Protein AF-0000000078706156 (afdb_homodimer)

pLDDT: mean 74.08, std 28.72, range [16.75, 98.62]

InterPro domains:
  IPR012349 FMN-binding split barrel [G3DSA:2.30.110.10] (2-203)
  IPR012349 FMN-binding split barrel [G3DSA:2.30.110.10] (221-314)

Organism: Batrachochytrium dendrobatidis (strain JAM81 / FGSC 10211) (NCBI:txid684364)

Solvent-accessible surface area (backbone atoms only — not comparable to full-atom values): 36980 Å² total; per-residue (Å²): 131,82,77,58,69,63,50,61,52,47,54,52,50,49,58,72,57,39,62,87,79,54,70,69,79,48,70,36,45,34,25,22,22,34,82,88,63,43,38,38,73,42,79,33,38,55,74,45,57,36,88,84,38,60,70,30,39,35,30,38,49,50,64,58,22,55,68,60,51,48,25,58,71,51,36,67,49,33,29,37,50,45,79,34,76,81,72,38,31,37,39,38,34,33,25,33,69,40,50,37,59,29,78,90,41,29,88,78,70,43,71,49,62,68,84,60,73,68,71,81,87,61,55,45,64,58,50,49,50,51,50,51,50,54,49,58,64,66,51,40,34,63,59,47,24,60,41,39,32,60,48,38,69,39,70,51,67,78,70,79,72,75,72,62,79,66,76,67,63,77,76,79,64,76,67,63,80,69,75,68,60,42,75,74,56,57,56,34,75,75,76,76,63,80,78,63,63,85,61,82,78,72,71,74,77,74,76,76,71,77,67,74,74,70,71,63,82,72,88,84,83,79,84,72,82,72,79,76,78,81,83,75,80,80,71,84,70,79,70,74,79,73,78,68,78,70,74,67,72,90,74,64,76,62,54,70,68,56,45,51,49,49,43,48,51,52,12,54,49,22,47,18,39,32,42,30,43,60,43,31,39,35,41,38,38,50,40,74,90,51,74,44,80,48,49,26,40,39,34,39,45,48,96,86,67,51,71,47,79,46,52,24,32,87,130,83,76,57,71,63,51,61,51,49,54,53,51,48,59,72,59,39,61,86,82,54,70,67,79,48,69,37,46,34,26,21,23,34,81,86,62,43,36,39,74,41,80,33,38,55,76,46,57,36,87,83,38,61,71,30,39,36,30,39,48,51,64,60,21,55,68,59,51,48,25,58,70,51,36,67,48,32,29,37,51,45,80,36,76,81,73,37,31,37,39,39,36,32,25,35,67,40,51,37,57,29,77,92,42,28,87,78,70,43,73,49,61,66,83,60,72,67,71,82,87,61,56,45,66,58,51,50,51,49,51,52,52,54,47,58,62,65,51,40,35,63,60,47,23,59,41,41,33,58,51,39,70,40,69,48,67,80,76,88,76,74,70,61,78,66,75,66,66,74,76,81,62,76,66,64,81,66,75,65,61,44,76,74,57,58,56,34,75,76,76,76,64,80,78,64,63,86,61,82,76,72,72,73,75,72,74,73,67,74,65,71,70,69,66,57,79,71,75,86,77,80,82,74,81,74,80,75,75,76,81,74,78,79,72,85,69,79,69,73,78,72,76,66,76,68,74,65,71,89,73,60,76,62,54,70,69,56,44,50,50,50,43,48,52,51,13,52,49,23,47,18,40,33,42,30,44,60,42,31,39,36,43,37,38,52,39,74,90,51,74,43,80,46,48,25,41,39,34,40,46,48,97,86,66,50,70,46,80,46,53,24,32,89

Structure (mmCIF, N/CA/C/O backbone):
data_AF-0000000078706156-model_v1
#
loop_
_entity.id
_entity.type
_entity.pdbx_description
1 polymer "Pyridoxamine 5'-phosphate oxidase Alr4036 family FMN-binding domain-containing protein"
#
loop_
_atom_site.group_PDB
_atom_site.id
_atom_site.type_symbol
_atom_site.label_atom_id
_atom_site.label_alt_id
_atom_site.label_comp_id
_atom_site.label_asym_id
_atom_site.label_entity_id
_atom_site.label_seq_id
_atom_site.pdbx_PDB_ins_code
_atom_site.Cartn_x
_atom_site.Cartn_y
_atom_site.Cartn_z
_atom_site.occupancy
_atom_site.B_iso_or_equiv
_atom_site.auth_seq_id
_atom_site.auth_comp_id
_atom_site.auth_asym_id
_atom_site.auth_atom_id
_atom_site.pdbx_PDB_model_num
ATOM 1 N N . MET A 1 1 ? -27.719 -14.188 4.398 1 62.34 1 MET A N 1
ATOM 2 C CA . MET A 1 1 ? -27.656 -12.789 4.828 1 62.34 1 MET A CA 1
ATOM 3 C C . MET A 1 1 ? -27.141 -11.898 3.705 1 62.34 1 MET A C 1
ATOM 5 O O . MET A 1 1 ? -26.375 -12.352 2.848 1 62.34 1 MET A O 1
ATOM 9 N N . ALA A 1 2 ? -27.703 -10.75 3.52 1 81.44 2 ALA A N 1
ATOM 10 C CA . ALA A 1 2 ? -27.391 -9.812 2.441 1 81.44 2 ALA A CA 1
ATOM 11 C C . ALA A 1 2 ? -25.938 -9.383 2.496 1 81.44 2 ALA A C 1
ATOM 13 O O . ALA A 1 2 ? -25.359 -9.266 3.578 1 81.44 2 ALA A O 1
ATOM 14 N N . ASP A 1 3 ? -25.234 -9.414 1.359 1 91 3 ASP A N 1
ATOM 15 C CA . ASP A 1 3 ? -23.859 -8.945 1.252 1 91 3 ASP A CA 1
ATOM 16 C C . ASP A 1 3 ? -23.734 -7.5 1.73 1 91 3 ASP A C 1
ATOM 18 O O . ASP A 1 3 ? -24.641 -6.691 1.534 1 91 3 ASP A O 1
ATOM 22 N N . PRO A 1 4 ? -22.75 -7.266 2.523 1 95.38 4 PRO A N 1
ATOM 23 C CA . PRO A 1 4 ? -22.516 -5.867 2.896 1 95.38 4 PRO A CA 1
ATOM 24 C C . PRO A 1 4 ? -22.391 -4.949 1.684 1 95.38 4 PRO A C 1
ATOM 26 O O . PRO A 1 4 ? -22.016 -5.398 0.6 1 95.38 4 PRO A O 1
ATOM 29 N N . ALA A 1 5 ? -22.641 -3.68 1.854 1 95.5 5 ALA A N 1
ATOM 30 C CA . ALA A 1 5 ? -22.75 -2.711 0.767 1 95.5 5 ALA A CA 1
ATOM 31 C C . ALA A 1 5 ? -21.422 -2.57 0.018 1 95.5 5 ALA A C 1
ATOM 33 O O . ALA A 1 5 ? -21.406 -2.266 -1.177 1 95.5 5 ALA A O 1
ATOM 34 N N . TRP A 1 6 ? -20.297 -2.82 0.708 1 97.56 6 TRP A N 1
ATOM 35 C CA . TRP A 1 6 ? -19.016 -2.623 0.067 1 97.56 6 TRP A CA 1
ATOM 36 C C . TRP A 1 6 ? -18.797 -3.621 -1.067 1 97.56 6 TRP A C 1
ATOM 38 O O . TRP A 1 6 ? -18.031 -3.369 -1.994 1 97.56 6 TRP A O 1
ATOM 48 N N . VAL A 1 7 ? -19.453 -4.789 -1.043 1 97.62 7 VAL A N 1
ATOM 49 C CA . VAL A 1 7 ? -19.297 -5.824 -2.059 1 97.62 7 VAL A CA 1
ATOM 50 C C . VAL A 1 7 ? -19.797 -5.301 -3.406 1 97.62 7 VAL A C 1
ATOM 52 O O . VAL A 1 7 ? -19.094 -5.418 -4.418 1 97.62 7 VAL A O 1
ATOM 55 N N . LYS A 1 8 ? -20.953 -4.727 -3.426 1 96.31 8 LYS A N 1
ATOM 56 C CA . LYS A 1 8 ? -21.5 -4.152 -4.648 1 96.31 8 LYS A CA 1
ATOM 57 C C . LYS A 1 8 ? -20.703 -2.934 -5.098 1 96.31 8 LYS A C 1
ATOM 59 O O . LYS A 1 8 ? -20.438 -2.766 -6.289 1 96.31 8 LYS A O 1
ATOM 64 N N . SER A 1 9 ? -20.359 -2.076 -4.145 1 97.38 9 SER A N 1
ATOM 65 C CA . SER A 1 9 ? -19.562 -0.892 -4.461 1 97.38 9 SER A CA 1
ATOM 66 C C . SER A 1 9 ? -18.234 -1.271 -5.125 1 97.38 9 SER A C 1
ATOM 68 O O . SER A 1 9 ? -17.812 -0.631 -6.09 1 97.38 9 SER A O 1
ATOM 70 N N . LEU A 1 10 ? -17.609 -2.311 -4.594 1 97.56 10 LEU A N 1
ATOM 71 C CA . LEU A 1 10 ? -16.328 -2.748 -5.137 1 97.56 10 LEU A CA 1
ATOM 72 C C . LEU A 1 10 ? -16.484 -3.24 -6.57 1 97.56 10 LEU A C 1
ATOM 74 O O . LEU A 1 10 ? -15.664 -2.916 -7.438 1 97.56 10 LEU A O 1
ATOM 78 N N . LYS A 1 11 ? -17.5 -4.012 -6.809 1 95.75 11 LYS A N 1
ATOM 79 C CA . LYS A 1 11 ? -17.766 -4.527 -8.148 1 95.75 11 LYS A CA 1
ATOM 80 C C . LYS A 1 11 ? -17.906 -3.391 -9.156 1 95.75 11 LYS A C 1
ATOM 82 O O . LYS A 1 11 ? -17.328 -3.441 -10.25 1 95.75 11 LYS A O 1
ATOM 87 N N . ILE A 1 12 ? -18.641 -2.381 -8.773 1 96 12 ILE A N 1
ATOM 88 C CA . ILE A 1 12 ? -18.859 -1.219 -9.633 1 96 12 ILE A CA 1
ATOM 89 C C . ILE A 1 12 ? -17.547 -0.473 -9.844 1 96 12 ILE A C 1
ATOM 91 O O . ILE A 1 12 ? -17.203 -0.096 -10.969 1 96 12 ILE A O 1
ATOM 95 N N . SER A 1 13 ? -16.797 -0.296 -8.734 1 96.69 13 SER A N 1
ATOM 96 C CA . SER A 1 13 ? -15.516 0.41 -8.797 1 96.69 13 SER A CA 1
ATOM 97 C C . SER A 1 13 ? -14.539 -0.302 -9.727 1 96.69 13 SER A C 1
ATOM 99 O O . SER A 1 13 ? -13.836 0.342 -10.508 1 96.69 13 SER A O 1
ATOM 101 N N . ILE A 1 14 ? -14.484 -1.62 -9.641 1 95.5 14 ILE A N 1
ATOM 102 C CA . ILE A 1 14 ? -13.578 -2.402 -10.477 1 95.5 14 ILE A CA 1
ATOM 103 C C . ILE A 1 14 ? -13.969 -2.236 -11.945 1 95.5 14 ILE A C 1
ATOM 105 O O . ILE A 1 14 ? -13.109 -1.998 -12.797 1 95.5 14 ILE A O 1
ATOM 109 N N . SER A 1 15 ? -15.219 -2.293 -12.273 1 94.19 15 SER A N 1
ATOM 110 C CA . SER A 1 15 ? -15.695 -2.188 -13.648 1 94.19 15 SER A CA 1
ATOM 111 C C . SER A 1 15 ? -15.398 -0.813 -14.234 1 94.19 15 SER A C 1
ATOM 113 O O . SER A 1 15 ? -15.109 -0.691 -15.43 1 94.19 15 SER A O 1
ATOM 115 N N . LYS A 1 16 ? -15.422 0.189 -13.438 1 94.81 16 LYS A N 1
ATOM 116 C CA . LYS A 1 16 ? -15.211 1.554 -13.914 1 94.81 16 LYS A CA 1
ATOM 117 C C . LYS A 1 16 ? -13.727 1.861 -14.062 1 94.81 16 LYS A C 1
ATOM 119 O O . LYS A 1 16 ? -13.336 2.693 -14.883 1 94.81 16 LYS A O 1
ATOM 124 N N . ASN A 1 17 ? -12.922 1.201 -13.242 1 94.12 17 ASN A N 1
ATOM 125 C CA . ASN A 1 17 ? -11.508 1.541 -13.219 1 94.12 17 ASN A CA 1
ATOM 126 C C . ASN A 1 17 ? -10.695 0.635 -14.148 1 94.12 17 ASN A C 1
ATOM 128 O O . ASN A 1 17 ? -9.594 0.991 -14.562 1 94.12 17 ASN A O 1
ATOM 132 N N . TYR A 1 18 ? -11.234 -0.486 -14.422 1 90.25 18 TYR A N 1
ATOM 133 C CA . TYR A 1 18 ? -10.5 -1.436 -15.25 1 90.25 18 TYR A CA 1
ATOM 134 C C . TYR A 1 18 ? -11.359 -1.91 -16.422 1 90.25 18 TYR A C 1
ATOM 136 O O . TYR A 1 18 ? -12.555 -2.156 -16.266 1 90.25 18 TYR A O 1
ATOM 144 N N . GLU A 1 19 ? -10.789 -1.764 -17.562 1 80.88 19 GLU A N 1
ATOM 145 C CA . GLU A 1 19 ? -11.516 -2.205 -18.75 1 80.88 19 GLU A CA 1
ATOM 146 C C . GLU A 1 19 ? -11.633 -3.725 -18.797 1 80.88 19 GLU A C 1
ATOM 148 O O . GLU A 1 19 ? -10.656 -4.438 -18.531 1 80.88 19 GLU A O 1
ATOM 153 N N . SER A 1 20 ? -12.758 -4.098 -19.062 1 68.88 20 SER A N 1
ATOM 154 C CA . SER A 1 20 ? -13.039 -5.531 -19.125 1 68.88 20 SER A CA 1
ATOM 155 C C . SER A 1 20 ? -12.195 -6.215 -20.188 1 68.88 20 SER A C 1
ATOM 157 O O . SER A 1 20 ? -11.859 -7.395 -20.062 1 68.88 20 SER A O 1
ATOM 159 N N . THR A 1 21 ? -11.781 -5.434 -21.062 1 64.81 21 THR A N 1
ATOM 160 C CA . THR A 1 21 ? -11.039 -5.988 -22.188 1 64.81 21 THR A CA 1
ATOM 161 C C . THR A 1 21 ? -9.539 -5.996 -21.906 1 64.81 21 THR A C 1
ATOM 163 O O . THR A 1 21 ? -8.766 -6.621 -22.625 1 64.81 21 THR A O 1
ATOM 166 N N . SER A 1 22 ? -9.242 -5.34 -20.859 1 67.81 22 SER A N 1
ATOM 167 C CA . SER A 1 22 ? -7.816 -5.273 -20.562 1 67.81 22 SER A CA 1
ATOM 168 C C . SER A 1 22 ? -7.309 -6.602 -20 1 67.81 22 SER A C 1
ATOM 170 O O . SER A 1 22 ? -7.961 -7.215 -19.156 1 67.81 22 SER A O 1
ATOM 172 N N . LYS A 1 23 ? -6.32 -7.117 -20.75 1 69.69 23 LYS A N 1
ATOM 173 C CA . LYS A 1 23 ? -5.703 -8.367 -20.297 1 69.69 23 LYS A CA 1
ATOM 174 C C . LYS A 1 23 ? -4.602 -8.102 -19.281 1 69.69 23 LYS A C 1
ATOM 176 O O . LYS A 1 23 ? -3.875 -9.016 -18.891 1 69.69 23 LYS A O 1
ATOM 181 N N . GLU A 1 24 ? -4.574 -6.859 -18.859 1 82.94 24 GLU A N 1
ATOM 182 C CA . GLU A 1 24 ? -3.508 -6.539 -17.922 1 82.94 24 GLU A CA 1
ATOM 183 C C . GLU A 1 24 ? -3.871 -6.984 -16.5 1 82.94 24 GLU A C 1
ATOM 185 O O . GLU A 1 24 ? -5.023 -6.848 -16.078 1 82.94 24 GLU A O 1
ATOM 190 N N . THR A 1 25 ? -2.93 -7.543 -15.906 1 88.69 25 THR A N 1
ATOM 191 C CA . THR A 1 25 ? -3.115 -8.023 -14.547 1 88.69 25 THR A CA 1
ATOM 192 C C . THR A 1 25 ? -3.168 -6.855 -13.562 1 88.69 25 THR A C 1
ATOM 194 O O . THR A 1 25 ? -2.318 -5.965 -13.602 1 88.69 25 THR A O 1
ATOM 197 N N . VAL A 1 26 ? -4.227 -6.84 -12.727 1 92.56 26 VAL A N 1
ATOM 198 C CA . VAL A 1 26 ? -4.355 -5.82 -11.695 1 92.56 26 VAL A CA 1
ATOM 199 C C . VAL A 1 26 ? -3.49 -6.195 -10.492 1 92.56 26 VAL A C 1
ATOM 201 O O . VAL A 1 26 ? -3.678 -7.254 -9.891 1 92.56 26 VAL A O 1
ATOM 204 N N . ARG A 1 27 ? -2.559 -5.359 -10.211 1 93.38 27 ARG A N 1
ATOM 205 C CA . ARG A 1 27 ? -1.648 -5.602 -9.094 1 93.38 27 ARG A CA 1
ATOM 206 C C . ARG A 1 27 ? -1.929 -4.637 -7.945 1 93.38 27 ARG A C 1
ATOM 208 O O . ARG A 1 27 ? -2.064 -3.432 -8.156 1 93.38 27 ARG A O 1
ATOM 215 N N . ILE A 1 28 ? -1.979 -5.168 -6.73 1 95.69 28 ILE A N 1
ATOM 216 C CA . ILE A 1 28 ? -2.328 -4.375 -5.555 1 95.69 28 ILE A CA 1
ATOM 217 C C . ILE A 1 28 ? -1.342 -4.664 -4.426 1 95.69 28 ILE A C 1
ATOM 219 O O . ILE A 1 28 ? -0.901 -5.801 -4.254 1 95.69 28 ILE A O 1
ATOM 223 N N . PRO A 1 29 ? -0.959 -3.633 -3.699 1 96.75 29 PRO A N 1
ATOM 224 C CA . PRO A 1 29 ? -0.057 -3.861 -2.568 1 96.75 29 PRO A CA 1
ATOM 225 C C . PRO A 1 29 ? -0.75 -4.535 -1.387 1 96.75 29 PRO A C 1
ATOM 227 O O . PRO A 1 29 ? -1.878 -4.176 -1.041 1 96.75 29 PRO A O 1
ATOM 230 N N . LEU A 1 30 ? -0.075 -5.461 -0.819 1 97.94 30 LEU A N 1
ATOM 231 C CA . LEU A 1 30 ? -0.488 -6.176 0.386 1 97.94 30 LEU A CA 1
ATOM 232 C C . LEU A 1 30 ? 0.5 -5.941 1.522 1 97.94 30 LEU A C 1
ATOM 234 O O . LEU A 1 30 ? 1.673 -6.309 1.417 1 97.94 30 LEU A O 1
ATOM 238 N N . ALA A 1 31 ? -0.018 -5.297 2.523 1 97.94 31 ALA A N 1
ATOM 239 C CA . ALA A 1 31 ? 0.814 -5.082 3.703 1 97.94 31 ALA A CA 1
ATOM 240 C C . ALA A 1 31 ? 0.721 -6.262 4.664 1 97.94 31 ALA A C 1
ATOM 242 O O . ALA A 1 31 ? -0.36 -6.82 4.871 1 97.94 31 ALA A O 1
ATOM 243 N N . SER A 1 32 ? 1.813 -6.633 5.215 1 97.25 32 SER A N 1
ATOM 244 C CA . SER A 1 32 ? 1.951 -7.73 6.164 1 97.25 32 SER A CA 1
ATOM 245 C C . SER A 1 32 ? 3.041 -7.438 7.191 1 97.25 32 SER A C 1
ATOM 247 O O . SER A 1 32 ? 3.453 -6.285 7.359 1 97.25 32 SER A O 1
ATOM 249 N N . VAL A 1 33 ? 3.283 -8.406 8.055 1 95.56 33 VAL A N 1
ATOM 250 C CA . VAL A 1 33 ? 4.34 -8.297 9.055 1 95.56 33 VAL A CA 1
ATOM 251 C C . VAL A 1 33 ? 5.316 -9.461 8.906 1 95.56 33 VAL A C 1
ATOM 253 O O . VAL A 1 33 ? 4.902 -10.625 8.82 1 95.56 33 VAL A O 1
ATOM 256 N N . LYS A 1 34 ? 6.539 -9.109 8.789 1 92.75 34 LYS A N 1
ATOM 257 C CA . LYS A 1 34 ? 7.562 -10.148 8.695 1 92.75 34 LYS A CA 1
ATOM 258 C C . LYS A 1 34 ? 7.727 -10.875 10.031 1 92.75 34 LYS A C 1
ATOM 260 O O . LYS A 1 34 ? 7.176 -10.445 11.047 1 92.75 34 LYS A O 1
ATOM 265 N N . GLN A 1 35 ? 8.531 -11.922 10.016 1 90.06 35 GLN A N 1
ATOM 266 C CA . GLN A 1 35 ? 8.758 -12.727 11.211 1 90.06 35 GLN A CA 1
ATOM 267 C C . GLN A 1 35 ? 9.492 -11.922 12.281 1 90.06 35 GLN A C 1
ATOM 269 O O . GLN A 1 35 ? 9.297 -12.141 13.477 1 90.06 35 GLN A O 1
ATOM 274 N N . ASP A 1 36 ? 10.258 -10.984 11.883 1 88.94 36 ASP A N 1
ATOM 275 C CA . ASP A 1 36 ? 11.016 -10.18 12.836 1 88.94 36 ASP A CA 1
ATOM 276 C C . ASP A 1 36 ? 10.18 -9.023 13.375 1 88.94 36 ASP A C 1
ATOM 278 O O . ASP A 1 36 ? 10.672 -8.195 14.148 1 88.94 36 ASP A O 1
ATOM 282 N N . GLY A 1 37 ? 8.938 -8.938 12.883 1 90.56 37 GLY A N 1
ATOM 283 C CA . GLY A 1 37 ? 8.023 -7.934 13.398 1 90.56 37 GLY A CA 1
ATOM 284 C C . GLY A 1 37 ? 7.992 -6.672 12.562 1 90.56 37 GLY A C 1
ATOM 285 O O . GLY A 1 37 ? 7.207 -5.762 12.828 1 90.56 37 GLY A O 1
ATOM 286 N N . SER A 1 38 ? 8.836 -6.605 11.578 1 93.25 38 SER A N 1
ATOM 287 C CA . SER A 1 38 ? 8.875 -5.414 10.734 1 93.25 38 SER A CA 1
ATOM 288 C C . SER A 1 38 ? 7.781 -5.457 9.672 1 93.25 38 SER A C 1
ATOM 290 O O . SER A 1 38 ? 7.34 -6.535 9.273 1 93.25 38 SER A O 1
ATOM 292 N N . PRO A 1 39 ? 7.344 -4.305 9.273 1 96.19 39 PRO A N 1
ATOM 293 C CA . PRO A 1 39 ? 6.32 -4.262 8.227 1 96.19 39 PRO A CA 1
ATOM 294 C C . PRO A 1 39 ? 6.848 -4.707 6.867 1 96.19 39 PRO A C 1
ATOM 296 O O . PRO A 1 39 ? 8.047 -4.59 6.598 1 96.19 39 PRO A O 1
ATOM 299 N N . ALA A 1 40 ? 6 -5.277 6.078 1 95.56 40 ALA A N 1
ATOM 300 C CA . ALA A 1 40 ? 6.309 -5.699 4.715 1 95.56 40 ALA A CA 1
ATOM 301 C C . ALA A 1 40 ? 5.18 -5.324 3.758 1 95.56 40 ALA A C 1
ATOM 303 O O . ALA A 1 40 ? 4.023 -5.211 4.168 1 95.56 40 ALA A O 1
ATOM 304 N N . ILE A 1 41 ? 5.547 -5.086 2.551 1 96.94 41 ILE A N 1
ATOM 305 C CA . ILE A 1 41 ? 4.562 -4.906 1.49 1 96.94 41 ILE A CA 1
ATOM 306 C C . ILE A 1 41 ? 4.918 -5.797 0.301 1 96.94 41 ILE A C 1
ATOM 308 O O . ILE A 1 41 ? 6.09 -5.934 -0.052 1 96.94 41 ILE A O 1
ATOM 312 N N . HIS A 1 42 ? 3.955 -6.422 -0.212 1 96.06 42 HIS A N 1
ATOM 313 C CA . HIS A 1 42 ? 4.102 -7.25 -1.404 1 96.06 42 HIS A CA 1
ATOM 314 C C . HIS A 1 42 ? 3.1 -6.844 -2.48 1 96.06 42 HIS A C 1
ATOM 316 O O . HIS A 1 42 ? 1.943 -6.543 -2.178 1 96.06 42 HIS A O 1
ATOM 322 N N . GLU A 1 43 ? 3.535 -6.754 -3.652 1 95 43 GLU A N 1
ATOM 323 C CA . GLU A 1 43 ? 2.609 -6.586 -4.77 1 95 43 GLU A CA 1
ATOM 324 C C . GLU A 1 43 ? 1.958 -7.91 -5.148 1 95 43 GLU A C 1
ATOM 326 O O . GLU A 1 43 ? 2.65 -8.891 -5.422 1 95 43 GLU A O 1
ATOM 331 N N . ILE A 1 44 ? 0.677 -7.906 -5.172 1 96.38 44 ILE A N 1
ATOM 332 C CA . ILE A 1 44 ? -0.056 -9.141 -5.422 1 96.38 44 ILE A CA 1
ATOM 333 C C . ILE A 1 44 ? -1.043 -8.938 -6.57 1 96.38 44 ILE A C 1
ATOM 335 O O . ILE A 1 44 ? -1.552 -7.828 -6.766 1 96.38 44 ILE A O 1
ATOM 339 N N . ALA A 1 45 ? -1.301 -10.039 -7.316 1 96.81 45 ALA A N 1
ATOM 340 C CA . ALA A 1 45 ? -2.219 -9.961 -8.453 1 96.81 45 ALA A CA 1
ATOM 341 C C . ALA A 1 45 ? -3.656 -10.234 -8.008 1 96.81 45 ALA A C 1
ATOM 343 O O . ALA A 1 45 ? -3.926 -11.219 -7.324 1 96.81 45 ALA A O 1
ATOM 344 N N . PHE A 1 46 ? -4.555 -9.359 -8.391 1 97.25 46 PHE A N 1
ATOM 345 C CA . PHE A 1 46 ? -5.98 -9.555 -8.18 1 97.25 46 PHE A CA 1
ATOM 346 C C . PHE A 1 46 ? -6.613 -10.281 -9.359 1 97.25 46 PHE A C 1
ATOM 348 O O . PHE A 1 46 ? -6.297 -10 -10.516 1 97.25 46 PHE A O 1
A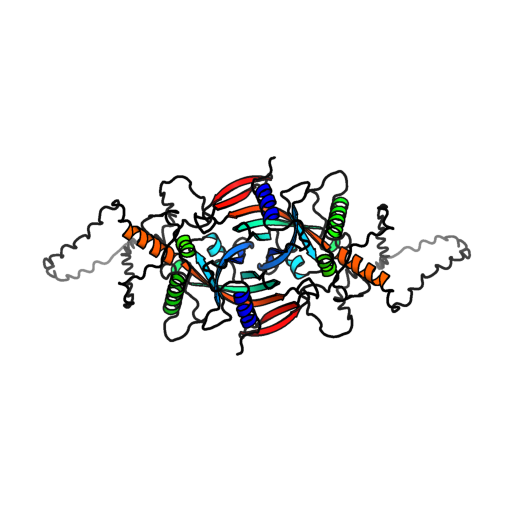TOM 355 N N . HIS A 1 47 ? -7.566 -11.18 -9.047 1 96.38 47 HIS A N 1
ATOM 356 C CA . HIS A 1 47 ? -8.211 -11.914 -10.133 1 96.38 47 HIS A CA 1
ATOM 357 C C . HIS A 1 47 ? -9.719 -11.688 -10.133 1 96.38 47 HIS A C 1
ATOM 359 O O . HIS A 1 47 ? -10.289 -11.305 -11.156 1 96.38 47 HIS A O 1
ATOM 365 N N . GLU A 1 48 ? -10.289 -11.906 -8.984 1 95.31 48 GLU A N 1
ATOM 366 C CA . GLU A 1 48 ? -11.742 -11.781 -8.977 1 95.31 48 GLU A CA 1
ATOM 367 C C . GLU A 1 48 ? -12.289 -11.82 -7.551 1 95.31 48 GLU A C 1
ATOM 369 O O . GLU A 1 48 ? -11.594 -12.234 -6.621 1 95.31 48 GLU A O 1
ATOM 374 N N . GLN A 1 49 ? -13.5 -11.289 -7.391 1 95.69 49 GLN A N 1
ATOM 375 C CA . GLN A 1 49 ? -14.344 -11.664 -6.262 1 95.69 49 GLN A CA 1
ATOM 376 C C . GLN A 1 49 ? -14.953 -13.047 -6.465 1 95.69 49 GLN A C 1
ATOM 378 O O . GLN A 1 49 ? -15.547 -13.32 -7.508 1 95.69 49 GLN A O 1
ATOM 383 N N . PHE A 1 50 ? -14.758 -13.836 -5.52 1 94.38 50 PHE A N 1
ATOM 384 C CA . PHE A 1 50 ? -15.148 -15.227 -5.688 1 94.38 50 PHE A CA 1
ATOM 385 C C . PHE A 1 50 ? -16.625 -15.336 -6.059 1 94.38 50 PHE A C 1
ATOM 387 O O . PHE A 1 50 ? -17.469 -14.719 -5.418 1 94.38 50 PHE A O 1
ATOM 394 N N . PRO A 1 51 ? -16.969 -16.156 -7.043 1 88.62 51 PRO A N 1
ATOM 395 C CA . PRO A 1 51 ? -18.328 -16.188 -7.574 1 88.62 51 PRO A CA 1
ATOM 396 C C . PRO A 1 51 ? -19.344 -16.703 -6.562 1 88.62 51 PRO A C 1
ATOM 398 O O . PRO A 1 51 ? -20.484 -16.234 -6.531 1 88.62 51 PRO A O 1
ATOM 401 N N . THR A 1 52 ? -19.031 -17.672 -5.742 1 86.81 52 THR A N 1
ATOM 402 C CA . THR A 1 52 ? -19.984 -18.281 -4.816 1 86.81 52 THR A CA 1
ATOM 403 C C . THR A 1 52 ? -20.078 -17.469 -3.535 1 86.81 52 THR A C 1
ATOM 405 O O . THR A 1 52 ? -21.047 -17.609 -2.779 1 86.81 52 THR A O 1
ATOM 408 N N . ASP A 1 53 ? -19.109 -16.672 -3.215 1 91.69 53 ASP A N 1
ATOM 409 C CA . ASP A 1 53 ? -19.078 -15.75 -2.08 1 91.69 53 ASP A CA 1
ATOM 410 C C . ASP A 1 53 ? -18.344 -14.461 -2.438 1 91.69 53 ASP A C 1
ATOM 412 O O . ASP A 1 53 ? -17.125 -14.375 -2.297 1 91.69 53 ASP A O 1
ATOM 416 N N . ASN A 1 54 ? -19.047 -13.445 -2.742 1 94.06 54 ASN A N 1
ATOM 417 C CA . ASN A 1 54 ? -18.5 -12.211 -3.309 1 94.06 54 ASN A CA 1
ATOM 418 C C . ASN A 1 54 ? -17.688 -11.43 -2.275 1 94.06 54 ASN A C 1
ATOM 420 O O . ASN A 1 54 ? -17 -10.477 -2.619 1 94.06 54 ASN A O 1
ATOM 424 N N . LYS A 1 55 ? -17.734 -11.844 -1.032 1 95.38 55 LYS A N 1
ATOM 425 C CA . LYS A 1 55 ? -16.938 -11.188 0.006 1 95.38 55 LYS A CA 1
ATOM 426 C C . LYS A 1 55 ? -15.484 -11.633 -0.054 1 95.38 55 LYS A C 1
ATOM 428 O O . LYS A 1 55 ? -14.609 -10.984 0.519 1 95.38 55 LYS A O 1
ATOM 433 N N . ILE A 1 56 ? -15.258 -12.742 -0.692 1 96.31 56 ILE A N 1
ATOM 434 C CA . ILE A 1 56 ? -13.914 -13.312 -0.776 1 96.31 56 ILE A CA 1
ATOM 435 C C . ILE A 1 56 ? -13.18 -12.734 -1.983 1 96.31 56 ILE A C 1
ATOM 437 O O . ILE A 1 56 ? -13.742 -12.656 -3.078 1 96.31 56 ILE A O 1
ATOM 441 N N . ILE A 1 57 ? -11.992 -12.242 -1.787 1 97.69 57 ILE A N 1
ATOM 442 C CA . ILE A 1 57 ? -11.148 -11.719 -2.85 1 97.69 57 ILE A CA 1
ATOM 443 C C . ILE A 1 57 ? -10.07 -12.742 -3.211 1 97.69 57 ILE A C 1
ATOM 445 O O . ILE A 1 57 ? -9.344 -13.219 -2.338 1 97.69 57 ILE A O 1
ATOM 449 N N . VAL A 1 58 ? -9.953 -13.078 -4.48 1 97.62 58 VAL A N 1
ATOM 450 C CA . VAL A 1 58 ? -9.008 -14.094 -4.93 1 97.62 58 VAL A CA 1
ATOM 451 C C . VAL A 1 58 ? -7.777 -13.414 -5.535 1 97.62 58 VAL A C 1
ATOM 453 O O . VAL A 1 58 ? -7.891 -12.664 -6.504 1 97.62 58 VAL A O 1
ATOM 456 N N . LEU A 1 59 ? -6.676 -13.68 -4.957 1 98.19 59 LEU A N 1
ATOM 457 C CA . LEU A 1 59 ? -5.367 -13.18 -5.363 1 98.19 59 LEU A CA 1
ATOM 458 C C . LEU A 1 59 ? -4.43 -14.328 -5.723 1 98.19 59 LEU A C 1
ATOM 460 O O . LEU A 1 59 ? -4.797 -15.5 -5.586 1 98.19 59 LEU A O 1
ATOM 464 N N . SER A 1 60 ? -3.252 -13.977 -6.23 1 97.94 60 SER A N 1
ATOM 465 C CA . SER A 1 60 ? -2.277 -15.023 -6.516 1 97.94 60 SER A CA 1
ATOM 466 C C . SER A 1 60 ? -0.852 -14.531 -6.293 1 97.94 60 SER A C 1
ATOM 468 O O . SER A 1 60 ? -0.603 -13.328 -6.277 1 97.94 60 SER A O 1
ATOM 470 N N . GLY A 1 61 ? 0.007 -15.414 -6.055 1 96.06 61 GLY A N 1
ATOM 471 C CA . GLY A 1 61 ? 1.441 -15.227 -5.91 1 96.06 61 GLY A CA 1
ATOM 472 C C . GLY A 1 61 ? 2.242 -16.484 -6.164 1 96.06 61 GLY A C 1
ATOM 473 O O . GLY A 1 61 ? 1.68 -17.578 -6.227 1 96.06 61 GLY A O 1
ATOM 474 N N . ALA A 1 62 ? 3.473 -16.312 -6.336 1 94.5 62 ALA A N 1
ATOM 475 C CA . ALA A 1 62 ? 4.352 -17.453 -6.59 1 94.5 62 ALA A CA 1
ATOM 476 C C . ALA A 1 62 ? 4.711 -18.156 -5.289 1 94.5 62 ALA A C 1
ATOM 478 O O . ALA A 1 62 ? 5.18 -17.531 -4.336 1 94.5 62 ALA A O 1
ATOM 479 N N . ALA A 1 63 ? 4.508 -19.438 -5.309 1 93.25 63 ALA A N 1
ATOM 480 C CA . ALA A 1 63 ? 4.883 -20.25 -4.152 1 93.25 63 ALA A CA 1
ATOM 481 C C . ALA A 1 63 ? 6.391 -20.203 -3.918 1 93.25 63 ALA A C 1
ATOM 483 O O . ALA A 1 63 ? 6.855 -20.391 -2.791 1 93.25 63 ALA A O 1
ATOM 484 N N . ARG A 1 64 ? 7.113 -19.906 -4.953 1 90.06 64 ARG A N 1
ATOM 485 C CA . ARG A 1 64 ? 8.57 -19.891 -4.875 1 90.06 64 ARG A CA 1
ATOM 486 C C . ARG A 1 64 ? 9.078 -18.547 -4.363 1 90.06 64 ARG A C 1
ATOM 488 O O . ARG A 1 64 ? 10.281 -18.359 -4.16 1 90.06 64 ARG A O 1
ATOM 495 N N . ASN A 1 65 ? 8.227 -17.625 -4.215 1 93.56 65 ASN A N 1
ATOM 496 C CA . ASN A 1 65 ? 8.586 -16.344 -3.596 1 93.56 65 ASN A CA 1
ATOM 497 C C . ASN A 1 65 ? 8.727 -16.484 -2.082 1 93.56 65 ASN A C 1
ATOM 499 O O . ASN A 1 65 ? 7.742 -16.359 -1.352 1 93.56 65 ASN A O 1
ATOM 503 N N . ALA A 1 66 ? 9.914 -16.656 -1.644 1 91.38 66 ALA A N 1
ATOM 504 C CA . ALA A 1 66 ? 10.18 -16.953 -0.237 1 91.38 66 ALA A CA 1
ATOM 505 C C . ALA A 1 66 ? 9.758 -15.789 0.655 1 91.38 66 ALA A C 1
ATOM 507 O O . ALA A 1 66 ? 9.219 -16 1.745 1 91.38 66 ALA A O 1
ATOM 508 N N . ASP A 1 67 ? 10.023 -14.633 0.196 1 93 67 ASP A N 1
ATOM 509 C CA . ASP A 1 67 ? 9.68 -13.453 0.985 1 93 67 ASP A CA 1
ATOM 510 C C . ASP A 1 67 ? 8.172 -13.344 1.187 1 93 67 ASP A C 1
ATOM 512 O O . ASP A 1 67 ? 7.707 -13.102 2.303 1 93 67 ASP A O 1
ATOM 516 N N . LEU A 1 68 ? 7.434 -13.508 0.164 1 94.62 68 LEU A N 1
ATOM 517 C CA . LEU A 1 68 ? 5.977 -13.438 0.225 1 94.62 68 LEU A CA 1
ATOM 518 C C . LEU A 1 68 ? 5.422 -14.539 1.129 1 94.62 68 LEU A C 1
ATOM 520 O O . LEU A 1 68 ? 4.609 -14.266 2.016 1 94.62 68 LEU A O 1
ATOM 524 N N . MET A 1 69 ? 5.922 -15.719 0.93 1 93.56 69 MET A N 1
ATOM 525 C CA . MET A 1 69 ? 5.395 -16.859 1.677 1 93.56 69 MET A CA 1
ATOM 526 C C . MET A 1 69 ? 5.723 -16.734 3.16 1 93.56 69 MET A C 1
ATOM 528 O O . MET A 1 69 ? 4.902 -17.078 4.012 1 93.56 69 MET A O 1
ATOM 532 N N . SER A 1 70 ? 6.883 -16.266 3.418 1 92.88 70 SER A N 1
ATOM 533 C CA . SER A 1 70 ? 7.266 -16.062 4.812 1 92.88 70 SER A CA 1
ATOM 534 C C . SER A 1 70 ? 6.355 -15.031 5.484 1 92.88 70 SER A C 1
ATOM 536 O O . SER A 1 70 ? 5.945 -15.219 6.633 1 92.88 70 SER A O 1
ATOM 538 N N . SER A 1 71 ? 6.035 -13.961 4.785 1 93.75 71 SER A N 1
ATOM 539 C CA . SER A 1 71 ? 5.16 -12.922 5.32 1 93.75 71 SER A CA 1
ATOM 540 C C . SER A 1 71 ? 3.75 -13.461 5.555 1 93.75 71 SER A C 1
ATOM 542 O O . SER A 1 71 ? 3.131 -13.164 6.578 1 93.75 71 SER A O 1
ATOM 544 N N . LEU A 1 72 ? 3.291 -14.227 4.613 1 93.75 72 LEU A N 1
ATOM 545 C CA . LEU A 1 72 ? 1.924 -14.727 4.684 1 93.75 72 LEU A CA 1
ATOM 546 C C . LEU A 1 72 ? 1.774 -15.734 5.82 1 93.75 72 LEU A C 1
ATOM 548 O O . LEU A 1 72 ? 0.721 -15.805 6.457 1 93.75 72 LEU A O 1
ATOM 552 N N . LYS A 1 73 ? 2.787 -16.422 6.117 1 87.94 73 LYS A N 1
ATOM 553 C CA . LYS A 1 73 ? 2.752 -17.422 7.18 1 87.94 73 LYS A CA 1
ATOM 554 C C . LYS A 1 73 ? 3.006 -16.781 8.539 1 87.94 73 LYS A C 1
ATOM 556 O O . LYS A 1 73 ? 2.643 -17.344 9.578 1 87.94 73 LYS A O 1
ATOM 561 N N . GLY A 1 74 ? 3.609 -15.664 8.562 1 82.88 74 GLY A N 1
ATOM 562 C CA . GLY A 1 74 ? 4.078 -15.055 9.797 1 82.88 74 GLY A CA 1
ATOM 563 C C . GLY A 1 74 ? 2.982 -14.344 10.562 1 82.88 74 GLY A C 1
ATOM 564 O O . GLY A 1 74 ? 3.123 -14.094 11.766 1 82.88 74 GLY A O 1
ATOM 565 N N . THR A 1 75 ? 1.944 -13.906 9.898 1 85.25 75 THR A N 1
ATOM 566 C CA . THR A 1 75 ? 0.883 -13.164 10.57 1 85.25 75 THR A CA 1
ATOM 567 C C . THR A 1 75 ? -0.488 -13.609 10.07 1 85.25 75 THR A C 1
ATOM 569 O O . THR A 1 75 ? -0.609 -14.133 8.961 1 85.25 75 THR A O 1
ATOM 572 N N . LYS A 1 76 ? -1.426 -13.398 10.922 1 87.81 76 LYS A N 1
ATOM 573 C CA . LYS A 1 76 ? -2.777 -13.844 10.602 1 87.81 76 LYS A CA 1
ATOM 574 C C . LYS A 1 76 ? -3.49 -12.836 9.703 1 87.81 76 LYS A C 1
ATOM 576 O O . LYS A 1 76 ? -4.16 -13.219 8.742 1 87.81 76 LYS A O 1
ATOM 581 N N . ASN A 1 77 ? -3.307 -11.586 10.062 1 95.12 77 ASN A N 1
ATOM 582 C CA . ASN A 1 77 ? -4.023 -10.555 9.32 1 95.12 77 ASN A CA 1
ATOM 583 C C . ASN A 1 77 ? -3.105 -9.828 8.344 1 95.12 77 ASN A C 1
ATOM 585 O O . ASN A 1 77 ? -1.909 -9.68 8.602 1 95.12 77 ASN A O 1
ATOM 589 N N . HIS A 1 78 ? -3.637 -9.461 7.297 1 98 78 HIS A N 1
ATOM 590 C CA . HIS A 1 78 ? -2.99 -8.664 6.258 1 98 78 HIS A CA 1
ATOM 591 C C . HIS A 1 78 ? -3.885 -7.516 5.809 1 98 78 HIS A C 1
ATOM 593 O O . HIS A 1 78 ? -5.078 -7.496 6.113 1 98 78 HIS A O 1
ATOM 599 N N . VAL A 1 79 ? -3.314 -6.512 5.18 1 98.56 79 VAL A N 1
ATOM 600 C CA . VAL A 1 79 ? -4.078 -5.344 4.75 1 98.56 79 VAL A CA 1
ATOM 601 C C . VAL A 1 79 ? -3.83 -5.082 3.268 1 98.56 79 VAL A C 1
ATOM 603 O O . VAL A 1 79 ? -2.682 -4.961 2.834 1 98.56 79 VAL A O 1
ATOM 606 N N . LEU A 1 80 ? -4.883 -5.055 2.48 1 98.31 80 LEU A N 1
ATOM 607 C CA . LEU A 1 80 ? -4.84 -4.664 1.074 1 98.31 80 LEU A CA 1
ATOM 608 C C . LEU A 1 80 ? -5.191 -3.191 0.907 1 98.31 80 LEU A C 1
ATOM 610 O O . LEU A 1 80 ? -6.137 -2.699 1.532 1 98.31 80 LEU A O 1
ATOM 614 N N . TYR A 1 81 ? -4.434 -2.506 0.17 1 98 81 TYR A N 1
ATOM 615 C CA . TYR A 1 81 ? -4.742 -1.128 -0.193 1 98 81 TYR A CA 1
ATOM 616 C C . TYR A 1 81 ? -4.969 -0.997 -1.694 1 98 81 TYR A C 1
ATOM 618 O O . TYR A 1 81 ? -4.055 -1.234 -2.488 1 98 81 TYR A O 1
ATOM 626 N N . TRP A 1 82 ? -6.156 -0.625 -2.068 1 97.75 82 TRP A N 1
ATOM 627 C CA . TRP A 1 82 ? -6.539 -0.57 -3.475 1 97.75 82 TRP A CA 1
ATOM 628 C C . TRP A 1 82 ? -6.945 0.846 -3.873 1 97.75 82 TRP A C 1
ATOM 630 O O . TRP A 1 82 ? -8.055 1.289 -3.572 1 97.75 82 TRP A O 1
ATOM 640 N N . SER A 1 83 ? -6.016 1.505 -4.574 1 94.56 83 SER A N 1
ATOM 641 C CA . SER A 1 83 ? -6.301 2.84 -5.09 1 94.56 83 SER A CA 1
ATOM 642 C C . SER A 1 83 ? -6.988 2.773 -6.449 1 94.56 83 SER A C 1
ATOM 644 O O . SER A 1 83 ? -6.539 2.051 -7.344 1 94.56 83 SER A O 1
ATOM 646 N N . MET A 1 84 ? -8.062 3.523 -6.598 1 94 84 MET A N 1
ATOM 647 C CA . MET A 1 84 ? -8.828 3.584 -7.84 1 94 84 MET A CA 1
ATOM 648 C C . MET A 1 84 ? -8.938 5.02 -8.344 1 94 84 MET A C 1
ATOM 650 O O . MET A 1 84 ? -9.906 5.719 -8.023 1 94 84 MET A O 1
ATOM 654 N N . PRO A 1 85 ? -8.023 5.434 -9.227 1 88.62 85 PRO A N 1
ATOM 655 C CA . PRO A 1 85 ? -7.898 6.844 -9.586 1 88.62 85 PRO A CA 1
ATOM 656 C C . PRO A 1 85 ? -9.023 7.324 -10.5 1 88.62 85 PRO A C 1
ATOM 658 O O . PRO A 1 85 ? -9.391 8.5 -10.469 1 88.62 85 PRO A O 1
ATOM 661 N N . LYS A 1 86 ? -9.578 6.488 -11.391 1 91.12 86 LYS A N 1
ATOM 662 C CA . LYS A 1 86 ? -10.609 6.918 -12.328 1 91.12 86 LYS A CA 1
ATOM 663 C C . LYS A 1 86 ? -11.875 7.355 -11.594 1 91.12 86 LYS A C 1
ATOM 665 O O . LYS A 1 86 ? -12.602 8.227 -12.062 1 91.12 86 LYS A O 1
ATOM 670 N N . THR A 1 87 ? -12.18 6.707 -10.508 1 93.94 87 THR A N 1
ATOM 671 C CA . THR A 1 87 ? -13.359 7.051 -9.727 1 93.94 87 THR A CA 1
ATOM 672 C C . THR A 1 87 ? -12.969 7.816 -8.469 1 93.94 87 THR A C 1
ATOM 674 O O . THR A 1 87 ? -13.828 8.172 -7.656 1 93.94 87 THR A O 1
ATOM 677 N N . ASN A 1 88 ? -11.734 8.07 -8.242 1 93 88 ASN A N 1
ATOM 678 C CA . ASN A 1 88 ? -11.195 8.82 -7.113 1 93 88 ASN A CA 1
ATOM 679 C C . ASN A 1 88 ? -11.625 8.203 -5.781 1 93 88 ASN A C 1
ATOM 681 O O . ASN A 1 88 ? -12.141 8.906 -4.91 1 93 88 ASN A O 1
ATOM 685 N N . GLU A 1 89 ? -11.414 6.965 -5.633 1 96.19 89 GLU A N 1
ATOM 686 C CA . GLU A 1 89 ? -11.766 6.23 -4.422 1 96.19 89 GLU A CA 1
ATOM 687 C C . GLU A 1 89 ? -10.664 5.242 -4.039 1 96.19 89 GLU A C 1
ATOM 689 O O . GLU A 1 89 ? -9.828 4.883 -4.867 1 96.19 89 GLU A O 1
ATOM 694 N N . ASN A 1 90 ? -10.625 4.902 -2.783 1 96.44 90 ASN A N 1
ATOM 695 C CA . ASN A 1 90 ? -9.688 3.908 -2.271 1 96.44 90 ASN A CA 1
ATOM 696 C C . ASN A 1 90 ? -10.375 2.904 -1.355 1 96.44 90 ASN A C 1
ATOM 698 O O . ASN A 1 90 ? -11.336 3.25 -0.662 1 96.44 90 ASN A O 1
ATOM 702 N N . TYR A 1 91 ? -9.898 1.705 -1.417 1 98.38 91 TYR A N 1
ATOM 703 C CA . TYR A 1 91 ? -10.352 0.649 -0.519 1 98.38 91 TYR A CA 1
ATOM 704 C C . TYR A 1 91 ? -9.203 0.124 0.33 1 98.38 91 TYR A C 1
ATOM 706 O O . TYR A 1 91 ? -8.086 -0.04 -0.163 1 98.38 91 TYR A O 1
ATOM 714 N N . THR A 1 92 ? -9.453 -0.086 1.585 1 98.25 92 THR A N 1
ATOM 715 C CA . THR A 1 92 ? -8.547 -0.811 2.473 1 98.25 92 THR A CA 1
ATOM 716 C C . THR A 1 92 ? -9.234 -2.043 3.055 1 98.25 92 THR A C 1
ATOM 718 O O . THR A 1 92 ? -10.305 -1.936 3.668 1 98.25 92 THR A O 1
ATOM 721 N N . PHE A 1 93 ? -8.656 -3.182 2.816 1 98.62 93 PHE A N 1
ATOM 722 C CA . PHE A 1 93 ? -9.211 -4.438 3.309 1 98.62 93 PHE A CA 1
ATOM 723 C C . PHE A 1 93 ? -8.305 -5.051 4.367 1 98.62 93 PHE A C 1
ATOM 725 O O . PHE A 1 93 ? -7.117 -5.289 4.113 1 98.62 93 PHE A O 1
ATOM 732 N N . THR A 1 94 ? -8.852 -5.273 5.496 1 98.19 94 THR A N 1
ATOM 733 C CA . THR A 1 94 ? -8.148 -6.039 6.523 1 98.19 94 THR A CA 1
ATOM 734 C C . THR A 1 94 ? -8.766 -7.43 6.672 1 98.19 94 THR A C 1
ATOM 736 O O . THR A 1 94 ? -9.984 -7.57 6.758 1 98.19 94 THR A O 1
ATOM 739 N N . GLY A 1 95 ? -7.902 -8.367 6.602 1 97.62 95 GLY A N 1
ATOM 740 C CA . GLY A 1 95 ? -8.438 -9.719 6.727 1 97.62 95 GLY A CA 1
ATOM 741 C C . GLY A 1 95 ? -7.371 -10.789 6.73 1 97.62 95 GLY A C 1
ATOM 742 O O . GLY A 1 95 ? -6.191 -10.5 6.949 1 97.62 95 GLY A O 1
ATOM 743 N N . ARG A 1 96 ? -7.836 -12.023 6.562 1 95.94 96 ARG A N 1
ATOM 744 C CA . ARG A 1 96 ? -6.957 -13.188 6.574 1 95.94 96 ARG A CA 1
ATOM 745 C C . ARG A 1 96 ? -6.727 -13.711 5.16 1 95.94 96 ARG A C 1
ATOM 747 O O . ARG A 1 96 ? -7.59 -13.578 4.293 1 95.94 96 ARG A O 1
ATOM 754 N N . VAL A 1 97 ? -5.559 -14.305 5 1 96.44 97 VAL A N 1
ATOM 755 C CA . VAL A 1 97 ? -5.211 -14.914 3.721 1 96.44 97 VAL A CA 1
ATOM 756 C C . VAL A 1 97 ? -5.047 -16.422 3.889 1 96.44 97 VAL A C 1
ATOM 758 O O . VAL A 1 97 ? -4.352 -16.875 4.797 1 96.44 97 VAL A O 1
ATOM 761 N N . PHE A 1 98 ? -5.727 -17.172 3.078 1 95.38 98 PHE A N 1
ATOM 762 C CA . PHE A 1 98 ? -5.59 -18.625 3.029 1 95.38 98 PHE A CA 1
ATOM 763 C C . PHE A 1 98 ? -4.859 -19.062 1.761 1 95.38 98 PHE A C 1
ATOM 765 O O . PHE A 1 98 ? -5.238 -18.656 0.657 1 95.38 98 PHE A O 1
ATOM 772 N N . LEU A 1 99 ? -3.893 -19.875 1.924 1 95.62 99 LEU A N 1
ATOM 773 C CA . LEU A 1 99 ? -3.07 -20.312 0.8 1 95.62 99 LEU A CA 1
ATOM 774 C C . LEU A 1 99 ? -3.676 -21.531 0.122 1 95.62 99 LEU A C 1
ATOM 776 O O . LEU A 1 99 ? -4.164 -22.453 0.796 1 95.62 99 LEU A O 1
ATOM 780 N N . VAL A 1 100 ? -3.713 -21.484 -1.166 1 95.81 100 VAL A N 1
ATOM 781 C CA . VAL A 1 100 ? -4.086 -22.625 -1.994 1 95.81 100 VAL A CA 1
ATOM 782 C C . VAL A 1 100 ? -2.932 -22.984 -2.926 1 95.81 100 VAL A C 1
ATOM 784 O O . VAL A 1 100 ? -2.924 -22.594 -4.098 1 95.81 100 VAL A O 1
ATOM 787 N N . PRO A 1 101 ? -1.996 -23.672 -2.426 1 94.81 101 PRO A N 1
ATOM 788 C CA . PRO A 1 101 ? -0.861 -24.109 -3.244 1 94.81 101 PRO A CA 1
ATOM 789 C C . PRO A 1 101 ? -1.178 -25.344 -4.09 1 94.81 101 PRO A C 1
ATOM 791 O O . PRO A 1 101 ? -2.254 -25.938 -3.951 1 94.81 101 PRO A O 1
ATOM 794 N N . ALA A 1 102 ? -0.261 -25.641 -5.02 1 93.88 102 ALA A N 1
ATOM 795 C CA . ALA A 1 102 ? -0.348 -26.922 -5.727 1 93.88 102 ALA A CA 1
ATOM 796 C C . ALA A 1 102 ? -0.311 -28.094 -4.75 1 93.88 102 ALA A C 1
ATOM 798 O O . ALA A 1 102 ? 0.305 -28 -3.684 1 93.88 102 ALA A O 1
ATOM 799 N N . PRO A 1 103 ? -0.97 -29.156 -5.07 1 89.81 103 PRO A N 1
ATOM 800 C CA . PRO A 1 103 ? -1.003 -30.312 -4.172 1 89.81 103 PRO A CA 1
ATOM 801 C C . PRO A 1 103 ? 0.392 -30.781 -3.76 1 89.81 103 PRO A C 1
ATOM 803 O O . PRO A 1 103 ? 0.591 -31.203 -2.621 1 89.81 103 PRO A O 1
ATOM 806 N N . ASN A 1 104 ? 1.341 -30.656 -4.645 1 85.62 104 ASN A N 1
ATOM 807 C CA . ASN A 1 104 ? 2.697 -31.094 -4.332 1 85.62 104 ASN A CA 1
ATOM 808 C C . ASN A 1 104 ? 3.357 -30.188 -3.295 1 85.62 104 ASN A C 1
ATOM 810 O O . ASN A 1 104 ? 4.391 -30.547 -2.723 1 85.62 104 ASN A O 1
ATOM 814 N N . PHE A 1 105 ? 2.762 -29.016 -3.047 1 86.06 105 PHE A N 1
ATOM 815 C CA . PHE A 1 105 ? 3.303 -28.094 -2.057 1 86.06 105 PHE A CA 1
ATOM 816 C C . PHE A 1 105 ? 2.475 -28.125 -0.777 1 86.06 105 PHE A C 1
ATOM 818 O O . PHE A 1 105 ? 2.695 -27.328 0.131 1 86.06 105 PHE A O 1
ATOM 825 N N . SER A 1 106 ? 1.564 -29 -0.64 1 84.5 106 SER A N 1
ATOM 826 C CA . SER A 1 106 ? 0.669 -29.062 0.512 1 84.5 106 SER A CA 1
ATOM 827 C C . SER A 1 106 ? 1.445 -29.297 1.804 1 84.5 106 SER A C 1
ATOM 829 O O . SER A 1 106 ? 1.036 -28.828 2.871 1 84.5 106 SER A O 1
ATOM 831 N N . TYR A 1 107 ? 2.514 -30.016 1.721 1 84.75 107 TYR A N 1
ATOM 832 C CA . TYR A 1 107 ? 3.312 -30.312 2.904 1 84.75 107 TYR A CA 1
ATOM 833 C C . TYR A 1 107 ? 3.984 -29.047 3.432 1 84.75 107 TYR A C 1
ATOM 835 O O . TYR A 1 107 ? 4.219 -28.922 4.637 1 84.75 107 TYR A O 1
ATOM 843 N N . ARG A 1 108 ? 4.238 -28.172 2.617 1 84.88 108 ARG A N 1
ATOM 844 C CA . ARG A 1 108 ? 4.961 -26.969 2.986 1 84.88 108 ARG A CA 1
ATOM 845 C C . ARG A 1 108 ? 4.004 -25.875 3.441 1 84.88 108 ARG A C 1
ATOM 847 O O . ARG A 1 108 ? 4.297 -25.141 4.387 1 84.88 108 ARG A O 1
ATOM 854 N N . PHE A 1 109 ? 2.887 -25.734 2.775 1 87.81 109 PHE A N 1
ATOM 855 C CA . PHE A 1 109 ? 2.051 -24.547 2.988 1 87.81 109 PHE A CA 1
ATOM 856 C C . PHE A 1 109 ? 0.718 -24.953 3.615 1 87.81 109 PHE A C 1
ATOM 858 O O . PHE A 1 109 ? -0.073 -24.078 3.998 1 87.81 109 PHE A O 1
ATOM 865 N N . GLY A 1 110 ? 0.472 -26.203 3.787 1 84.19 110 GLY A N 1
ATOM 866 C CA . GLY A 1 110 ? -0.771 -26.672 4.387 1 84.19 110 GLY A CA 1
ATOM 867 C C . GLY A 1 110 ? -1.868 -26.922 3.367 1 84.19 110 GLY A C 1
ATOM 868 O O . GLY A 1 110 ? -1.608 -26.953 2.162 1 84.19 110 GLY A O 1
ATOM 869 N N . THR A 1 111 ? -3.094 -27.156 3.91 1 84.56 111 THR A N 1
ATOM 870 C CA . THR A 1 111 ? -4.23 -27.484 3.059 1 84.56 111 THR A CA 1
ATOM 871 C C . THR A 1 111 ? -5.09 -26.266 2.795 1 84.56 111 THR A C 1
ATOM 873 O O . THR A 1 111 ? -5.113 -25.328 3.602 1 84.56 111 THR A O 1
ATOM 876 N N . PRO A 1 112 ? -5.734 -26.266 1.62 1 89.12 112 PRO A N 1
ATOM 877 C CA . PRO A 1 112 ? -6.637 -25.172 1.298 1 89.12 112 PRO A CA 1
ATOM 878 C C . PRO A 1 112 ? -7.785 -25.031 2.299 1 89.12 112 PRO A C 1
ATOM 880 O O . PRO A 1 112 ? -8.055 -25.953 3.062 1 89.12 112 PRO A O 1
ATOM 883 N N . PRO A 1 113 ? -8.383 -23.859 2.268 1 89.44 113 PRO A N 1
ATOM 884 C CA . PRO A 1 113 ? -9.477 -23.672 3.223 1 89.44 113 PRO A CA 1
ATOM 885 C C . PRO A 1 113 ? -10.656 -24.609 2.979 1 89.44 113 PRO A C 1
ATOM 887 O O . PRO A 1 113 ? -11.062 -24.812 1.83 1 89.44 113 PRO A O 1
ATOM 890 N N . LYS A 1 114 ? -11.227 -25.078 4.02 1 86.56 114 LYS A N 1
ATOM 891 C CA . LYS A 1 114 ? -12.281 -26.078 3.93 1 86.56 114 LYS A CA 1
ATOM 892 C C . LYS A 1 114 ? -13.656 -25.438 3.98 1 86.56 114 LYS A C 1
ATOM 894 O O . LYS A 1 114 ? -14.625 -25.969 3.43 1 86.56 114 LYS A O 1
ATOM 899 N N . LYS A 1 115 ? -13.773 -24.312 4.594 1 82.75 115 LYS A N 1
ATOM 900 C CA . LYS A 1 115 ? -15.086 -23.75 4.871 1 82.75 115 LYS A CA 1
ATOM 901 C C . LYS A 1 115 ? -15.336 -22.5 4.016 1 82.75 115 LYS A C 1
ATOM 903 O O . LYS A 1 115 ? -16.422 -21.922 4.059 1 82.75 115 LYS A O 1
ATOM 908 N N . ILE A 1 116 ? -14.398 -22.188 3.211 1 82.5 116 ILE A N 1
ATOM 909 C CA . ILE A 1 116 ? -14.547 -20.953 2.441 1 82.5 116 ILE A CA 1
ATOM 910 C C . ILE A 1 116 ? -14.875 -21.281 0.988 1 82.5 116 ILE A C 1
ATOM 912 O O . ILE A 1 116 ? -14.094 -21.969 0.31 1 82.5 116 ILE A O 1
ATOM 916 N N . GLY A 1 117 ? -16 -20.797 0.5 1 73.25 117 GLY A N 1
ATOM 917 C CA . GLY A 1 117 ? -16.328 -20.828 -0.919 1 73.25 117 GLY A CA 1
ATOM 918 C C . GLY A 1 117 ? -16.594 -22.219 -1.439 1 73.25 117 GLY A C 1
ATOM 919 O O . GLY A 1 117 ? -16.969 -22.391 -2.604 1 73.25 117 GLY A O 1
ATOM 920 N N . VAL A 1 118 ? -16.406 -23.234 -0.633 1 75.06 118 VAL A N 1
ATOM 921 C CA . VAL A 1 118 ? -16.516 -24.609 -1.103 1 75.06 118 VAL A CA 1
ATOM 922 C C . VAL A 1 118 ? -17.984 -24.969 -1.347 1 75.06 118 VAL A C 1
ATOM 924 O O . VAL A 1 118 ? -18.828 -24.766 -0.472 1 75.06 118 VAL A O 1
ATOM 927 N N . THR A 1 119 ? -18.188 -25.125 -2.627 1 75.12 119 THR A N 1
ATOM 928 C CA . THR A 1 119 ? -19.531 -25.531 -3.02 1 75.12 119 THR A CA 1
ATOM 929 C C . THR A 1 119 ? -19.562 -26.984 -3.441 1 75.12 119 THR A C 1
ATOM 931 O O . THR A 1 119 ? -18.609 -27.5 -4.031 1 75.12 119 THR A O 1
ATOM 934 N N . GLY A 1 120 ? -20.547 -27.656 -3.008 1 74.38 120 GLY A N 1
ATOM 935 C CA . GLY A 1 120 ? -20.766 -29 -3.494 1 74.38 120 GLY A CA 1
ATOM 936 C C . GLY A 1 120 ? -20.234 -30.062 -2.547 1 74.38 120 GLY A C 1
ATOM 937 O O . GLY A 1 120 ? -19.938 -29.781 -1.386 1 74.38 120 GLY A O 1
ATOM 938 N N . ASN A 1 121 ? -20.062 -31.312 -3.115 1 81.06 121 ASN A N 1
ATOM 939 C CA . ASN A 1 121 ? -19.734 -32.5 -2.309 1 81.06 121 ASN A CA 1
ATOM 940 C C . ASN A 1 121 ? -18.281 -32.906 -2.506 1 81.06 121 ASN A C 1
ATOM 942 O O . ASN A 1 121 ? -17.797 -33.812 -1.837 1 81.06 121 ASN A O 1
ATOM 946 N N . ALA A 1 122 ? -17.578 -32.219 -3.379 1 82.5 122 ALA A N 1
ATOM 947 C CA . ALA A 1 122 ? -16.188 -32.594 -3.613 1 82.5 122 ALA A CA 1
ATOM 948 C C . ALA A 1 122 ? -15.312 -32.188 -2.426 1 82.5 122 ALA A C 1
ATOM 950 O O . ALA A 1 122 ? -15.594 -31.203 -1.739 1 82.5 122 ALA A O 1
ATOM 951 N N . PRO A 1 123 ? -14.328 -33.031 -2.191 1 88.56 123 PRO A N 1
ATOM 952 C CA . PRO A 1 123 ? -13.367 -32.625 -1.159 1 88.56 123 PRO A CA 1
ATOM 953 C C . PRO A 1 123 ? -12.773 -31.234 -1.415 1 88.56 123 PRO A C 1
ATOM 955 O O . PRO A 1 123 ? -12.562 -30.859 -2.568 1 88.56 123 PRO A O 1
ATOM 958 N N . PRO A 1 124 ? -12.594 -30.469 -0.422 1 89 124 PRO A N 1
ATOM 959 C CA . PRO A 1 124 ? -12.078 -29.109 -0.561 1 89 124 PRO A CA 1
ATOM 960 C C . PRO A 1 124 ? -10.797 -29.047 -1.385 1 89 124 PRO A C 1
ATOM 962 O O . PRO A 1 124 ? -10.594 -28.094 -2.148 1 89 124 PRO A O 1
ATOM 965 N N . GLU A 1 125 ? -9.953 -30 -1.268 1 88.69 125 GLU A N 1
ATOM 966 C CA . GLU A 1 125 ? -8.695 -30.031 -2.016 1 88.69 125 GLU A CA 1
ATOM 967 C C . GLU A 1 125 ? -8.953 -30.109 -3.518 1 88.69 125 GLU A C 1
ATOM 969 O O . GLU A 1 125 ? -8.297 -29.406 -4.301 1 88.69 125 GLU A O 1
ATOM 974 N N . ASP A 1 126 ? -9.914 -30.938 -3.865 1 90.81 126 ASP A N 1
ATOM 975 C CA . ASP A 1 126 ? -10.258 -31.078 -5.277 1 90.81 126 ASP A CA 1
ATOM 976 C C . ASP A 1 126 ? -10.93 -29.812 -5.809 1 90.81 126 ASP A C 1
ATOM 978 O O . ASP A 1 126 ? -10.68 -29.391 -6.941 1 90.81 126 ASP A O 1
ATOM 982 N N . PHE A 1 127 ? -11.766 -29.297 -4.992 1 92.56 127 PHE A N 1
ATOM 983 C CA . PHE A 1 127 ? -12.461 -28.078 -5.375 1 92.56 127 PHE A CA 1
ATOM 984 C C . PHE A 1 127 ? -11.469 -26.953 -5.68 1 92.56 127 PHE A C 1
ATOM 986 O O . PHE A 1 127 ? -11.531 -26.344 -6.746 1 92.56 127 PHE A O 1
ATOM 993 N N . TRP A 1 128 ? -10.508 -26.766 -4.793 1 94.19 128 TRP A N 1
ATOM 994 C CA . TRP A 1 128 ? -9.578 -25.641 -4.91 1 94.19 128 TRP A CA 1
ATOM 995 C C . TRP A 1 128 ? -8.555 -25.891 -6.016 1 94.19 128 TRP A C 1
ATOM 997 O O . TRP A 1 128 ? -8.102 -24.969 -6.676 1 94.19 128 TRP A O 1
ATOM 1007 N N . GLU A 1 129 ? -8.156 -27.125 -6.215 1 93.81 129 GLU A N 1
ATOM 1008 C CA . GLU A 1 129 ? -7.305 -27.422 -7.363 1 93.81 129 GLU A CA 1
ATOM 1009 C C . GLU A 1 129 ? -8.016 -27.125 -8.672 1 93.81 129 GLU A C 1
ATOM 1011 O O . GLU A 1 129 ? -7.398 -26.625 -9.625 1 93.81 129 GLU A O 1
ATOM 1016 N N . GLY A 1 130 ? -9.289 -27.469 -8.688 1 93.31 130 GLY A N 1
ATOM 1017 C CA . GLY A 1 130 ? -10.094 -27.094 -9.844 1 93.31 130 GLY A CA 1
ATOM 1018 C C . GLY A 1 130 ? -10.133 -25.594 -10.07 1 93.31 130 GLY A C 1
ATOM 1019 O O . GLY A 1 130 ? -10.031 -25.125 -11.203 1 93.31 130 GLY A O 1
ATOM 1020 N N . GLU A 1 131 ? -10.297 -24.812 -8.977 1 94.69 131 GLU A N 1
ATOM 1021 C CA . GLU A 1 131 ? -10.305 -23.359 -9.07 1 94.69 131 GLU A CA 1
ATOM 1022 C C . GLU A 1 131 ? -8.945 -22.828 -9.516 1 94.69 131 GLU A C 1
ATOM 1024 O O . GLU A 1 131 ? -8.875 -21.875 -10.289 1 94.69 131 GLU A O 1
ATOM 1029 N N . ARG A 1 132 ? -7.84 -23.406 -9 1 95.75 132 ARG A N 1
ATOM 1030 C CA . ARG A 1 132 ? -6.496 -23.031 -9.43 1 95.75 132 ARG A CA 1
ATOM 1031 C C . ARG A 1 132 ? -6.328 -23.219 -10.93 1 95.75 132 ARG A C 1
ATOM 1033 O O . ARG A 1 132 ? -5.824 -22.328 -11.625 1 95.75 132 ARG A O 1
ATOM 1040 N N . LEU A 1 133 ? -6.82 -24.344 -11.422 1 95.75 133 LEU A N 1
ATOM 1041 C CA . LEU A 1 133 ? -6.723 -24.641 -12.844 1 95.75 133 LEU A CA 1
ATOM 1042 C C . LEU A 1 133 ? -7.578 -23.672 -13.656 1 95.75 133 LEU A C 1
ATOM 1044 O O . LEU A 1 133 ? -7.148 -23.188 -14.703 1 95.75 133 LEU A O 1
ATOM 1048 N N . ARG A 1 134 ? -8.766 -23.422 -13.203 1 95.5 134 ARG A N 1
ATOM 1049 C CA . ARG A 1 134 ? -9.664 -22.484 -13.875 1 95.5 134 ARG A CA 1
ATOM 1050 C C . ARG A 1 134 ? -9.016 -21.125 -14.031 1 95.5 134 ARG A C 1
ATOM 1052 O O . ARG A 1 134 ? -9.008 -20.547 -15.125 1 95.5 134 ARG A O 1
ATOM 1059 N N . LEU A 1 135 ? -8.469 -20.609 -12.977 1 96 135 LEU A N 1
ATOM 1060 C CA . LEU A 1 135 ? -7.859 -19.281 -13.008 1 96 135 LEU A CA 1
ATOM 1061 C C . LEU A 1 135 ? -6.578 -19.281 -13.836 1 96 135 LEU A C 1
ATOM 1063 O O . LEU A 1 135 ? -6.277 -18.312 -14.531 1 96 135 LEU A O 1
ATOM 1067 N N . TRP A 1 136 ? -5.801 -20.391 -13.742 1 96.56 136 TRP A N 1
ATOM 1068 C CA . TRP A 1 136 ? -4.582 -20.531 -14.531 1 96.56 136 TRP A CA 1
ATOM 1069 C C . TRP A 1 136 ? -4.879 -20.359 -16.016 1 96.56 136 TRP A C 1
ATOM 1071 O O . TRP A 1 136 ? -4.129 -19.688 -16.734 1 96.56 136 TRP A O 1
ATOM 1081 N N . LYS A 1 137 ? -5.965 -20.906 -16.453 1 95.19 137 LYS A N 1
ATOM 1082 C CA . LYS A 1 137 ? -6.352 -20.828 -17.859 1 95.19 137 LYS A CA 1
ATOM 1083 C C . LYS A 1 137 ? -6.852 -19.438 -18.219 1 95.19 137 LYS A C 1
ATOM 1085 O O . LYS A 1 137 ? -6.754 -19.016 -19.375 1 95.19 137 LYS A O 1
ATOM 1090 N N . LYS A 1 138 ? -7.336 -18.75 -17.234 1 93.19 138 LYS A N 1
ATOM 1091 C CA . LYS A 1 138 ? -7.977 -17.453 -17.484 1 93.19 138 LYS A CA 1
ATOM 1092 C C . LYS A 1 138 ? -6.945 -16.328 -17.516 1 93.19 138 LYS A C 1
ATOM 1094 O O . LYS A 1 138 ? -7.125 -15.344 -18.234 1 93.19 138 LYS A O 1
ATOM 1099 N N . ILE A 1 139 ? -5.875 -16.422 -16.734 1 94.06 139 ILE A N 1
ATOM 1100 C CA . ILE A 1 139 ? -4.93 -15.312 -16.594 1 94.06 139 ILE A CA 1
ATOM 1101 C C . ILE A 1 139 ? -4.141 -15.141 -17.891 1 94.06 139 ILE A C 1
ATOM 1103 O O . ILE A 1 139 ? -4.102 -16.047 -18.734 1 94.06 139 ILE A O 1
ATOM 1107 N N . SER A 1 140 ? -3.598 -13.961 -18.109 1 92.06 140 SER A N 1
ATOM 1108 C CA . SER A 1 140 ? -2.881 -13.609 -19.344 1 92.06 140 SER A CA 1
ATOM 1109 C C . SER A 1 140 ? -1.6 -14.422 -19.484 1 92.06 140 SER A C 1
ATOM 1111 O O . SER A 1 140 ? -0.977 -14.789 -18.484 1 92.06 140 SER A O 1
ATOM 1113 N N . PRO A 1 141 ? -1.185 -14.695 -20.734 1 91.94 141 PRO A N 1
ATOM 1114 C CA . PRO A 1 141 ? 0.069 -15.422 -20.953 1 91.94 141 PRO A CA 1
ATOM 1115 C C . PRO A 1 141 ? 1.286 -14.672 -20.422 1 91.94 141 PRO A C 1
ATOM 1117 O O . PRO A 1 141 ? 2.271 -15.297 -20.016 1 91.94 141 PRO A O 1
ATOM 1120 N N . THR A 1 142 ? 1.187 -13.383 -20.391 1 90 142 THR A N 1
ATOM 1121 C CA . THR A 1 142 ? 2.307 -12.578 -19.906 1 90 142 THR A CA 1
ATOM 1122 C C . THR A 1 142 ? 2.424 -12.664 -18.391 1 90 142 THR A C 1
ATOM 1124 O O . THR A 1 142 ? 3.5 -12.438 -17.828 1 90 142 THR A O 1
ATOM 1127 N N . TYR A 1 143 ? 1.338 -12.914 -17.75 1 93.75 143 TYR A N 1
ATOM 1128 C CA . TYR A 1 143 ? 1.387 -13.141 -16.312 1 93.75 143 TYR A CA 1
ATOM 1129 C C . TYR A 1 143 ? 1.776 -14.578 -16 1 93.75 143 TYR A C 1
ATOM 1131 O O . TYR A 1 143 ? 2.543 -14.828 -15.07 1 93.75 143 TYR A O 1
ATOM 1139 N N . ARG A 1 144 ? 1.335 -15.508 -16.75 1 94.19 144 ARG A N 1
ATOM 1140 C CA . ARG A 1 144 ? 1.641 -16.922 -16.547 1 94.19 144 ARG A CA 1
ATOM 1141 C C . ARG A 1 144 ? 3.145 -17.172 -16.609 1 94.19 144 ARG A C 1
ATOM 1143 O O . ARG A 1 144 ? 3.686 -17.938 -15.805 1 94.19 144 ARG A O 1
ATOM 1150 N N . VAL A 1 145 ? 3.785 -16.562 -17.5 1 91.19 145 VAL A N 1
ATOM 1151 C CA . VAL A 1 145 ? 5.203 -16.812 -17.75 1 91.19 145 VAL A CA 1
ATOM 1152 C C . VAL A 1 145 ? 6.016 -16.406 -16.516 1 91.19 145 VAL A C 1
ATOM 1154 O O . VAL A 1 145 ? 7.098 -16.938 -16.281 1 91.19 145 VAL A O 1
ATOM 1157 N N . CYS A 1 146 ? 5.48 -15.484 -15.711 1 92.19 146 CYS A N 1
ATOM 1158 C CA . CYS A 1 146 ? 6.203 -15 -14.539 1 92.19 146 CYS A CA 1
ATOM 1159 C C . CYS A 1 146 ? 6.48 -16.141 -13.562 1 92.19 146 CYS A C 1
ATOM 1161 O O . CYS A 1 146 ? 7.465 -16.109 -12.82 1 92.19 146 CYS A O 1
ATOM 1163 N N . PHE A 1 147 ? 5.68 -17.125 -13.57 1 93.94 147 PHE A N 1
ATOM 1164 C CA . PHE A 1 147 ? 5.809 -18.234 -12.633 1 93.94 147 PHE A CA 1
ATOM 1165 C C . PHE A 1 147 ? 6.879 -19.219 -13.102 1 93.94 147 PHE A C 1
ATOM 1167 O O . PHE A 1 147 ? 7.293 -20.094 -12.336 1 93.94 147 PHE A O 1
ATOM 1174 N N . SER A 1 148 ? 7.355 -19.094 -14.352 1 89.19 148 SER A N 1
ATOM 1175 C CA . SER A 1 148 ? 8.422 -19.938 -14.883 1 89.19 148 SER A CA 1
ATOM 1176 C C . SER A 1 148 ? 9.797 -19.328 -14.617 1 89.19 148 SER A C 1
ATOM 1178 O O . SER A 1 148 ? 10.812 -20 -14.766 1 89.19 148 SER A O 1
ATOM 1180 N N . TRP A 1 149 ? 9.812 -18.094 -14.25 1 88.56 149 TRP A N 1
ATOM 1181 C CA . TRP A 1 149 ? 11.062 -17.391 -14.023 1 88.56 149 TRP A CA 1
ATOM 1182 C C . TRP A 1 149 ? 11.695 -17.812 -12.703 1 88.56 149 TRP A C 1
ATOM 1184 O O . TRP A 1 149 ? 11.039 -18.438 -11.867 1 88.56 149 TRP A O 1
ATOM 1194 N N . PRO A 1 150 ? 12.984 -17.516 -12.547 1 89.62 150 PRO A N 1
ATOM 1195 C CA . PRO A 1 150 ? 13.625 -17.844 -11.266 1 89.62 150 PRO A CA 1
ATOM 1196 C C . PRO A 1 150 ? 12.93 -17.172 -10.078 1 89.62 150 PRO A C 1
ATOM 1198 O O . PRO A 1 150 ? 12.18 -16.219 -10.258 1 89.62 150 PRO A O 1
ATOM 1201 N N . PRO A 1 151 ? 13.133 -17.734 -8.859 1 89.25 151 PRO A N 1
ATOM 1202 C CA . PRO A 1 151 ? 12.43 -17.219 -7.68 1 89.25 151 PRO A CA 1
ATOM 1203 C C . PRO A 1 151 ? 12.656 -15.727 -7.461 1 89.25 151 PRO A C 1
ATOM 1205 O O . PRO A 1 151 ? 13.789 -15.258 -7.523 1 89.25 151 PRO A O 1
ATOM 1208 N N . PRO A 1 152 ? 11.586 -15.109 -7.176 1 90.88 152 PRO A N 1
ATOM 1209 C CA . PRO A 1 152 ? 11.688 -13.656 -6.965 1 90.88 152 PRO A CA 1
ATOM 1210 C C . PRO A 1 152 ? 12.562 -13.297 -5.773 1 90.88 152 PRO A C 1
ATOM 1212 O O . PRO A 1 152 ? 12.531 -13.977 -4.746 1 90.88 152 PRO A O 1
ATOM 1215 N N . GLY A 1 153 ? 13.305 -12.172 -5.969 1 90.56 153 GLY A N 1
ATOM 1216 C CA . GLY A 1 153 ? 14.07 -11.641 -4.855 1 90.56 153 GLY A CA 1
ATOM 1217 C C . GLY A 1 153 ? 15.492 -12.18 -4.801 1 90.56 153 GLY A C 1
ATOM 1218 O O . GLY A 1 153 ? 16.344 -11.617 -4.113 1 90.56 153 GLY A O 1
ATOM 1219 N N . GLU A 1 154 ? 15.727 -13.258 -5.477 1 88.5 154 GLU A N 1
ATOM 1220 C CA . GLU A 1 154 ? 17.094 -13.781 -5.539 1 88.5 154 GLU A CA 1
ATOM 1221 C C . GLU A 1 154 ? 17.953 -12.977 -6.508 1 88.5 154 GLU A C 1
ATOM 1223 O O . GLU A 1 154 ? 17.438 -12.391 -7.461 1 88.5 154 GLU A O 1
ATOM 1228 N N . GLN A 1 155 ? 19.266 -12.883 -6.238 1 89.5 155 GLN A N 1
ATOM 1229 C CA . GLN A 1 155 ? 20.156 -12.125 -7.098 1 89.5 155 GLN A CA 1
ATOM 1230 C C . GLN A 1 155 ? 20.156 -12.68 -8.523 1 89.5 155 GLN A C 1
ATOM 1232 O O . GLN A 1 155 ? 20.219 -13.891 -8.719 1 89.5 155 GLN A O 1
ATOM 1237 N N . ARG A 1 156 ? 19.953 -11.711 -9.398 1 82.81 156 ARG A N 1
ATOM 1238 C CA . ARG A 1 156 ? 19.922 -12.109 -10.797 1 82.81 156 ARG A CA 1
ATOM 1239 C C . ARG A 1 156 ? 21.297 -12.586 -11.258 1 82.81 156 ARG A C 1
ATOM 1241 O O . ARG A 1 156 ? 22.297 -11.875 -11.094 1 82.81 156 ARG A O 1
ATOM 1248 N N . LYS A 1 157 ? 21.641 -13.75 -11.062 1 65.19 157 LYS A N 1
ATOM 1249 C CA . LYS A 1 157 ? 22.938 -14.281 -11.469 1 65.19 157 LYS A CA 1
ATOM 1250 C C . LYS A 1 157 ? 23.156 -14.102 -12.969 1 65.19 157 LYS A C 1
ATOM 1252 O O . LYS A 1 157 ? 22.25 -14.344 -13.766 1 65.19 157 LYS A O 1
ATOM 1257 N N . LEU A 1 158 ? 23.797 -12.797 -13.344 1 49.44 158 LEU A N 1
ATOM 1258 C CA . LEU A 1 158 ? 24.172 -12.656 -14.75 1 49.44 158 LEU A CA 1
ATOM 1259 C C . LEU A 1 158 ? 24.469 -14.016 -15.367 1 49.44 158 LEU A C 1
ATOM 1261 O O . LEU A 1 158 ? 24.391 -14.18 -16.578 1 49.44 158 LEU A O 1
ATOM 1265 N N . SER A 1 159 ? 25.656 -14.594 -14.789 1 39.94 159 SER A N 1
ATOM 1266 C CA . SER A 1 159 ? 26.219 -15.672 -15.586 1 39.94 159 SER A CA 1
ATOM 1267 C C . SER A 1 159 ? 25.188 -16.75 -15.891 1 39.94 159 SER A C 1
ATOM 1269 O O . SER A 1 159 ? 24.297 -17 -15.078 1 39.94 159 SER A O 1
ATOM 1271 N N . GLU A 1 160 ? 24.953 -17.062 -17.141 1 37.59 160 GLU A N 1
ATOM 1272 C CA . GLU A 1 160 ? 24.328 -18.109 -17.953 1 37.59 160 GLU A CA 1
ATOM 1273 C C . GLU A 1 160 ? 24.266 -19.438 -17.188 1 37.59 160 GLU A C 1
ATOM 1275 O O . GLU A 1 160 ? 23.703 -20.406 -17.672 1 37.59 160 GLU A O 1
ATOM 1280 N N . THR A 1 161 ? 25.438 -19.875 -16.531 1 33.81 161 THR A N 1
ATOM 1281 C CA . THR A 1 161 ? 25.406 -21.297 -16.25 1 33.81 161 THR A CA 1
ATOM 1282 C C . THR A 1 161 ? 24.312 -21.625 -15.227 1 33.81 161 THR A C 1
ATOM 1284 O O . THR A 1 161 ? 24.188 -20.938 -14.211 1 33.81 161 THR A O 1
ATOM 1287 N N . SER A 1 162 ? 23.297 -22.266 -15.531 1 34.16 162 SER A N 1
ATOM 1288 C CA . SER A 1 162 ? 22.219 -23.031 -14.914 1 34.16 162 SER A CA 1
ATOM 1289 C C . SER A 1 162 ? 22.578 -23.453 -13.492 1 34.16 162 SER A C 1
ATOM 1291 O O . SER A 1 162 ? 22.859 -24.625 -13.242 1 34.16 162 SER A O 1
ATOM 1293 N N . SER A 1 163 ? 23.516 -22.781 -12.789 1 30.72 163 SER A N 1
ATOM 1294 C CA . SER A 1 163 ? 23.797 -23.531 -11.57 1 30.72 163 SER A CA 1
ATOM 1295 C C . SER A 1 163 ? 22.562 -23.594 -10.672 1 30.72 163 SER A C 1
ATOM 1297 O O . SER A 1 163 ? 21.812 -22.625 -10.562 1 30.72 163 SER A O 1
ATOM 1299 N N . TRP A 1 164 ? 22.047 -24.703 -10.414 1 28.48 164 TRP A N 1
ATOM 1300 C CA . TRP A 1 164 ? 21.062 -25.344 -9.539 1 28.48 164 TRP A CA 1
ATOM 1301 C C . TRP A 1 164 ? 21.234 -24.859 -8.102 1 28.48 164 TRP A C 1
ATOM 1303 O O . TRP A 1 164 ? 22.312 -25 -7.512 1 28.48 164 TRP A O 1
ATOM 1313 N N . SER A 1 165 ? 21.281 -23.719 -7.758 1 28.86 165 SER A N 1
ATOM 1314 C CA . SER A 1 165 ? 21.328 -23.688 -6.301 1 28.86 165 SER A CA 1
ATOM 1315 C C . SER A 1 165 ? 20.328 -24.672 -5.695 1 28.86 165 SER A C 1
ATOM 1317 O O . SER A 1 165 ? 19.125 -24.578 -5.945 1 28.86 165 SER A O 1
ATOM 1319 N N . VAL A 1 166 ? 20.688 -25.953 -5.625 1 27.45 166 VAL A N 1
ATOM 1320 C CA . VAL A 1 166 ? 20.172 -27.016 -4.781 1 27.45 166 VAL A CA 1
ATOM 1321 C C . VAL A 1 166 ? 19.953 -26.5 -3.361 1 27.45 166 VAL A C 1
ATOM 1323 O O . VAL A 1 166 ? 20.922 -26.125 -2.682 1 27.45 166 VAL A O 1
ATOM 1326 N N . TYR A 1 167 ? 19.219 -25.516 -3.084 1 28.88 167 TYR A N 1
ATOM 1327 C CA . TYR A 1 167 ? 18.891 -25.625 -1.667 1 28.88 167 TYR A CA 1
ATOM 1328 C C . TYR A 1 167 ? 18.875 -27.094 -1.226 1 28.88 167 TYR A C 1
ATOM 1330 O O . TYR A 1 167 ? 18.172 -27.906 -1.812 1 28.88 167 TYR A O 1
ATOM 1338 N N . GLU A 1 168 ? 20.031 -27.594 -0.83 1 29.27 168 GLU A N 1
ATOM 1339 C CA . GLU A 1 168 ? 20.359 -28.812 -0.094 1 29.27 168 GLU A CA 1
ATOM 1340 C C . GLU A 1 168 ? 19.391 -29.031 1.074 1 29.27 168 GLU A C 1
ATOM 1342 O O . GLU A 1 168 ? 19.719 -29.75 2.018 1 29.27 168 GLU A O 1
ATOM 1347 N N . ASP A 1 169 ? 18.438 -28.125 1.355 1 28.48 169 ASP A N 1
ATOM 1348 C CA . ASP A 1 169 ? 17.797 -28.828 2.463 1 28.48 169 ASP A CA 1
ATOM 1349 C C . ASP A 1 169 ? 17.344 -30.234 2.039 1 28.48 169 ASP A C 1
ATOM 1351 O O . ASP A 1 169 ? 16.797 -30.406 0.949 1 28.48 169 ASP A O 1
ATOM 1355 N N . PRO A 1 170 ? 18 -31.344 2.586 1 28.72 170 PRO A N 1
ATOM 1356 C CA . PRO A 1 170 ? 17.75 -32.781 2.352 1 28.72 170 PRO A CA 1
ATOM 1357 C C . PRO A 1 170 ? 16.266 -33.062 2.066 1 28.72 170 PRO A C 1
ATOM 1359 O O . PRO A 1 170 ? 15.945 -34.094 1.472 1 28.72 170 PRO A O 1
ATOM 1362 N N . VAL A 1 171 ? 15.398 -32.531 2.924 1 28.52 171 VAL A N 1
ATOM 1363 C CA . VAL A 1 171 ? 14.109 -33.219 2.865 1 28.52 171 VAL A CA 1
ATOM 1364 C C . VAL A 1 171 ? 13.484 -33.031 1.484 1 28.52 171 VAL A C 1
ATOM 1366 O O . VAL A 1 171 ? 13.023 -33.969 0.866 1 28.52 171 VAL A O 1
ATOM 1369 N N . LEU A 1 172 ? 12.812 -31.781 1.196 1 29 172 LEU A N 1
ATOM 1370 C CA . LEU A 1 172 ? 11.898 -31.812 0.06 1 29 172 LEU A CA 1
ATOM 1371 C C . LEU A 1 172 ? 12.648 -31.594 -1.248 1 29 172 LEU A C 1
ATOM 1373 O O . LEU A 1 172 ? 13.109 -30.484 -1.517 1 29 172 LEU A O 1
ATOM 1377 N N . LYS A 1 173 ? 13.547 -32.562 -1.663 1 31.31 173 LYS A N 1
ATOM 1378 C CA . LYS A 1 173 ? 14.047 -32.75 -3.021 1 31.31 173 LYS A CA 1
ATOM 1379 C C . LYS A 1 173 ? 12.961 -32.469 -4.051 1 31.31 173 LYS A C 1
ATOM 1381 O O . LYS A 1 173 ? 12.141 -33.344 -4.359 1 31.31 173 LYS A O 1
ATOM 1386 N N . VAL A 1 174 ? 12.047 -31.562 -4.008 1 31.73 174 VAL A N 1
ATOM 1387 C CA . VAL A 1 174 ? 11.367 -31.547 -5.297 1 31.73 174 VAL A CA 1
ATOM 1388 C C . VAL A 1 174 ? 12.398 -31.516 -6.422 1 31.73 174 VAL A C 1
ATOM 1390 O O . VAL A 1 174 ? 13.188 -30.578 -6.523 1 31.73 174 VAL A O 1
ATOM 1393 N N . LEU A 1 175 ? 13.062 -32.594 -6.723 1 31.55 175 LEU A N 1
ATOM 1394 C CA . LEU A 1 175 ? 13.922 -32.938 -7.852 1 31.55 175 LEU A CA 1
ATOM 1395 C C . LEU A 1 175 ? 13.453 -32.25 -9.125 1 31.55 175 LEU A C 1
ATOM 1397 O O . LEU A 1 175 ? 12.609 -32.781 -9.852 1 31.55 175 LEU A O 1
ATOM 1401 N N . THR A 1 176 ? 12.562 -31.234 -9.336 1 35.38 176 THR A N 1
ATOM 1402 C CA . THR A 1 176 ? 12.469 -31.094 -10.789 1 35.38 176 THR A CA 1
ATOM 1403 C C . THR A 1 176 ? 13.852 -31.047 -11.422 1 35.38 176 THR A C 1
ATOM 1405 O O . THR A 1 176 ? 14.766 -30.406 -10.891 1 35.38 176 THR A O 1
ATOM 1408 N N . PRO A 1 177 ? 14.336 -31.984 -12.133 1 36.47 177 PRO A N 1
ATOM 1409 C CA . PRO A 1 177 ? 15.516 -31.766 -12.984 1 36.47 177 PRO A CA 1
ATOM 1410 C C . PRO A 1 177 ? 15.758 -30.281 -13.273 1 36.47 177 PRO A C 1
ATOM 1412 O O . PRO A 1 177 ? 14.812 -29.516 -13.461 1 36.47 177 PRO A O 1
ATOM 1415 N N . GLY A 1 178 ? 16.641 -29.5 -12.648 1 43.88 178 GLY A N 1
ATOM 1416 C CA . GLY A 1 178 ? 17.016 -28.094 -12.523 1 43.88 178 GLY A CA 1
ATOM 1417 C C . GLY A 1 178 ? 16.844 -27.312 -13.82 1 43.88 178 GLY A C 1
ATOM 1418 O O . GLY A 1 178 ? 17.828 -26.859 -14.398 1 43.88 178 GLY A O 1
ATOM 1419 N N . HIS A 1 179 ? 16.188 -27.812 -14.836 1 48.16 179 HIS A N 1
ATOM 1420 C CA . HIS A 1 179 ? 16.062 -27.016 -16.047 1 48.16 179 HIS A CA 1
ATOM 1421 C C . HIS A 1 179 ? 15.422 -25.656 -15.734 1 48.16 179 HIS A C 1
ATOM 1423 O O . HIS A 1 179 ? 14.211 -25.578 -15.531 1 48.16 179 HIS A O 1
ATOM 1429 N N . ASN A 1 180 ? 16.094 -24.781 -14.953 1 58.34 180 ASN A N 1
ATOM 1430 C CA . ASN A 1 180 ? 15.719 -23.375 -14.867 1 58.34 180 ASN A CA 1
ATOM 1431 C C . ASN A 1 180 ? 15.797 -22.703 -16.234 1 58.34 180 ASN A C 1
ATOM 1433 O O . ASN A 1 1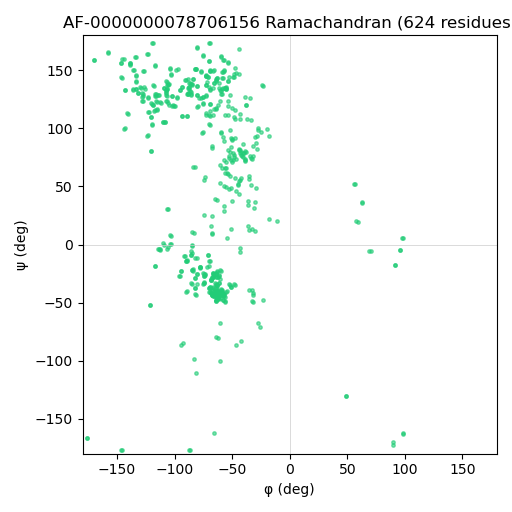80 ? 16.875 -22.641 -16.828 1 58.34 180 ASN A O 1
ATOM 1437 N N . VAL A 1 181 ? 14.727 -22.609 -16.875 1 67.88 181 VAL A N 1
ATOM 1438 C CA . VAL A 1 181 ? 14.688 -21.984 -18.188 1 67.88 181 VAL A CA 1
ATOM 1439 C C . VAL A 1 181 ? 14.969 -20.484 -18.078 1 67.88 181 VAL A C 1
ATOM 1441 O O . VAL A 1 181 ? 14.984 -19.781 -19.078 1 67.88 181 VAL A O 1
ATOM 1444 N N . GLY A 1 182 ? 15.383 -20.109 -16.844 1 77.06 182 GLY A N 1
ATOM 1445 C CA . GLY A 1 182 ? 15.648 -18.688 -16.672 1 77.06 182 GLY A CA 1
ATOM 1446 C C . GLY A 1 182 ? 14.531 -17.797 -17.188 1 77.06 182 GLY A C 1
ATOM 1447 O O . GLY A 1 182 ? 13.359 -18 -16.844 1 77.06 182 GLY A O 1
ATOM 1448 N N . PHE A 1 183 ? 14.914 -16.812 -17.984 1 82.56 183 PHE A N 1
ATOM 1449 C CA . PHE A 1 183 ? 13.953 -15.867 -18.531 1 82.56 183 PHE A CA 1
ATOM 1450 C C . PHE A 1 183 ? 13.727 -16.141 -20.016 1 82.56 183 PHE A C 1
ATOM 1452 O O . PHE A 1 183 ? 13.453 -15.219 -20.797 1 82.56 183 PHE A O 1
ATOM 1459 N N . LYS A 1 184 ? 13.859 -17.406 -20.375 1 79.56 184 LYS A N 1
ATOM 1460 C CA . LYS A 1 184 ? 13.781 -17.812 -21.766 1 79.56 184 LYS A CA 1
ATOM 1461 C C . LYS A 1 184 ? 12.438 -17.422 -22.375 1 79.56 184 LYS A C 1
ATOM 1463 O O . LYS A 1 184 ? 12.375 -17 -23.531 1 79.56 184 LYS A O 1
ATOM 1468 N N . TYR A 1 185 ? 11.43 -17.562 -21.609 1 82.25 185 TYR A N 1
ATOM 1469 C CA . TYR A 1 185 ? 10.086 -17.281 -22.125 1 82.25 185 TYR A CA 1
ATOM 1470 C C . TYR A 1 185 ? 9.555 -15.961 -21.578 1 82.25 185 TYR A C 1
ATOM 1472 O O . TYR A 1 185 ? 9.773 -15.625 -20.422 1 82.25 185 TYR A O 1
ATOM 1480 N N . THR A 1 186 ? 8.922 -15.25 -22.516 1 83.25 186 THR A N 1
ATOM 1481 C CA . THR A 1 186 ? 8.305 -13.992 -22.109 1 83.25 186 THR A CA 1
ATOM 1482 C C . THR A 1 186 ? 6.781 -14.086 -22.219 1 83.25 186 THR A C 1
ATOM 1484 O O . THR A 1 186 ? 6.07 -13.141 -21.875 1 83.25 186 THR A O 1
ATOM 1487 N N . ARG A 1 187 ? 6.375 -15.234 -22.719 1 87.62 187 ARG A N 1
ATOM 1488 C CA . ARG A 1 187 ? 4.957 -15.578 -22.781 1 87.62 187 ARG A CA 1
ATOM 1489 C C . ARG A 1 187 ? 4.746 -17.078 -22.594 1 87.62 187 ARG A C 1
ATOM 1491 O O . ARG A 1 187 ? 5.578 -17.891 -23.016 1 87.62 187 ARG A O 1
ATOM 1498 N N . LEU A 1 188 ? 3.678 -17.406 -21.938 1 90.69 188 LEU A N 1
ATOM 1499 C CA . LEU A 1 188 ? 3.369 -18.812 -21.688 1 90.69 188 LEU A CA 1
ATOM 1500 C C . LEU A 1 188 ? 1.872 -19.062 -21.812 1 90.69 188 LEU A C 1
ATOM 1502 O O . LEU A 1 188 ? 1.082 -18.578 -21 1 90.69 188 LEU A O 1
ATOM 1506 N N . ASP A 1 189 ? 1.47 -19.828 -22.828 1 90.75 189 ASP A N 1
ATOM 1507 C CA . ASP A 1 189 ? 0.065 -20.188 -23 1 90.75 189 ASP A CA 1
ATOM 1508 C C . ASP A 1 189 ? -0.308 -21.375 -22.109 1 90.75 189 ASP A C 1
ATOM 1510 O O . ASP A 1 189 ? 0.549 -22.188 -21.766 1 90.75 189 ASP A O 1
ATOM 1514 N N . ALA A 1 190 ? -1.575 -21.406 -21.719 1 90.56 190 ALA A N 1
ATOM 1515 C CA . ALA A 1 190 ? -2.049 -22.562 -20.969 1 90.56 190 ALA A CA 1
ATOM 1516 C C . ALA A 1 190 ? -2.107 -23.812 -21.844 1 90.56 190 ALA A C 1
ATOM 1518 O O . ALA A 1 190 ? -2.713 -23.797 -22.922 1 90.56 190 ALA A O 1
ATOM 1519 N N . ILE A 1 191 ? -1.384 -24.812 -21.453 1 83.38 191 ILE A N 1
ATOM 1520 C CA . ILE A 1 191 ? -1.347 -26.047 -22.219 1 83.38 191 ILE A CA 1
ATOM 1521 C C . ILE A 1 191 ? -2.379 -27.031 -21.672 1 83.38 191 ILE A C 1
ATOM 1523 O O . ILE A 1 191 ? -2.434 -27.281 -20.453 1 83.38 191 ILE A O 1
ATOM 1527 N N . GLU A 1 192 ? -3.475 -27.328 -22.406 1 72.44 192 GLU A N 1
ATOM 1528 C CA . GLU A 1 192 ? -4.48 -28.312 -22.031 1 72.44 192 GLU A CA 1
ATOM 1529 C C . GLU A 1 192 ? -3.934 -29.734 -22.125 1 72.44 192 GLU A C 1
ATOM 1531 O O . GLU A 1 192 ? -3.229 -30.062 -23.078 1 72.44 192 GLU A O 1
ATOM 1536 N N . ASP A 1 193 ? -3.596 -30.375 -21.016 1 54.94 193 ASP A N 1
ATOM 1537 C CA . ASP A 1 193 ? -3.24 -31.781 -21.156 1 54.94 193 ASP A CA 1
ATOM 1538 C C . ASP A 1 193 ? -4.34 -32.562 -21.875 1 54.94 193 ASP A C 1
ATOM 1540 O O . ASP A 1 193 ? -5.484 -32.594 -21.406 1 54.94 193 ASP A O 1
ATOM 1544 N N . THR A 1 194 ? -4.461 -32.562 -23.094 1 43.41 194 THR A N 1
ATOM 1545 C CA . THR A 1 194 ? -5.332 -33.562 -23.734 1 43.41 194 THR A CA 1
ATOM 1546 C C . THR A 1 194 ? -5.352 -34.875 -22.953 1 43.41 194 THR A C 1
ATOM 1548 O O . THR A 1 194 ? -6.27 -35.656 -23.109 1 43.41 194 THR A O 1
ATOM 1551 N N . THR A 1 195 ? -4.309 -35.406 -22.438 1 36.72 195 THR A N 1
ATOM 1552 C CA . THR A 1 195 ? -4.34 -36.719 -21.797 1 36.72 195 THR A CA 1
ATOM 1553 C C . THR A 1 195 ? -5 -36.625 -20.438 1 36.72 195 THR A C 1
ATOM 1555 O O . THR A 1 195 ? -5.18 -37.656 -19.75 1 36.72 195 THR A O 1
ATOM 1558 N N . THR A 1 196 ? -5.059 -35.531 -19.719 1 34.72 196 THR A N 1
ATOM 1559 C CA . THR A 1 196 ? -5.605 -35.656 -18.375 1 34.72 196 THR A CA 1
ATOM 1560 C C . THR A 1 196 ? -7.121 -35.812 -18.422 1 34.72 196 THR A C 1
ATOM 1562 O O . THR A 1 196 ? -7.852 -34.844 -18.641 1 34.72 196 THR A O 1
ATOM 1565 N N . ASN A 1 197 ? -7.719 -36.688 -19.062 1 31.58 197 ASN A N 1
ATOM 1566 C CA . ASN A 1 197 ? -8.898 -37.312 -18.469 1 31.58 197 ASN A CA 1
ATOM 1567 C C . ASN A 1 197 ? -8.812 -37.344 -16.953 1 31.58 197 ASN A C 1
ATOM 1569 O O . ASN A 1 197 ? -7.828 -37.844 -16.391 1 31.58 197 ASN A O 1
ATOM 1573 N N . HIS A 1 198 ? -9.281 -36.438 -16.219 1 32.66 198 HIS A N 1
ATOM 1574 C CA . HIS A 1 198 ? -9.406 -36.5 -14.766 1 32.66 198 HIS A CA 1
ATOM 1575 C C . HIS A 1 198 ? -9.625 -37.938 -14.289 1 32.66 198 HIS A C 1
ATOM 1577 O O . HIS A 1 198 ? -10.766 -38.375 -14.125 1 32.66 198 HIS A O 1
ATOM 1583 N N . THR A 1 199 ? -9.109 -39.062 -14.773 1 29.11 199 THR A N 1
ATOM 1584 C CA . THR A 1 199 ? -9.125 -40.25 -13.906 1 29.11 199 THR A CA 1
ATOM 1585 C C . THR A 1 199 ? -8.625 -39.906 -12.508 1 29.11 199 THR A C 1
ATOM 1587 O O . THR A 1 199 ? -7.898 -38.906 -12.328 1 29.11 199 THR A O 1
ATOM 1590 N N . SER A 1 200 ? -9.117 -40.688 -11.406 1 29.05 200 SER A N 1
ATOM 1591 C CA . SER A 1 200 ? -8.773 -40.75 -9.984 1 29.05 200 SER A CA 1
ATOM 1592 C C . SER A 1 200 ? -7.262 -40.625 -9.781 1 29.05 200 SER A C 1
ATOM 1594 O O . SER A 1 200 ? -6.504 -41.469 -10.312 1 29.05 200 SER A O 1
ATOM 1596 N N . VAL A 1 201 ? -6.719 -39.625 -9.914 1 29 201 VAL A N 1
ATOM 1597 C CA . VAL A 1 201 ? -5.316 -39.469 -9.547 1 29 201 VAL A CA 1
ATOM 1598 C C . VAL A 1 201 ? -5.012 -40.312 -8.305 1 29 201 VAL A C 1
ATOM 1600 O O . VAL A 1 201 ? -5.387 -39.938 -7.191 1 29 201 VAL A O 1
ATOM 1603 N N . ASN A 1 202 ? -5.262 -41.625 -8.328 1 25.44 202 ASN A N 1
ATOM 1604 C CA . ASN A 1 202 ? -4.555 -42.5 -7.402 1 25.44 202 ASN A CA 1
ATOM 1605 C C . ASN A 1 202 ? -3.051 -42.281 -7.434 1 25.44 202 ASN A C 1
ATOM 1607 O O . ASN A 1 202 ? -2.344 -42.844 -8.273 1 25.44 202 ASN A O 1
ATOM 1611 N N . ARG A 1 203 ? -2.684 -41.094 -7.355 1 27.45 203 ARG A N 1
ATOM 1612 C CA . ARG A 1 203 ? -1.26 -40.938 -7.086 1 27.45 203 ARG A CA 1
ATOM 1613 C C . ARG A 1 203 ? -0.839 -41.75 -5.863 1 27.45 203 ARG A C 1
ATOM 1615 O O . ARG A 1 203 ? -1.261 -41.469 -4.742 1 27.45 203 ARG A O 1
ATOM 1622 N N . THR A 1 204 ? -0.716 -43.062 -5.914 1 24.8 204 THR A N 1
ATOM 1623 C CA . THR A 1 204 ? 0.042 -43.875 -4.965 1 24.8 204 THR A CA 1
ATOM 1624 C C . THR A 1 204 ? 1.439 -43.312 -4.758 1 24.8 204 THR A C 1
ATOM 1626 O O . THR A 1 204 ? 2.232 -43.219 -5.695 1 24.8 204 THR A O 1
ATOM 1629 N N . TYR A 1 205 ? 1.5 -42.281 -3.961 1 23.11 205 TYR A N 1
ATOM 1630 C CA . TYR A 1 205 ? 2.801 -41.969 -3.393 1 23.11 205 TYR A CA 1
ATOM 1631 C C . TYR A 1 205 ? 3.408 -43.156 -2.684 1 23.11 205 TYR A C 1
ATOM 1633 O O . TYR A 1 205 ? 2.859 -43.656 -1.691 1 23.11 205 TYR A O 1
ATOM 1641 N N . SER A 1 206 ? 3.707 -44.312 -3.322 1 23.22 206 SER A N 1
ATOM 1642 C CA . SER A 1 206 ? 4.465 -45.375 -2.654 1 23.22 206 SER A CA 1
ATOM 1643 C C . SER A 1 206 ? 5.809 -44.844 -2.156 1 23.22 206 SER A C 1
ATOM 1645 O O . SER A 1 206 ? 6.668 -44.469 -2.953 1 23.22 206 SER A O 1
ATOM 1647 N N . ILE A 1 207 ? 5.809 -44.062 -1.125 1 21.47 207 ILE A N 1
ATOM 1648 C CA . ILE A 1 207 ? 7.051 -43.906 -0.372 1 21.47 207 ILE A CA 1
ATOM 1649 C C . ILE A 1 207 ? 7.508 -45.281 0.133 1 21.47 207 ILE A C 1
ATOM 1651 O O . ILE A 1 207 ? 6.871 -45.875 1.008 1 21.47 207 ILE A O 1
ATOM 1655 N N . THR A 1 208 ? 7.887 -46.25 -0.688 1 22.97 208 THR A N 1
ATOM 1656 C CA . THR A 1 208 ? 8.586 -47.438 -0.195 1 22.97 208 THR A CA 1
ATOM 1657 C C . THR A 1 208 ? 9.836 -47.031 0.584 1 22.97 208 THR A C 1
ATOM 1659 O O . THR A 1 208 ? 10.836 -46.625 -0.004 1 22.97 208 THR 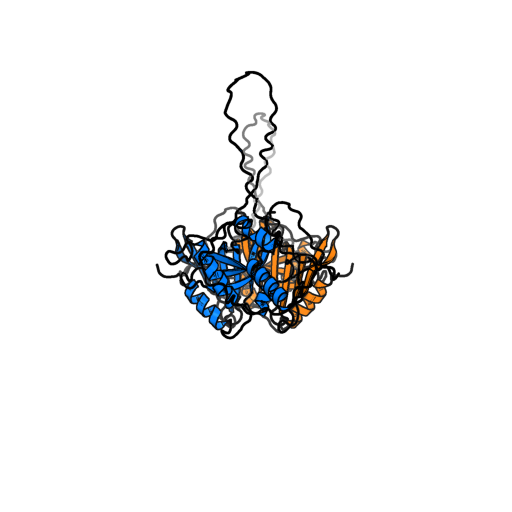A O 1
ATOM 1662 N N . GLY A 1 209 ? 9.797 -46.094 1.548 1 20.66 209 GLY A N 1
ATOM 1663 C CA . GLY A 1 209 ? 10.914 -46.062 2.473 1 20.66 209 GLY A CA 1
ATOM 1664 C C . GLY A 1 209 ? 11.219 -47.375 3.127 1 20.66 209 GLY A C 1
ATOM 1665 O O . GLY A 1 209 ? 10.375 -47.938 3.822 1 20.66 209 GLY A O 1
ATOM 1666 N N . SER A 1 210 ? 11.875 -48.312 2.367 1 21.86 210 SER A N 1
ATOM 1667 C CA . SER A 1 210 ? 12.547 -49.406 3.062 1 21.86 210 SER A CA 1
ATOM 1668 C C . SER A 1 210 ? 13.391 -48.906 4.223 1 21.86 210 SER A C 1
ATOM 1670 O O . SER A 1 210 ? 14.414 -48.25 4.008 1 21.86 210 SER A O 1
ATOM 1672 N N . PHE A 1 211 ? 12.812 -48.219 5.156 1 20.34 211 PHE A N 1
ATOM 1673 C CA . PHE A 1 211 ? 13.516 -48 6.41 1 20.34 211 PHE A CA 1
ATOM 1674 C C . PHE A 1 211 ? 14.18 -49.281 6.902 1 20.34 211 PHE A C 1
ATOM 1676 O O . PHE A 1 211 ? 13.5 -50.25 7.195 1 20.34 211 PHE A O 1
ATOM 1683 N N . GLY A 1 212 ? 15.391 -49.531 6.312 1 19.89 212 GLY A N 1
ATOM 1684 C CA . GLY A 1 212 ? 16.266 -50.5 6.941 1 19.89 212 GLY A CA 1
ATOM 1685 C C . GLY A 1 212 ? 16.312 -50.375 8.453 1 19.89 212 GLY A C 1
ATOM 1686 O O . GLY A 1 212 ? 16.516 -49.281 8.977 1 19.89 212 GLY A O 1
ATOM 1687 N N . SER A 1 213 ? 15.25 -50.875 9.109 1 21.03 213 SER A N 1
ATOM 1688 C CA . SER A 1 213 ? 15.258 -51.094 10.547 1 21.03 213 SER A CA 1
ATOM 1689 C C . SER A 1 213 ? 16.641 -51.5 11.039 1 21.03 213 SER A C 1
ATOM 1691 O O . SER A 1 213 ? 17.094 -52.625 10.805 1 21.03 213 SER A O 1
ATOM 1693 N N . ASN A 1 214 ? 17.656 -50.656 10.617 1 19.88 214 ASN A N 1
ATOM 1694 C CA . ASN A 1 214 ? 18.891 -51.094 11.258 1 19.88 214 ASN A CA 1
ATOM 1695 C C . ASN A 1 214 ? 18.766 -51.094 12.773 1 19.88 214 ASN A C 1
ATOM 1697 O O . ASN A 1 214 ? 19.031 -50.094 13.445 1 19.88 214 ASN A O 1
ATOM 1701 N N . THR A 1 215 ? 17.516 -51.312 13.305 1 18.59 215 THR A N 1
ATOM 1702 C CA . THR A 1 215 ? 17.625 -51.406 14.758 1 18.59 215 THR A CA 1
ATOM 1703 C C . THR A 1 215 ? 18.719 -52.406 15.148 1 18.59 215 THR A C 1
ATOM 1705 O O . THR A 1 215 ? 18.547 -53.594 14.977 1 18.59 215 THR A O 1
ATOM 1708 N N . ASN A 1 216 ? 19.906 -52 14.953 1 19.28 216 ASN A N 1
ATOM 1709 C CA . ASN A 1 216 ? 20.984 -52.781 15.531 1 19.28 216 ASN A CA 1
ATOM 1710 C C . ASN A 1 216 ? 20.797 -52.969 17.031 1 19.28 216 ASN A C 1
ATOM 1712 O O . ASN A 1 216 ? 21.734 -53.375 17.734 1 19.28 216 ASN A O 1
ATOM 1716 N N . VAL A 1 217 ? 19.719 -52.562 17.672 1 17.95 217 VAL A N 1
ATOM 1717 C CA . VAL A 1 217 ? 20.109 -52.531 19.078 1 17.95 217 VAL A CA 1
ATOM 1718 C C . VAL A 1 217 ? 20.703 -53.906 19.453 1 17.95 217 VAL A C 1
ATOM 1720 O O . VAL A 1 217 ? 20.266 -54.938 18.953 1 17.95 217 VAL A O 1
ATOM 1723 N N . SER A 1 218 ? 21.719 -53.906 20.312 1 17.72 218 SER A N 1
ATOM 1724 C CA . SER A 1 218 ? 22.781 -54.781 20.812 1 17.72 218 SER A CA 1
ATOM 1725 C C . SER A 1 218 ? 22.219 -56.031 21.484 1 17.72 218 SER A C 1
ATOM 1727 O O . SER A 1 218 ? 22.703 -57.125 21.266 1 17.72 218 SER A O 1
ATOM 1729 N N . GLY A 1 219 ? 21.531 -55.812 22.688 1 17.33 219 GLY A N 1
ATOM 1730 C CA . GLY A 1 219 ? 22.156 -56.594 23.734 1 17.33 219 GLY A CA 1
ATOM 1731 C C . GLY A 1 219 ? 22.031 -58.094 23.531 1 17.33 219 GLY A C 1
ATOM 1732 O O . GLY A 1 219 ? 21.297 -58.562 22.641 1 17.33 219 GLY A O 1
ATOM 1733 N N . ALA A 1 220 ? 22.281 -58.938 24.75 1 17.14 220 ALA A N 1
ATOM 1734 C CA . ALA A 1 220 ? 23.031 -60.125 25.125 1 17.14 220 ALA A CA 1
ATOM 1735 C C . ALA A 1 220 ? 22.25 -61.406 24.781 1 17.14 220 ALA A C 1
ATOM 1737 O O . ALA A 1 220 ? 22.766 -62.25 24.078 1 17.14 220 ALA A O 1
ATOM 1738 N N . SER A 1 221 ? 21.609 -61.906 25.828 1 17.02 221 SER A N 1
ATOM 1739 C CA . SER A 1 221 ? 22.016 -63.25 26.266 1 17.02 221 SER A CA 1
ATOM 1740 C C . SER A 1 221 ? 21.359 -64.312 25.406 1 17.02 221 SER A C 1
ATOM 1742 O O . SER A 1 221 ? 22.047 -65.188 24.828 1 17.02 221 SER A O 1
ATOM 1744 N N . ASN A 1 222 ? 20.391 -65.062 26.062 1 16.75 222 ASN A N 1
ATOM 1745 C CA . ASN A 1 222 ? 20.562 -66.438 26.422 1 16.75 222 ASN A CA 1
ATOM 1746 C C . ASN A 1 222 ? 19.984 -67.375 25.359 1 16.75 222 ASN A C 1
ATOM 1748 O O . ASN A 1 222 ? 20.672 -68.312 24.859 1 16.75 222 ASN A O 1
ATOM 1752 N N . GLY A 1 223 ? 18.609 -67.688 25.469 1 18.52 223 GLY A N 1
ATOM 1753 C CA . GLY A 1 223 ? 18.266 -69.125 25.578 1 18.52 223 GLY A CA 1
ATOM 1754 C C . GLY A 1 223 ? 18.062 -69.812 24.234 1 18.52 223 GLY A C 1
ATOM 1755 O O . GLY A 1 223 ? 17.859 -69.125 23.219 1 18.52 223 GLY A O 1
ATOM 1756 N N . THR A 1 224 ? 18.453 -71 24.047 1 18.48 224 THR A N 1
ATOM 1757 C CA . THR A 1 224 ? 18.859 -72 23.078 1 18.48 224 THR A CA 1
ATOM 1758 C C . THR A 1 224 ? 17.688 -72.438 22.188 1 18.48 224 THR A C 1
ATOM 1760 O O . THR A 1 224 ? 17.859 -73.188 21.219 1 18.48 224 THR A O 1
ATOM 1763 N N . PRO A 1 225 ? 16.453 -71.688 22.094 1 19.25 225 PRO A N 1
ATOM 1764 C CA . PRO A 1 225 ? 15.508 -72.75 21.891 1 19.25 225 PRO A CA 1
ATOM 1765 C C . PRO A 1 225 ? 15.703 -73.438 20.547 1 19.25 225 PRO A C 1
ATOM 1767 O O . PRO A 1 225 ? 16.203 -72.875 19.594 1 19.25 225 PRO A O 1
ATOM 1770 N N . ASN A 1 226 ? 15.695 -74.688 20.453 1 17.98 226 ASN A N 1
ATOM 1771 C CA . ASN A 1 226 ? 16.109 -75.875 19.641 1 17.98 226 ASN A CA 1
ATOM 1772 C C . ASN A 1 226 ? 15.305 -75.938 18.344 1 17.98 226 ASN A C 1
ATOM 1774 O O . ASN A 1 226 ? 15.625 -76.75 17.453 1 17.98 226 ASN A O 1
ATOM 1778 N N . SER A 1 227 ? 14.07 -75.188 18.234 1 19.52 227 SER A N 1
ATOM 1779 C CA . SER A 1 227 ? 13.148 -76.062 17.531 1 19.52 227 SER A CA 1
ATOM 1780 C C . SER A 1 227 ? 13.516 -76.188 16.062 1 19.52 227 SER A C 1
ATOM 1782 O O . SER A 1 227 ? 14.086 -75.25 15.477 1 19.52 227 SER A O 1
ATOM 1784 N N . SER A 1 228 ? 13.43 -77.312 15.461 1 19.72 228 SER A N 1
ATOM 1785 C CA . SER A 1 228 ? 13.914 -78.062 14.305 1 19.72 228 SER A CA 1
ATOM 1786 C C . SER A 1 228 ? 13.273 -77.562 13.016 1 19.72 228 SER A C 1
ATOM 1788 O O . SER A 1 228 ? 13.523 -78.125 11.938 1 19.72 228 SER A O 1
ATOM 1790 N N . PRO A 1 229 ? 12.789 -76.25 12.891 1 19.33 229 PRO A N 1
ATOM 1791 C CA . PRO A 1 229 ? 11.719 -76.25 11.891 1 19.33 229 PRO A CA 1
ATOM 1792 C C . PRO A 1 229 ? 12.227 -76.625 10.5 1 19.33 229 PRO A C 1
ATOM 1794 O O . PRO A 1 229 ? 13.414 -76.5 10.203 1 19.33 229 PRO A O 1
ATOM 1797 N N . GLY A 1 230 ? 11.406 -77.375 9.75 1 21.48 230 GLY A N 1
ATOM 1798 C CA . GLY A 1 230 ? 11.484 -78.125 8.492 1 21.48 230 GLY A CA 1
ATOM 1799 C C . GLY A 1 230 ? 11.812 -77.25 7.305 1 21.48 230 GLY A C 1
ATOM 1800 O O . GLY A 1 230 ? 11.609 -76 7.348 1 21.48 230 GLY A O 1
ATOM 1801 N N . ARG A 1 231 ? 12.766 -77.688 6.402 1 20.31 231 ARG A N 1
ATOM 1802 C CA . ARG A 1 231 ? 13.562 -77.25 5.266 1 20.31 231 ARG A CA 1
ATOM 1803 C C . ARG A 1 231 ? 12.68 -76.812 4.102 1 20.31 231 ARG A C 1
ATOM 1805 O O . ARG A 1 231 ? 12.102 -77.625 3.41 1 20.31 231 ARG A O 1
ATOM 1812 N N . LEU A 1 232 ? 11.672 -75.875 4.281 1 20.47 232 LEU A N 1
ATOM 1813 C CA . LEU A 1 232 ? 10.805 -75.688 3.121 1 20.47 232 LEU A CA 1
ATOM 1814 C C . LEU A 1 232 ? 11.625 -75.375 1.874 1 20.47 232 LEU A C 1
ATOM 1816 O O . LEU A 1 232 ? 12.586 -74.625 1.931 1 20.47 232 LEU A O 1
ATOM 1820 N N . SER A 1 233 ? 11.57 -76.188 0.834 1 20.8 233 SER A N 1
ATOM 1821 C CA . SER A 1 233 ? 12.234 -76.312 -0.461 1 20.8 233 SER A CA 1
ATOM 1822 C C . SER A 1 233 ? 12.031 -75 -1.278 1 20.8 233 SER A C 1
ATOM 1824 O O . SER A 1 233 ? 10.906 -74.562 -1.415 1 20.8 233 SER A O 1
ATOM 1826 N N . THR A 1 234 ? 12.914 -74 -1.241 1 21.09 234 THR A N 1
ATOM 1827 C CA . THR A 1 234 ? 12.969 -72.688 -1.844 1 21.09 234 THR A CA 1
ATOM 1828 C C . THR A 1 234 ? 12.961 -72.812 -3.367 1 21.09 234 THR A C 1
ATOM 1830 O O . THR A 1 234 ? 13.914 -73.312 -3.969 1 21.09 234 THR A O 1
ATOM 1833 N N . THR A 1 235 ? 11.844 -73.25 -3.977 1 22.16 235 THR A N 1
ATOM 1834 C CA . THR A 1 235 ? 11.828 -73.375 -5.43 1 22.16 235 THR A CA 1
ATOM 1835 C C . THR A 1 235 ? 12.406 -72.125 -6.086 1 22.16 235 THR A C 1
ATOM 1837 O O . THR A 1 235 ? 12.375 -71.062 -5.504 1 22.16 235 THR A O 1
ATOM 1840 N N . ASP A 1 236 ? 13.102 -72.312 -7.297 1 23.42 236 ASP A N 1
ATOM 1841 C CA . ASP A 1 236 ? 13.969 -71.5 -8.164 1 23.42 236 ASP A CA 1
ATOM 1842 C C . ASP A 1 236 ? 13.234 -70.312 -8.734 1 23.42 236 ASP A C 1
ATOM 1844 O O . ASP A 1 236 ? 12.383 -70.438 -9.617 1 23.42 236 ASP A O 1
ATOM 1848 N N . GLY A 1 237 ? 12.352 -69.625 -8.008 1 23 237 GLY A N 1
ATOM 1849 C CA . GLY A 1 237 ? 11.461 -68.625 -8.609 1 23 237 GLY A CA 1
ATOM 1850 C C . GLY A 1 237 ? 12.188 -67.625 -9.469 1 23 237 GLY A C 1
ATOM 1851 O O . GLY A 1 237 ? 13.141 -66.938 -9.023 1 23 237 GLY A O 1
ATOM 1852 N N . THR A 1 238 ? 12.344 -67.938 -10.828 1 25.67 238 THR A N 1
ATOM 1853 C CA . THR A 1 238 ? 12.914 -67.062 -11.859 1 25.67 238 THR A CA 1
ATOM 1854 C C . THR A 1 238 ? 12.445 -65.625 -11.68 1 25.67 238 THR A C 1
ATOM 1856 O O . THR A 1 238 ? 11.242 -65.312 -11.688 1 25.67 238 THR A O 1
ATOM 1859 N N . THR A 1 239 ? 13.102 -64.875 -10.898 1 25.78 239 THR A N 1
ATOM 1860 C CA . THR A 1 239 ? 12.844 -63.469 -10.633 1 25.78 239 THR A CA 1
ATOM 1861 C C . THR A 1 239 ? 12.719 -62.688 -11.945 1 25.78 239 THR A C 1
ATOM 1863 O O . THR A 1 239 ? 13.602 -62.719 -12.797 1 25.78 239 THR A O 1
ATOM 1866 N N . PRO A 1 240 ? 11.516 -62.562 -12.469 1 23.98 240 PRO A N 1
ATOM 1867 C CA . PRO A 1 240 ? 11.375 -61.812 -13.727 1 23.98 240 PRO A CA 1
ATOM 1868 C C . PRO A 1 240 ? 12.297 -60.594 -13.797 1 23.98 240 PRO A C 1
ATOM 1870 O O . PRO A 1 240 ? 12.648 -60.031 -12.766 1 23.98 240 PRO A O 1
ATOM 1873 N N . SER A 1 241 ? 13.211 -60.562 -14.836 1 23.58 241 SER A N 1
ATOM 1874 C CA . SER A 1 241 ? 14.156 -59.5 -15.172 1 23.58 241 SER A CA 1
ATOM 1875 C C . SER A 1 241 ? 13.508 -58.125 -15.078 1 23.58 241 SER A C 1
ATOM 1877 O O . SER A 1 241 ? 12.477 -57.875 -15.703 1 23.58 241 SER A O 1
ATOM 1879 N N . GLN A 1 242 ? 13.391 -57.562 -13.953 1 24.84 242 GLN A N 1
ATOM 1880 C CA . GLN A 1 242 ? 12.961 -56.156 -13.805 1 24.84 242 GLN A CA 1
ATOM 1881 C C . GLN A 1 242 ? 13.609 -55.281 -14.852 1 24.84 242 GLN A C 1
ATOM 1883 O O . GLN A 1 242 ? 14.828 -55.125 -14.883 1 24.84 242 GLN A O 1
ATOM 1888 N N . SER A 1 243 ? 13.148 -55.312 -16.125 1 25.98 243 SER A N 1
ATOM 1889 C CA . SER A 1 243 ? 13.555 -54.344 -17.141 1 25.98 243 SER A CA 1
ATOM 1890 C C . SER A 1 243 ? 13.844 -52.969 -16.516 1 25.98 243 SER A C 1
ATOM 1892 O O . SER A 1 243 ? 12.969 -52.375 -15.891 1 25.98 243 SER A O 1
ATOM 1894 N N . CYS A 1 244 ? 15.062 -52.781 -16.016 1 25.58 244 CYS A N 1
ATOM 1895 C CA . CYS A 1 244 ? 15.656 -51.5 -15.633 1 25.58 244 CYS A CA 1
ATOM 1896 C C . CYS A 1 244 ? 15.305 -50.406 -16.641 1 25.58 244 CYS A C 1
ATOM 1898 O O . CYS A 1 244 ? 15.656 -50.5 -17.812 1 25.58 244 CYS A O 1
ATOM 1900 N N . ILE A 1 245 ? 14.164 -49.844 -16.609 1 29.45 245 ILE A N 1
ATOM 1901 C CA . ILE A 1 245 ? 13.969 -48.625 -17.375 1 29.45 245 ILE A CA 1
ATOM 1902 C C . ILE A 1 245 ? 15.273 -47.844 -17.422 1 29.45 245 ILE A C 1
ATOM 1904 O O . ILE A 1 245 ? 15.797 -47.438 -16.375 1 29.45 245 ILE A O 1
ATOM 1908 N N . THR A 1 246 ? 16.219 -48.219 -18.203 1 27.77 246 THR A N 1
ATOM 1909 C CA . THR A 1 246 ? 17.375 -47.375 -18.547 1 27.77 246 THR A CA 1
ATOM 1910 C C . THR A 1 246 ? 17 -45.906 -18.469 1 27.77 246 THR A C 1
ATOM 1912 O O . THR A 1 246 ? 16.062 -45.438 -19.109 1 27.77 246 THR A O 1
ATOM 1915 N N . ALA A 1 247 ? 17.328 -45.188 -17.406 1 30.36 247 ALA A N 1
ATOM 1916 C CA . ALA A 1 247 ? 17.422 -43.75 -17.297 1 30.36 247 ALA A CA 1
ATOM 1917 C C . ALA A 1 247 ? 17.922 -43.125 -18.594 1 30.36 247 ALA A C 1
ATOM 1919 O O . ALA A 1 247 ? 19.016 -43.469 -19.062 1 30.36 247 ALA A O 1
ATOM 1920 N N . SER A 1 248 ? 17.094 -43.031 -19.594 1 34.28 248 SER A N 1
ATOM 1921 C CA . SER A 1 248 ? 17.562 -42.281 -20.766 1 34.28 248 SER A CA 1
ATOM 1922 C C . SER A 1 248 ? 18.641 -41.281 -20.375 1 34.28 248 SER A C 1
ATOM 1924 O O . SER A 1 248 ? 18.703 -40.844 -19.234 1 34.28 248 SER A O 1
ATOM 1926 N N . GLU A 1 249 ? 19.75 -41.125 -21.141 1 34.88 249 GLU A N 1
ATOM 1927 C CA . GLU A 1 249 ? 20.906 -40.25 -21 1 34.88 249 GLU A CA 1
ATOM 1928 C C . GLU A 1 24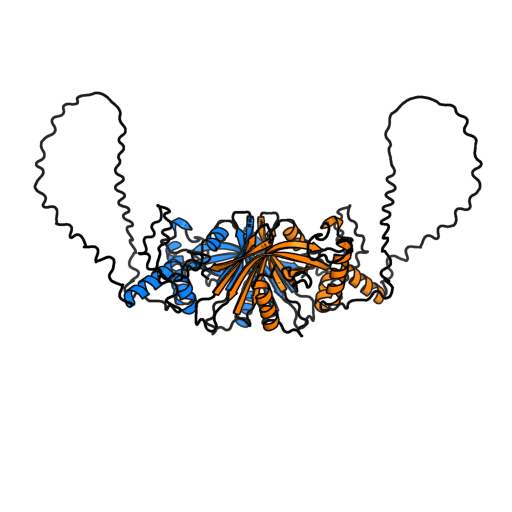9 ? 20.516 -38.906 -20.453 1 34.88 249 GLU A C 1
ATOM 1930 O O . GLU A 1 249 ? 19.578 -38.281 -20.969 1 34.88 249 GLU A O 1
ATOM 1935 N N . PRO A 1 250 ? 20.859 -38.625 -19.234 1 41.75 250 PRO A N 1
ATOM 1936 C CA . PRO A 1 250 ? 20.5 -37.406 -18.516 1 41.75 250 PRO A CA 1
ATOM 1937 C C . PRO A 1 250 ? 20.469 -36.188 -19.422 1 41.75 250 PRO A C 1
ATOM 1939 O O . PRO A 1 250 ? 19.781 -35.188 -19.125 1 41.75 250 PRO A O 1
ATOM 1942 N N . ASN A 1 251 ? 21.5 -36.094 -20.438 1 42.53 251 ASN A N 1
ATOM 1943 C CA . ASN A 1 251 ? 21.922 -34.875 -21.125 1 42.53 251 ASN A CA 1
ATOM 1944 C C . ASN A 1 251 ? 21.109 -34.625 -22.391 1 42.53 251 ASN A C 1
ATOM 1946 O O . ASN A 1 251 ? 21.562 -33.906 -23.281 1 42.53 251 ASN A O 1
ATOM 1950 N N . GLN A 1 252 ? 20.391 -35.469 -22.891 1 49.59 252 GLN A N 1
ATOM 1951 C CA . GLN A 1 252 ? 19.844 -35 -24.172 1 49.59 252 GLN A CA 1
ATOM 1952 C C . GLN A 1 252 ? 18.906 -33.812 -23.953 1 49.59 252 GLN A C 1
ATOM 1954 O O . GLN A 1 252 ? 18.031 -33.844 -23.094 1 49.59 252 GLN A O 1
ATOM 1959 N N . PRO A 1 253 ? 19.344 -32.625 -24.547 1 57.5 253 PRO A N 1
ATOM 1960 C CA . PRO A 1 253 ? 18.469 -31.438 -24.469 1 57.5 253 PRO A CA 1
ATOM 1961 C C . PRO A 1 253 ? 17.016 -31.781 -24.75 1 57.5 253 PRO A C 1
ATOM 1963 O O . PRO A 1 253 ? 16.719 -32.625 -25.609 1 57.5 253 PRO A O 1
ATOM 1966 N N . LEU A 1 254 ? 16.156 -31.703 -23.859 1 63.62 254 LEU A N 1
ATOM 1967 C CA . LEU A 1 254 ? 14.727 -31.859 -24.078 1 63.62 254 LEU A CA 1
ATOM 1968 C C . LEU A 1 254 ? 14.312 -31.203 -25.391 1 63.62 254 LEU A C 1
ATOM 1970 O O . LEU A 1 254 ? 14.883 -30.188 -25.797 1 63.62 254 LEU A O 1
ATOM 1974 N N . ASN A 1 255 ? 13.648 -31.984 -26.219 1 76.12 255 ASN A N 1
ATOM 1975 C CA . ASN A 1 255 ? 13.047 -31.297 -27.359 1 76.12 255 ASN A CA 1
ATOM 1976 C C . ASN A 1 255 ? 12.273 -30.062 -26.906 1 76.12 255 ASN A C 1
ATOM 1978 O O . ASN A 1 255 ? 11.844 -29.969 -25.75 1 76.12 255 ASN A O 1
ATOM 1982 N N . PRO A 1 256 ? 12.328 -29.047 -27.703 1 77.12 256 PRO A N 1
ATOM 1983 C CA . PRO A 1 256 ? 11.719 -27.766 -27.359 1 77.12 256 PRO A CA 1
ATOM 1984 C C . PRO A 1 256 ? 10.289 -27.891 -26.844 1 77.12 256 PRO A C 1
ATOM 1986 O O . PRO A 1 256 ? 9.883 -27.156 -25.938 1 77.12 256 PRO A O 1
ATOM 1989 N N . GLU A 1 257 ? 9.547 -28.844 -27.375 1 80.69 257 GLU A N 1
ATOM 1990 C CA . GLU A 1 257 ? 8.172 -29.047 -26.938 1 80.69 257 GLU A CA 1
ATOM 1991 C C . GLU A 1 257 ? 8.117 -29.578 -25.5 1 80.69 257 GLU A C 1
ATOM 1993 O O . GLU A 1 257 ? 7.277 -29.156 -24.703 1 80.69 257 GLU A O 1
ATOM 1998 N N . ASP A 1 258 ? 8.984 -30.484 -25.203 1 82 258 ASP A N 1
ATOM 1999 C CA . ASP A 1 258 ? 9.039 -31.062 -23.875 1 82 258 ASP A CA 1
ATOM 2000 C C . ASP A 1 258 ? 9.531 -30.031 -22.844 1 82 258 ASP A C 1
ATOM 2002 O O . ASP A 1 258 ? 9.047 -30 -21.719 1 82 258 ASP A O 1
ATOM 2006 N N . GLU A 1 259 ? 10.414 -29.266 -23.297 1 81.31 259 GLU A N 1
ATOM 2007 C CA . GLU A 1 259 ? 10.906 -28.203 -22.422 1 81.31 259 GLU A CA 1
ATOM 2008 C C . GLU A 1 259 ? 9.789 -27.219 -22.078 1 81.31 259 GLU A C 1
ATOM 2010 O O . GLU A 1 259 ? 9.664 -26.797 -20.922 1 81.31 259 GLU A O 1
ATOM 2015 N N . LEU A 1 260 ? 9.094 -26.844 -23.109 1 84.12 260 LEU A N 1
ATOM 2016 C CA . LEU A 1 260 ? 7.98 -25.922 -22.906 1 84.12 260 LEU A CA 1
ATOM 2017 C C . LEU A 1 260 ? 6.945 -26.5 -21.953 1 84.12 260 LEU A C 1
ATOM 2019 O O . LEU A 1 260 ? 6.41 -25.797 -21.109 1 84.12 260 LEU A O 1
ATOM 2023 N N . ARG A 1 261 ? 6.676 -27.75 -22.078 1 84.75 261 ARG A N 1
ATOM 2024 C CA . ARG A 1 261 ? 5.711 -28.406 -21.203 1 84.75 261 ARG A CA 1
ATOM 2025 C C . ARG A 1 261 ? 6.211 -28.469 -19.766 1 84.75 261 ARG A C 1
ATOM 2027 O O . ARG A 1 261 ? 5.438 -28.281 -18.828 1 84.75 261 ARG A O 1
ATOM 2034 N N . TRP A 1 262 ? 7.445 -28.781 -19.719 1 83.31 262 TRP A N 1
ATOM 2035 C CA . TRP A 1 262 ? 8.039 -28.797 -18.391 1 83.31 262 TRP A CA 1
ATOM 2036 C C . TRP A 1 262 ? 7.969 -27.422 -17.75 1 83.31 262 TRP A C 1
ATOM 2038 O O . TRP A 1 262 ? 7.582 -27.281 -16.578 1 83.31 262 TRP A O 1
ATOM 2048 N N . ALA A 1 263 ? 8.328 -26.406 -18.484 1 83.81 263 ALA A N 1
ATOM 2049 C CA . ALA A 1 263 ? 8.273 -25.031 -18 1 83.81 263 ALA A CA 1
ATOM 2050 C C . ALA A 1 263 ? 6.848 -24.656 -17.594 1 83.81 263 ALA A C 1
ATOM 2052 O O . ALA A 1 263 ? 6.641 -24.016 -16.547 1 83.81 263 ALA A O 1
ATOM 2053 N N . HIS A 1 264 ? 5.949 -25.062 -18.359 1 90.75 264 HIS A N 1
ATOM 2054 C CA . HIS A 1 264 ? 4.543 -24.781 -18.078 1 90.75 264 HIS A CA 1
ATOM 2055 C C . HIS A 1 264 ? 4.094 -25.453 -16.797 1 90.75 264 HIS A C 1
ATOM 2057 O O . HIS A 1 264 ? 3.471 -24.828 -15.938 1 90.75 264 HIS A O 1
ATOM 2063 N N . ASN A 1 265 ? 4.414 -26.719 -16.641 1 89.44 265 ASN A N 1
ATOM 2064 C CA . ASN A 1 265 ? 3.99 -27.469 -15.469 1 89.44 265 ASN A CA 1
ATOM 2065 C C . ASN A 1 265 ? 4.637 -26.922 -14.195 1 89.44 265 ASN A C 1
ATOM 2067 O O . ASN A 1 265 ? 3.984 -26.844 -13.148 1 89.44 265 ASN A O 1
ATOM 2071 N N . SER A 1 266 ? 5.867 -26.625 -14.328 1 88.31 266 SER A N 1
ATOM 2072 C CA . SER A 1 266 ? 6.562 -26.031 -13.195 1 88.31 266 SER A CA 1
ATOM 2073 C C . SER A 1 266 ? 5.945 -24.688 -12.812 1 88.31 266 SER A C 1
ATOM 2075 O O . SER A 1 266 ? 5.793 -24.375 -11.625 1 88.31 266 SER A O 1
ATOM 2077 N N . ALA A 1 267 ? 5.648 -23.922 -13.812 1 92.69 267 ALA A N 1
ATOM 2078 C CA . ALA A 1 267 ? 5 -22.641 -13.586 1 92.69 267 ALA A CA 1
ATOM 2079 C C . ALA A 1 267 ? 3.641 -22.812 -12.914 1 92.69 267 ALA A C 1
ATOM 2081 O O . ALA A 1 267 ? 3.309 -22.094 -11.969 1 92.69 267 ALA A O 1
ATOM 2082 N N . PHE A 1 268 ? 2.926 -23.75 -13.398 1 94.81 268 PHE A N 1
ATOM 2083 C CA . PHE A 1 268 ? 1.617 -24.031 -12.812 1 94.81 268 PHE A CA 1
ATOM 2084 C C . PHE A 1 268 ? 1.753 -24.484 -11.367 1 94.81 268 PHE A C 1
ATOM 2086 O O . PHE A 1 268 ? 0.955 -24.094 -10.508 1 94.81 268 PHE A O 1
ATOM 2093 N N . ASP A 1 269 ? 2.73 -25.25 -11.062 1 92.12 269 ASP A N 1
ATOM 2094 C CA . ASP A 1 269 ? 2.967 -25.703 -9.695 1 92.12 269 ASP A CA 1
ATOM 2095 C C . ASP A 1 269 ? 3.281 -24.531 -8.781 1 92.12 269 ASP A C 1
ATOM 2097 O O . ASP A 1 269 ? 2.906 -24.531 -7.602 1 92.12 269 ASP A O 1
ATOM 2101 N N . SER A 1 270 ? 3.963 -23.547 -9.297 1 93.44 270 SER A N 1
ATOM 2102 C CA . SER A 1 270 ? 4.348 -22.375 -8.516 1 93.44 270 SER A CA 1
ATOM 2103 C C . SER A 1 270 ? 3.176 -21.422 -8.336 1 93.44 270 SER A C 1
ATOM 2105 O O . SER A 1 270 ? 3.201 -20.562 -7.457 1 93.44 270 SER A O 1
ATOM 2107 N N . PHE A 1 271 ? 2.229 -21.578 -9.195 1 96.69 271 PHE A N 1
ATOM 2108 C CA . PHE A 1 271 ? 1.054 -20.703 -9.148 1 96.69 271 PHE A CA 1
ATOM 2109 C C . PHE A 1 271 ? 0.214 -21.016 -7.91 1 96.69 271 PHE A C 1
ATOM 2111 O O . PHE A 1 271 ? -0.397 -22.078 -7.812 1 96.69 271 PHE A O 1
ATOM 2118 N N . CYS A 1 272 ? 0.178 -20.109 -6.98 1 97.06 272 CYS A N 1
ATOM 2119 C CA . CYS A 1 272 ? -0.533 -20.266 -5.719 1 97.06 272 CYS A CA 1
ATOM 2120 C C . CYS A 1 272 ? -1.654 -19.234 -5.594 1 97.06 272 CYS A C 1
ATOM 2122 O O . CYS A 1 272 ? -1.437 -18.047 -5.812 1 97.06 272 CYS A O 1
ATOM 2124 N N . LEU A 1 273 ? -2.84 -19.703 -5.266 1 97.31 273 LEU A N 1
ATOM 2125 C CA . LEU A 1 273 ? -3.932 -18.766 -5 1 97.31 273 LEU A CA 1
ATOM 2126 C C . LEU A 1 273 ? -3.891 -18.281 -3.559 1 97.31 273 LEU A C 1
ATOM 2128 O O . LEU A 1 273 ? -3.566 -19.047 -2.646 1 97.31 273 LEU A O 1
ATOM 2132 N N . LEU A 1 274 ? -4.102 -17.094 -3.42 1 97.38 274 LEU A N 1
ATOM 2133 C CA . LEU A 1 274 ? -4.262 -16.453 -2.117 1 97.38 274 LEU A CA 1
ATOM 2134 C C . LEU A 1 274 ? -5.711 -16.016 -1.901 1 97.38 274 LEU A C 1
ATOM 2136 O O . LEU A 1 274 ? -6.168 -15.039 -2.5 1 97.38 274 LEU A O 1
ATOM 2140 N N . VAL A 1 275 ? -6.383 -16.766 -1.072 1 96.88 275 VAL A N 1
ATOM 2141 C CA . VAL A 1 275 ? -7.789 -16.484 -0.789 1 96.88 275 VAL A CA 1
ATOM 2142 C C . VAL A 1 275 ? -7.902 -15.523 0.387 1 96.88 275 VAL A C 1
ATOM 2144 O O . VAL A 1 275 ? -7.645 -15.898 1.534 1 96.88 275 VAL A O 1
ATOM 2147 N N . PHE A 1 276 ? -8.32 -14.336 0.096 1 97.75 276 PHE A N 1
ATOM 2148 C CA . PHE A 1 276 ? -8.383 -13.266 1.079 1 97.75 276 PHE A CA 1
ATOM 2149 C C . PHE A 1 276 ? -9.805 -13.086 1.598 1 97.75 276 PHE A C 1
ATOM 2151 O O . PHE A 1 276 ? -10.719 -12.789 0.828 1 97.75 276 PHE A O 1
ATOM 2158 N N . LYS A 1 277 ? -9.969 -13.273 2.852 1 96.5 277 LYS A N 1
ATOM 2159 C CA . LYS A 1 277 ? -11.258 -13.07 3.518 1 96.5 277 LYS A CA 1
ATOM 2160 C C . LYS A 1 277 ? -11.234 -11.82 4.395 1 96.5 277 LYS A C 1
ATOM 2162 O O . LYS A 1 277 ? -10.719 -11.852 5.516 1 96.5 277 LYS A O 1
ATOM 2167 N N . PRO A 1 278 ? -11.898 -10.766 3.902 1 97.56 278 PRO A N 1
ATOM 2168 C CA . PRO A 1 278 ? -11.883 -9.523 4.676 1 97.56 278 PRO A CA 1
ATOM 2169 C C . PRO A 1 278 ? -12.758 -9.602 5.93 1 97.56 278 PRO A C 1
ATOM 2171 O O . PRO A 1 278 ? -13.812 -10.242 5.914 1 97.56 278 PRO A O 1
ATOM 2174 N N . TH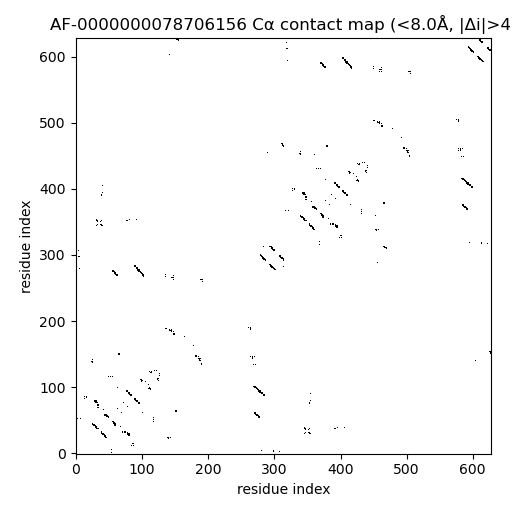R A 1 279 ? -12.305 -8.938 7.004 1 97.12 279 THR A N 1
ATOM 2175 C CA . THR A 1 279 ? -13.086 -8.773 8.227 1 97.12 279 THR A CA 1
ATOM 2176 C C . THR A 1 279 ? -13.375 -7.293 8.484 1 97.12 279 THR A C 1
ATOM 2178 O O . THR A 1 279 ? -14.242 -6.957 9.297 1 97.12 279 THR A O 1
ATOM 2181 N N . ARG A 1 280 ? -12.648 -6.449 7.875 1 97.88 280 ARG A N 1
ATOM 2182 C CA . ARG A 1 280 ? -12.836 -5.004 7.93 1 97.88 280 ARG A CA 1
ATOM 2183 C C . ARG A 1 280 ? -12.539 -4.359 6.578 1 97.88 280 ARG A C 1
ATOM 2185 O O . ARG A 1 280 ? -11.562 -4.707 5.922 1 97.88 280 ARG A O 1
ATOM 2192 N N . VAL A 1 281 ? -13.445 -3.494 6.156 1 98.5 281 VAL A N 1
ATOM 2193 C CA . VAL A 1 281 ? -13.281 -2.818 4.875 1 98.5 281 VAL A CA 1
ATOM 2194 C C . VAL A 1 281 ? -13.508 -1.318 5.051 1 98.5 281 VAL A C 1
ATOM 2196 O O . VAL A 1 281 ? -14.492 -0.903 5.668 1 98.5 281 VAL A O 1
ATOM 2199 N N . GLU A 1 282 ? -12.617 -0.56 4.566 1 98.12 282 GLU A N 1
ATOM 2200 C CA . GLU A 1 282 ? -12.758 0.892 4.523 1 98.12 282 GLU A CA 1
ATOM 2201 C C . GLU A 1 282 ? -12.852 1.396 3.088 1 98.12 282 GLU A C 1
ATOM 2203 O O . GLU A 1 282 ? -12.047 1.015 2.236 1 98.12 282 GLU A O 1
ATOM 2208 N N . HIS A 1 283 ? -13.844 2.156 2.879 1 98.25 283 HIS A N 1
ATOM 2209 C CA . HIS A 1 283 ? -14.102 2.732 1.565 1 98.25 283 HIS A CA 1
ATOM 2210 C C . HIS A 1 283 ? -14.094 4.258 1.62 1 98.25 283 HIS A C 1
ATOM 2212 O O . HIS A 1 283 ? -14.969 4.867 2.24 1 98.25 283 HIS A O 1
ATOM 2218 N N . LEU A 1 284 ? -13.055 4.855 1.023 1 97.12 284 LEU A N 1
ATOM 2219 C CA . LEU A 1 284 ? -12.891 6.305 0.993 1 97.12 284 LEU A CA 1
ATOM 2220 C C . LEU A 1 284 ? -13.18 6.855 -0.4 1 97.12 284 LEU A C 1
ATOM 2222 O O . LEU A 1 284 ? -12.562 6.434 -1.38 1 97.12 284 LEU A O 1
ATOM 2226 N N . VAL A 1 285 ? -14.109 7.777 -0.471 1 95.5 285 VAL A N 1
ATOM 2227 C CA . VAL A 1 285 ? -14.5 8.375 -1.741 1 95.5 285 VAL A CA 1
ATOM 2228 C C . VAL A 1 285 ? -14.234 9.883 -1.708 1 95.5 285 VAL A C 1
ATOM 2230 O O . VAL A 1 285 ? -14.742 10.586 -0.839 1 95.5 285 VAL A O 1
ATOM 2233 N N . TYR A 1 286 ? -13.391 10.289 -2.633 1 92.25 286 TYR A N 1
ATOM 2234 C CA . TYR A 1 286 ? -13.117 11.711 -2.77 1 92.25 286 TYR A CA 1
ATOM 2235 C C . TYR A 1 286 ? -14.117 12.375 -3.705 1 92.25 286 TYR A C 1
ATOM 2237 O O . TYR A 1 286 ? -14.438 11.836 -4.77 1 92.25 286 TYR A O 1
ATOM 2245 N N . ALA A 1 287 ? -14.594 13.508 -3.283 1 89 287 ALA A N 1
ATOM 2246 C CA . ALA A 1 287 ? -15.5 14.266 -4.145 1 89 287 ALA A CA 1
ATOM 2247 C C . ALA A 1 287 ? -14.758 14.859 -5.34 1 89 287 ALA A C 1
ATOM 2249 O O . ALA A 1 287 ? -13.617 15.312 -5.207 1 89 287 ALA A O 1
ATOM 2250 N N . PRO A 1 288 ? -15.453 14.883 -6.465 1 86.38 288 PRO A N 1
ATOM 2251 C CA . PRO A 1 288 ? -14.828 15.547 -7.613 1 86.38 288 PRO A CA 1
ATOM 2252 C C . PRO A 1 288 ? -14.484 17.016 -7.336 1 86.38 288 PRO A C 1
ATOM 2254 O O . PRO A 1 288 ? -15.258 17.719 -6.684 1 86.38 288 PRO A O 1
ATOM 2257 N N . ASN A 1 289 ? -13.32 17.422 -7.688 1 82.38 289 ASN A N 1
ATOM 2258 C CA . ASN A 1 289 ? -12.836 18.797 -7.566 1 82.38 289 ASN A CA 1
ATOM 2259 C C . ASN A 1 289 ? -12.867 19.281 -6.117 1 82.38 289 ASN A C 1
ATOM 2261 O O . ASN A 1 289 ? -13.062 20.469 -5.859 1 82.38 289 ASN A O 1
ATOM 2265 N N . HIS A 1 290 ? -12.914 18.375 -5.27 1 82.81 290 HIS A N 1
ATOM 2266 C CA . HIS A 1 290 ? -12.859 18.672 -3.844 1 82.81 290 HIS A CA 1
ATOM 2267 C C . HIS A 1 290 ? -14.062 19.516 -3.416 1 82.81 290 HIS A C 1
ATOM 2269 O O . HIS A 1 290 ? -13.93 20.406 -2.57 1 82.81 290 HIS A O 1
ATOM 2275 N N . ALA A 1 291 ? -15.219 19.281 -3.975 1 82.69 291 ALA A N 1
ATOM 2276 C CA . ALA A 1 291 ? -16.438 20.047 -3.727 1 82.69 291 ALA A CA 1
ATOM 2277 C C . ALA A 1 291 ? -16.953 19.828 -2.309 1 82.69 291 ALA A C 1
ATOM 2279 O O . ALA A 1 291 ? -17.609 20.688 -1.734 1 82.69 291 ALA A O 1
ATOM 2280 N N . SER A 1 292 ? -16.703 18.688 -1.789 1 86.31 292 SER A N 1
ATOM 2281 C CA . SER A 1 292 ? -17.109 18.312 -0.439 1 86.31 292 SER A CA 1
ATOM 2282 C C . SER A 1 292 ? -16.062 17.422 0.228 1 86.31 292 SER A C 1
ATOM 2284 O O . SER A 1 292 ? -15.188 16.875 -0.444 1 86.31 292 SER A O 1
ATOM 2286 N N . PRO A 1 293 ? -16.156 17.406 1.576 1 88.5 293 PRO A N 1
ATOM 2287 C CA . PRO A 1 293 ? -15.234 16.469 2.244 1 88.5 293 PRO A CA 1
ATOM 2288 C C . PRO A 1 293 ? -15.422 15.031 1.788 1 88.5 293 PRO A C 1
ATOM 2290 O O . PRO A 1 293 ? -16.547 14.617 1.476 1 88.5 293 PRO A O 1
ATOM 2293 N N . PRO A 1 294 ? -14.352 14.312 1.691 1 91.88 294 PRO A N 1
ATOM 2294 C CA . PRO A 1 294 ? -14.461 12.906 1.293 1 91.88 294 PRO A CA 1
ATOM 2295 C C . PRO A 1 294 ? -15.367 12.102 2.221 1 91.88 294 PRO A C 1
ATOM 2297 O O . PRO A 1 294 ? -15.523 12.445 3.396 1 91.88 294 PRO A O 1
ATOM 2300 N N . VAL A 1 295 ? -15.984 11.133 1.672 1 93.81 295 VAL A N 1
ATOM 2301 C CA . VAL A 1 295 ? -16.812 10.211 2.438 1 93.81 295 VAL A CA 1
ATOM 2302 C C . VAL A 1 295 ? -16.031 8.938 2.754 1 93.81 295 VAL A C 1
ATOM 2304 O O . VAL A 1 295 ? -15.43 8.328 1.86 1 93.81 295 VAL A O 1
ATOM 2307 N N . ARG A 1 296 ? -16 8.633 4.02 1 95.81 296 ARG A N 1
ATOM 2308 C CA . ARG A 1 296 ? -15.281 7.441 4.465 1 95.81 296 ARG A CA 1
ATOM 2309 C C . ARG A 1 296 ? -16.203 6.492 5.219 1 95.81 296 ARG A C 1
ATOM 2311 O O . ARG A 1 296 ? -16.703 6.82 6.301 1 95.81 296 ARG A O 1
ATOM 2318 N N . LEU A 1 297 ? -16.422 5.336 4.645 1 97.44 297 LEU A N 1
ATOM 2319 C CA . LEU A 1 297 ? -17.266 4.297 5.238 1 97.44 297 LEU A CA 1
ATOM 2320 C C . LEU A 1 297 ? -16.406 3.137 5.742 1 97.44 297 LEU A C 1
ATOM 2322 O O . LEU A 1 297 ? -15.508 2.672 5.039 1 97.44 297 LEU A O 1
ATOM 2326 N N . VAL A 1 298 ? -16.703 2.719 6.957 1 97.62 298 VAL A N 1
ATOM 2327 C CA . VAL A 1 298 ? -15.992 1.593 7.551 1 97.62 298 VAL A CA 1
ATOM 2328 C C . VAL A 1 298 ? -16.969 0.439 7.793 1 97.62 298 VAL A C 1
ATOM 2330 O O . VAL A 1 298 ? -17.984 0.609 8.469 1 97.62 298 VAL A O 1
ATOM 2333 N N . TYR A 1 299 ? -16.672 -0.707 7.23 1 98.19 299 TYR A N 1
ATOM 2334 C CA . TYR A 1 299 ? -17.406 -1.943 7.422 1 98.19 299 TYR A CA 1
ATOM 2335 C C . TYR A 1 299 ? -16.641 -2.924 8.289 1 98.19 299 TYR A C 1
ATOM 2337 O O . TYR A 1 299 ? -15.43 -3.115 8.094 1 98.19 299 TYR A O 1
ATOM 2345 N N . ALA A 1 300 ? -17.281 -3.512 9.234 1 97.31 300 ALA A N 1
ATOM 2346 C CA . ALA A 1 300 ? -16.625 -4.48 10.109 1 97.31 300 ALA A CA 1
ATOM 2347 C C . ALA A 1 300 ? -17.5 -5.707 10.328 1 97.31 300 ALA A C 1
ATOM 2349 O O . ALA A 1 300 ? -18.719 -5.578 10.562 1 97.31 300 ALA A O 1
ATOM 2350 N N . ALA A 1 301 ? -16.859 -6.836 10.195 1 96.44 301 ALA A N 1
ATOM 2351 C CA . ALA A 1 301 ? -17.547 -8.102 10.438 1 96.44 301 ALA A CA 1
ATOM 2352 C C . ALA A 1 301 ? -17.344 -8.562 11.883 1 96.44 301 ALA A C 1
ATOM 2354 O O . ALA A 1 301 ? -16.234 -8.477 12.414 1 96.44 301 ALA A O 1
ATOM 2355 N N . ASN A 1 302 ? -18.391 -9.008 12.492 1 93.38 302 ASN A N 1
ATOM 2356 C CA . ASN A 1 302 ? -18.25 -9.609 13.82 1 93.38 302 ASN A CA 1
ATOM 2357 C C . ASN A 1 302 ? -17.938 -11.094 13.734 1 93.38 302 ASN A C 1
ATOM 2359 O O . ASN A 1 302 ? -17.719 -11.625 12.641 1 93.38 302 ASN A O 1
ATOM 2363 N N . LYS A 1 303 ? -17.844 -11.75 14.828 1 89.94 303 LYS A N 1
ATOM 2364 C CA . LYS A 1 303 ? -17.422 -13.148 14.883 1 89.94 303 LYS A CA 1
ATOM 2365 C C . LYS A 1 303 ? -18.453 -14.055 14.219 1 89.94 303 LYS A C 1
ATOM 2367 O O . LYS A 1 303 ? -18.109 -15.109 13.688 1 89.94 303 LYS A O 1
ATOM 2372 N N . GLU A 1 304 ? -19.688 -13.648 14.156 1 88.31 304 GLU A N 1
ATOM 2373 C CA . GLU A 1 304 ? -20.781 -14.43 13.562 1 88.31 304 GLU A CA 1
ATOM 2374 C C . GLU A 1 304 ? -20.859 -14.195 12.062 1 88.31 304 GLU A C 1
ATOM 2376 O O . GLU A 1 304 ? -21.594 -14.906 11.359 1 88.31 304 GLU A O 1
ATOM 2381 N N . GLY A 1 305 ? -20.125 -13.258 11.578 1 87.5 305 GLY A N 1
ATOM 2382 C CA . GLY A 1 305 ? -20.109 -13 10.148 1 87.5 305 GLY A CA 1
ATOM 2383 C C . GLY A 1 305 ? -21.031 -11.859 9.742 1 87.5 305 GLY A C 1
ATOM 2384 O O . GLY A 1 305 ? -21.203 -11.586 8.555 1 87.5 305 GLY A O 1
ATOM 2385 N N . ASP A 1 306 ? -21.625 -11.18 10.766 1 93.38 306 ASP A N 1
ATOM 2386 C CA . ASP A 1 306 ? -22.484 -10.039 10.477 1 93.38 306 ASP A CA 1
ATOM 2387 C C . ASP A 1 306 ? -21.656 -8.766 10.297 1 93.38 306 ASP A C 1
ATOM 2389 O O . ASP A 1 306 ? -20.703 -8.531 11.031 1 93.38 306 ASP A O 1
ATOM 2393 N N . TRP A 1 307 ? -22.156 -8.008 9.336 1 96.25 307 TRP A N 1
ATOM 2394 C CA . TRP A 1 307 ? -21.406 -6.805 9.008 1 96.25 307 TRP A CA 1
ATOM 2395 C C . TRP A 1 307 ? -22.109 -5.555 9.516 1 96.25 307 TRP A C 1
ATOM 2397 O O . TRP A 1 307 ? -23.344 -5.461 9.438 1 96.25 307 TRP A O 1
ATOM 2407 N N . SER A 1 308 ? -21.359 -4.637 10.023 1 96.38 308 SER A N 1
ATOM 2408 C CA . SER A 1 308 ? -21.844 -3.305 10.391 1 96.38 308 SER A CA 1
ATOM 2409 C C . SER A 1 308 ? -21.156 -2.229 9.547 1 96.38 308 SER A C 1
ATOM 2411 O O . SER A 1 308 ? -20.094 -2.465 8.969 1 96.38 308 SER A O 1
ATOM 2413 N N . MET A 1 309 ? -21.859 -1.115 9.406 1 96.12 309 MET A N 1
ATOM 2414 C CA . MET A 1 309 ? -21.328 -0 8.617 1 96.12 309 MET A CA 1
ATOM 2415 C C . MET A 1 309 ? -21.375 1.296 9.422 1 96.12 309 MET A C 1
ATOM 2417 O O . MET A 1 309 ? -22.391 1.619 10.031 1 96.12 309 MET A O 1
ATOM 2421 N N . THR A 1 310 ? -20.281 1.987 9.461 1 95.5 310 THR A N 1
ATOM 2422 C CA . THR A 1 310 ? -20.188 3.271 10.141 1 95.5 310 THR A CA 1
ATOM 2423 C C . THR A 1 310 ? -19.484 4.305 9.266 1 95.5 310 THR A C 1
ATOM 2425 O O . THR A 1 310 ? -18.484 3.994 8.609 1 95.5 310 THR A O 1
ATOM 2428 N N . GLU A 1 311 ? -20.062 5.484 9.203 1 94.75 311 GLU A N 1
ATOM 2429 C CA . GLU A 1 311 ? -19.375 6.59 8.531 1 94.75 311 GLU A CA 1
ATOM 2430 C C . GLU A 1 311 ? -18.422 7.309 9.484 1 94.75 311 GLU A C 1
ATOM 2432 O O . GLU A 1 311 ? -18.812 7.656 10.602 1 94.75 311 GLU A O 1
ATOM 2437 N N . VAL A 1 312 ? -17.188 7.48 9.055 1 94.38 312 VAL A N 1
ATOM 2438 C CA . VAL A 1 312 ? -16.188 8.109 9.914 1 94.38 312 VAL A CA 1
ATOM 2439 C C . VAL A 1 312 ? -15.594 9.32 9.211 1 94.38 312 VAL A C 1
ATOM 2441 O O . VAL A 1 312 ? -15.75 9.484 8 1 94.38 312 VAL A O 1
ATOM 2444 N N . ASN A 1 313 ? -14.906 10.211 10.023 1 91.56 313 ASN A N 1
ATOM 2445 C CA . ASN A 1 313 ? -14.234 11.383 9.461 1 91.56 313 ASN A CA 1
ATOM 2446 C C . ASN A 1 313 ? -13.07 10.977 8.555 1 91.56 313 ASN A C 1
ATOM 2448 O O . ASN A 1 313 ? -12.312 10.062 8.883 1 91.56 313 ASN A O 1
ATOM 2452 N N . PRO A 1 314 ? -12.969 11.688 7.469 1 90.5 314 PRO A N 1
ATOM 2453 C CA . PRO A 1 314 ? -11.883 11.344 6.551 1 90.5 314 PRO A CA 1
ATOM 2454 C C . PRO A 1 314 ? -10.516 11.781 7.074 1 90.5 314 PRO A C 1
ATOM 2456 O O . PRO A 1 314 ? -10.43 12.688 7.906 1 90.5 314 PRO A O 1
ATOM 2459 N N . MET B 1 1 ? 29.516 11.891 -0.425 1 62.66 1 MET B N 1
ATOM 2460 C CA . MET B 1 1 ? 29.359 10.641 -1.167 1 62.66 1 MET B CA 1
ATOM 2461 C C . MET B 1 1 ? 28.203 10.742 -2.16 1 62.66 1 MET B C 1
ATOM 2463 O O . MET B 1 1 ? 27.266 11.5 -1.942 1 62.66 1 MET B O 1
ATOM 2467 N N . ALA B 1 2 ? 28.375 10.219 -3.332 1 81.56 2 ALA B N 1
ATOM 2468 C CA . ALA B 1 2 ? 27.422 10.312 -4.43 1 81.56 2 ALA B CA 1
ATOM 2469 C C . ALA B 1 2 ? 26.078 9.672 -4.047 1 81.56 2 ALA B C 1
ATOM 2471 O O . ALA B 1 2 ? 26.047 8.695 -3.293 1 81.56 2 ALA B O 1
ATOM 2472 N N . ASP B 1 3 ? 24.984 10.352 -4.309 1 91 3 ASP B N 1
ATOM 2473 C CA . ASP B 1 3 ? 23.641 9.828 -4.07 1 91 3 ASP B CA 1
ATOM 2474 C C . ASP B 1 3 ? 23.438 8.5 -4.793 1 91 3 ASP B C 1
ATOM 2476 O O . ASP B 1 3 ? 23.953 8.297 -5.891 1 91 3 ASP B O 1
ATOM 2480 N N . PRO B 1 4 ? 22.891 7.57 -4.094 1 95.25 4 PRO B N 1
ATOM 2481 C CA . PRO B 1 4 ? 22.547 6.328 -4.797 1 95.25 4 PRO B CA 1
ATOM 2482 C C . PRO B 1 4 ? 21.688 6.566 -6.031 1 95.25 4 PRO B C 1
ATOM 2484 O O . PRO B 1 4 ? 20.969 7.562 -6.102 1 95.25 4 PRO B O 1
ATOM 2487 N N . ALA B 1 5 ? 21.703 5.664 -6.984 1 95.5 5 ALA B N 1
ATOM 2488 C CA . ALA B 1 5 ? 21.109 5.828 -8.305 1 95.5 5 ALA B CA 1
ATOM 2489 C C . ALA B 1 5 ? 19.594 5.992 -8.188 1 95.5 5 ALA B C 1
ATOM 2491 O O . ALA B 1 5 ? 18.969 6.645 -9.031 1 95.5 5 ALA B O 1
ATOM 2492 N N . TRP B 1 6 ? 18.984 5.418 -7.133 1 97.5 6 TRP B N 1
ATOM 2493 C CA . TRP B 1 6 ? 17.531 5.473 -7.02 1 97.5 6 TRP B CA 1
ATOM 2494 C C . TRP B 1 6 ? 17.047 6.906 -6.805 1 97.5 6 TRP B C 1
ATOM 2496 O O . TRP B 1 6 ? 15.906 7.238 -7.121 1 97.5 6 TRP B O 1
ATOM 2506 N N . VAL B 1 7 ? 17.875 7.793 -6.254 1 97.62 7 VAL B N 1
ATOM 2507 C CA . VAL B 1 7 ? 17.5 9.172 -5.969 1 97.62 7 VAL B CA 1
ATOM 2508 C C . VAL B 1 7 ? 17.203 9.906 -7.273 1 97.62 7 VAL B C 1
ATOM 2510 O O . VAL B 1 7 ? 16.172 10.562 -7.402 1 97.62 7 VAL B O 1
ATOM 2513 N N . LYS B 1 8 ? 18.078 9.789 -8.219 1 96.25 8 LYS B N 1
ATOM 2514 C CA . LYS B 1 8 ? 17.875 10.414 -9.523 1 96.25 8 LYS B CA 1
ATOM 2515 C C . LYS B 1 8 ? 16.719 9.766 -10.273 1 96.25 8 LYS B C 1
ATOM 2517 O O . LYS B 1 8 ? 15.914 10.453 -10.898 1 96.25 8 LYS B O 1
ATOM 2522 N N . SER B 1 9 ? 16.672 8.43 -10.234 1 97.38 9 SER B N 1
ATOM 2523 C CA . SER B 1 9 ? 15.578 7.707 -10.891 1 97.38 9 SER B CA 1
ATOM 2524 C C . SER B 1 9 ? 14.219 8.148 -10.367 1 97.38 9 SER B C 1
ATOM 2526 O O . SER B 1 9 ? 13.281 8.344 -11.141 1 97.38 9 SER B O 1
ATOM 2528 N N . LEU B 1 10 ? 14.133 8.32 -9.047 1 97.56 10 LEU B N 1
ATOM 2529 C CA . LEU B 1 10 ? 12.875 8.719 -8.43 1 97.56 10 LEU B CA 1
ATOM 2530 C C . LEU B 1 10 ? 12.469 10.117 -8.898 1 97.56 10 LEU B C 1
ATOM 2532 O O . LEU B 1 10 ? 11.297 10.352 -9.211 1 97.56 10 LEU B O 1
ATOM 2536 N N . LYS B 1 11 ? 13.406 11.016 -8.938 1 95.75 11 LYS B N 1
ATOM 2537 C CA . LYS B 1 11 ? 13.133 12.375 -9.375 1 95.75 11 LYS B CA 1
ATOM 2538 C C . LYS B 1 11 ? 12.555 12.391 -10.789 1 95.75 11 LYS B C 1
ATOM 2540 O O . LYS B 1 11 ? 11.57 13.078 -11.055 1 95.75 11 LYS B O 1
ATOM 2545 N N . ILE B 1 12 ? 13.141 11.609 -11.656 1 96 12 ILE B N 1
ATOM 2546 C CA . ILE B 1 12 ? 12.695 11.508 -13.039 1 96 12 ILE B CA 1
ATOM 2547 C C . ILE B 1 12 ? 11.297 10.883 -13.086 1 96 12 ILE B C 1
ATOM 2549 O O . ILE B 1 12 ? 10.414 11.375 -13.797 1 96 12 ILE B O 1
ATOM 2553 N N . SER B 1 13 ? 11.109 9.805 -12.289 1 96.75 13 SER B N 1
ATOM 2554 C CA . SER B 1 13 ? 9.828 9.117 -12.25 1 96.75 13 SER B CA 1
ATOM 2555 C C . SER B 1 13 ? 8.711 10.047 -11.781 1 96.75 13 SER B C 1
ATOM 2557 O O . SER B 1 13 ? 7.613 10.031 -12.336 1 96.75 13 SER B O 1
ATOM 2559 N N . ILE B 1 14 ? 8.992 10.836 -10.758 1 95.5 14 ILE B N 1
ATOM 2560 C CA . ILE B 1 14 ? 7.996 11.758 -10.219 1 95.5 14 ILE B CA 1
ATOM 2561 C C . ILE B 1 14 ? 7.629 12.789 -11.289 1 95.5 14 ILE B C 1
ATOM 2563 O O . ILE B 1 14 ? 6.445 13.062 -11.508 1 95.5 14 ILE B O 1
ATOM 2567 N N . SER B 1 15 ? 8.57 13.336 -11.984 1 94.12 15 SER B N 1
ATOM 2568 C CA . SER B 1 15 ? 8.336 14.359 -13 1 94.12 15 SER B CA 1
ATOM 2569 C C . SER B 1 15 ? 7.512 13.812 -14.156 1 94.12 15 SER B C 1
ATOM 2571 O O . SER B 1 15 ? 6.703 14.531 -14.742 1 94.12 15 SER B O 1
ATOM 2573 N N . LYS B 1 16 ? 7.68 12.578 -14.477 1 94.81 16 LYS B N 1
ATOM 2574 C CA . LYS B 1 16 ? 6.988 11.977 -15.617 1 94.81 16 LYS B CA 1
ATOM 2575 C C . LYS B 1 16 ? 5.57 11.562 -15.234 1 94.81 16 LYS B C 1
ATOM 2577 O O . LYS B 1 16 ? 4.68 11.523 -16.094 1 94.81 16 LYS B O 1
ATOM 2582 N N . ASN B 1 17 ? 5.391 11.234 -13.969 1 94.12 17 ASN B N 1
ATOM 2583 C CA . ASN B 1 17 ? 4.102 10.688 -13.562 1 94.12 17 ASN B CA 1
ATOM 2584 C C . ASN B 1 17 ? 3.178 11.781 -13.023 1 94.12 17 ASN B C 1
ATOM 2586 O O . ASN B 1 17 ? 1.957 11.609 -13 1 94.12 17 ASN B O 1
ATOM 2590 N N . TYR B 1 18 ? 3.75 12.828 -12.594 1 90.25 18 TYR B N 1
ATOM 2591 C CA . TYR B 1 18 ? 2.941 13.891 -12.008 1 90.25 18 TYR B CA 1
ATOM 2592 C C . TYR B 1 18 ? 3.246 15.227 -12.664 1 90.25 18 TYR B C 1
ATOM 2594 O O . TYR B 1 18 ? 4.406 15.539 -12.945 1 90.25 18 TYR B O 1
ATOM 2602 N N . GLU B 1 19 ? 2.211 15.844 -13.094 1 81 19 GLU B N 1
ATOM 2603 C CA . GLU B 1 19 ? 2.387 17.156 -13.719 1 81 19 GLU B CA 1
ATOM 2604 C C . GLU B 1 19 ? 2.799 18.203 -12.703 1 81 19 GLU B C 1
ATOM 2606 O O . GLU B 1 19 ? 2.221 18.281 -11.617 1 81 19 GLU B O 1
ATOM 2611 N N . SER B 1 20 ? 3.719 18.875 -13.07 1 68.88 20 SER B N 1
ATOM 2612 C CA . SER B 1 20 ? 4.242 19.938 -12.195 1 68.88 20 SER B CA 1
ATOM 2613 C C . SER B 1 20 ? 3.172 20.969 -11.883 1 68.88 20 SER B C 1
ATOM 2615 O O . SER B 1 20 ? 3.193 21.594 -10.82 1 68.88 20 SER B O 1
ATOM 2617 N N . THR B 1 21 ? 2.258 21 -12.727 1 64.38 21 THR B N 1
ATOM 2618 C CA . THR B 1 21 ? 1.229 22.031 -12.586 1 64.38 21 THR B CA 1
ATOM 2619 C C . THR B 1 21 ? 0.063 21.5 -11.75 1 64.38 21 THR B C 1
ATOM 2621 O O . THR B 1 21 ? -0.799 22.281 -11.328 1 64.38 21 THR B O 1
ATOM 2624 N N . SER B 1 22 ? 0.136 20.266 -11.539 1 67.94 22 SER B N 1
ATOM 2625 C CA . SER B 1 22 ? -0.976 19.703 -10.781 1 67.94 22 SER B CA 1
ATOM 2626 C C . SER B 1 22 ? -0.873 20.047 -9.305 1 67.94 22 SER B C 1
ATOM 2628 O O . SER B 1 22 ? 0.21 19.984 -8.719 1 67.94 22 SER B O 1
ATOM 2630 N N . LYS B 1 23 ? -1.942 20.734 -8.867 1 69.5 23 LYS B N 1
ATOM 2631 C CA . LYS B 1 23 ? -1.999 21.094 -7.449 1 69.5 23 LYS B CA 1
ATOM 2632 C C . LYS B 1 23 ? -2.539 19.938 -6.609 1 69.5 23 LYS B C 1
ATOM 2634 O O . LYS B 1 23 ? -2.801 20.109 -5.414 1 69.5 23 LYS B O 1
ATOM 2639 N N . GLU B 1 24 ? -2.637 18.812 -7.27 1 83 24 GLU B N 1
ATOM 2640 C CA . GLU B 1 24 ? -3.193 17.688 -6.527 1 83 24 GLU B CA 1
ATOM 2641 C C . GLU B 1 24 ? -2.139 17.047 -5.637 1 83 24 GLU B C 1
ATOM 2643 O O . GLU B 1 24 ? -0.981 16.906 -6.035 1 83 24 GLU B O 1
ATOM 2648 N N . THR B 1 25 ? -2.562 16.781 -4.484 1 88.56 25 THR B N 1
ATOM 2649 C CA . THR B 1 25 ? -1.675 16.156 -3.514 1 88.56 25 THR B CA 1
ATOM 2650 C C . THR B 1 25 ? -1.438 14.688 -3.869 1 88.56 25 THR B C 1
ATOM 2652 O O . THR B 1 25 ? -2.385 13.953 -4.148 1 88.56 25 THR B O 1
ATOM 2655 N N . VAL B 1 26 ? -0.145 14.305 -3.936 1 92.56 26 VAL B N 1
ATOM 2656 C CA . VAL B 1 26 ? 0.213 12.914 -4.191 1 92.56 26 VAL B CA 1
ATOM 2657 C C . VAL B 1 26 ? 0.094 12.102 -2.9 1 92.56 26 VAL B C 1
ATOM 2659 O O . VAL B 1 26 ? 0.753 12.414 -1.904 1 92.56 26 VAL B O 1
ATOM 2662 N N . ARG B 1 27 ? -0.76 11.141 -2.936 1 93.31 27 ARG B N 1
ATOM 2663 C CA . ARG B 1 27 ? -0.983 10.297 -1.766 1 93.31 27 ARG B CA 1
ATOM 2664 C C . ARG B 1 27 ? -0.427 8.898 -1.988 1 93.31 27 ARG B C 1
ATOM 2666 O O . ARG B 1 27 ? -0.665 8.289 -3.033 1 93.31 27 ARG B O 1
ATOM 2673 N N . ILE B 1 28 ? 0.281 8.383 -0.992 1 95.69 28 ILE B N 1
ATOM 2674 C CA . ILE B 1 28 ? 0.948 7.094 -1.109 1 95.69 28 ILE B CA 1
ATOM 2675 C C . ILE B 1 28 ? 0.67 6.254 0.135 1 95.69 28 ILE B C 1
ATOM 2677 O O . ILE B 1 28 ? 0.616 6.781 1.248 1 95.69 28 ILE B O 1
ATOM 2681 N N . PRO B 1 29 ? 0.449 4.965 -0.055 1 96.69 29 PRO B N 1
ATOM 2682 C CA . PRO B 1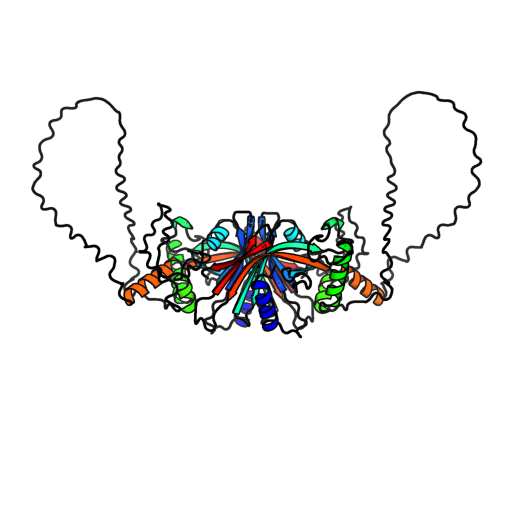 29 ? 0.232 4.102 1.11 1 96.69 29 PRO B CA 1
ATOM 2683 C C . PRO B 1 29 ? 1.515 3.84 1.896 1 96.69 29 PRO B C 1
ATOM 2685 O O . PRO B 1 29 ? 2.566 3.592 1.302 1 96.69 29 PRO B O 1
ATOM 2688 N N . LEU B 1 30 ? 1.389 3.908 3.17 1 97.94 30 LEU B N 1
ATOM 2689 C CA . LEU B 1 30 ? 2.449 3.596 4.121 1 97.94 30 LEU B CA 1
ATOM 2690 C C . LEU B 1 30 ? 2.061 2.41 5 1 97.94 30 LEU B C 1
ATOM 2692 O O . LEU B 1 30 ? 1.077 2.477 5.742 1 97.94 30 LEU B O 1
ATOM 2696 N N . ALA B 1 31 ? 2.828 1.371 4.836 1 98 31 ALA B N 1
ATOM 2697 C CA . ALA B 1 31 ? 2.598 0.198 5.676 1 98 31 ALA B CA 1
ATOM 2698 C C . ALA B 1 31 ? 3.371 0.301 6.988 1 98 31 ALA B C 1
ATOM 2700 O O . ALA B 1 31 ? 4.52 0.748 7.004 1 98 31 ALA B O 1
ATOM 2701 N N . SER B 1 32 ? 2.756 -0.076 8.039 1 97.25 32 SER B N 1
ATOM 2702 C CA . SER B 1 32 ? 3.309 -0.073 9.391 1 97.25 32 SER B CA 1
ATOM 2703 C C . SER B 1 32 ? 2.771 -1.242 10.211 1 97.25 32 SER B C 1
ATOM 2705 O O . SER B 1 32 ? 2.246 -2.209 9.648 1 97.25 32 SER B O 1
ATOM 2707 N N . VAL B 1 33 ? 3.16 -1.283 11.469 1 95.5 33 VAL B N 1
ATOM 2708 C CA . VAL B 1 33 ? 2.682 -2.303 12.391 1 95.5 33 VAL B CA 1
ATOM 2709 C C . VAL B 1 33 ? 2.02 -1.637 13.602 1 95.5 33 VAL B C 1
ATOM 2711 O O . VAL B 1 33 ? 2.592 -0.729 14.203 1 95.5 33 VAL B O 1
ATOM 2714 N N . LYS B 1 34 ? 0.836 -2.047 13.836 1 92.75 34 LYS B N 1
ATOM 2715 C CA . LYS B 1 34 ? 0.136 -1.52 15.008 1 92.75 34 LYS B CA 1
ATOM 2716 C C . LYS B 1 34 ? 0.756 -2.037 16.297 1 92.75 34 LYS B C 1
ATOM 2718 O O . LYS B 1 34 ? 1.604 -2.934 16.266 1 92.75 34 LYS B O 1
ATOM 2723 N N . GLN B 1 35 ? 0.273 -1.502 17.422 1 89.94 35 GLN B N 1
ATOM 2724 C CA . GLN B 1 35 ? 0.792 -1.888 18.719 1 89.94 35 GLN B CA 1
ATOM 2725 C C . GLN B 1 35 ? 0.469 -3.346 19.031 1 89.94 35 GLN B C 1
ATOM 2727 O O . GLN B 1 35 ? 1.23 -4.02 19.734 1 89.94 35 GLN B O 1
ATOM 2732 N N . ASP B 1 36 ? -0.569 -3.842 18.5 1 88.94 36 ASP B N 1
ATOM 2733 C CA . ASP B 1 36 ? -0.972 -5.219 18.766 1 88.94 36 ASP B CA 1
ATOM 2734 C C . ASP B 1 36 ? -0.247 -6.188 17.828 1 88.94 36 ASP B C 1
ATOM 2736 O O . ASP B 1 36 ? -0.501 -7.395 17.875 1 88.94 36 ASP B O 1
ATOM 2740 N N . GLY B 1 37 ? 0.579 -5.621 16.953 1 90.56 37 GLY B N 1
ATOM 2741 C CA . GLY B 1 37 ? 1.386 -6.457 16.078 1 90.56 37 GLY B CA 1
ATOM 2742 C C . GLY B 1 37 ? 0.757 -6.68 14.719 1 90.56 37 GLY B C 1
ATOM 2743 O O . GLY B 1 37 ? 1.363 -7.301 13.844 1 90.56 37 GLY B O 1
ATOM 2744 N N . SER B 1 38 ? -0.428 -6.199 14.547 1 93.25 38 SER B N 1
ATOM 2745 C CA . SER B 1 38 ? -1.103 -6.379 13.266 1 93.25 38 SER B CA 1
ATOM 2746 C C . SER B 1 38 ? -0.634 -5.352 12.242 1 93.25 38 SER B C 1
ATOM 2748 O O . SER B 1 38 ? -0.202 -4.254 12.609 1 93.25 38 SER B O 1
ATOM 2750 N N . PRO B 1 39 ? -0.685 -5.73 10.992 1 96.19 39 PRO B N 1
ATOM 2751 C CA . PRO B 1 39 ? -0.281 -4.785 9.953 1 96.19 39 PRO B CA 1
ATOM 2752 C C . PRO B 1 39 ? -1.261 -3.623 9.797 1 96.19 39 PRO B C 1
ATOM 2754 O O . PRO B 1 39 ? -2.445 -3.762 10.109 1 96.19 39 PRO B O 1
ATOM 2757 N N . ALA B 1 40 ? -0.764 -2.492 9.422 1 95.56 40 ALA B N 1
ATOM 2758 C CA . ALA B 1 40 ? -1.558 -1.296 9.148 1 95.56 40 ALA B CA 1
ATOM 2759 C C . ALA B 1 40 ? -1.1 -0.611 7.867 1 95.56 40 ALA B C 1
ATOM 2761 O O . ALA B 1 40 ? 0.063 -0.73 7.473 1 95.56 40 ALA B O 1
ATOM 2762 N N . ILE B 1 41 ? -2.016 0.018 7.227 1 96.94 41 ILE B N 1
ATOM 2763 C CA . ILE B 1 41 ? -1.687 0.875 6.09 1 96.94 41 ILE B CA 1
ATOM 2764 C C . ILE B 1 41 ? -2.342 2.242 6.27 1 96.94 41 ILE B C 1
ATOM 2766 O O . ILE B 1 41 ? -3.488 2.336 6.715 1 96.94 41 ILE B O 1
ATOM 2770 N N . HIS B 1 42 ? -1.604 3.242 6.023 1 96.06 42 HIS B N 1
ATOM 2771 C CA . HIS B 1 42 ? -2.094 4.613 6.066 1 96.06 42 HIS B CA 1
ATOM 2772 C C . HIS B 1 42 ? -1.806 5.344 4.758 1 96.06 42 HIS B C 1
ATOM 2774 O O . HIS B 1 42 ? -0.729 5.184 4.176 1 96.06 42 HIS B O 1
ATOM 2780 N N . GLU B 1 43 ? -2.746 6.016 4.266 1 95 43 GLU B N 1
ATOM 2781 C CA . GLU B 1 43 ? -2.49 6.91 3.141 1 95 43 GLU B CA 1
ATOM 2782 C C .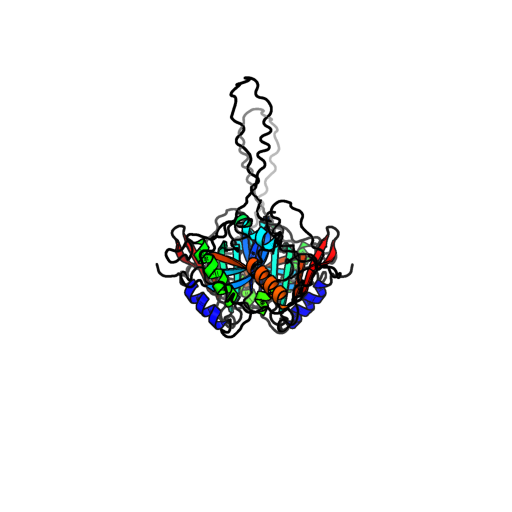 GLU B 1 43 ? -1.812 8.195 3.604 1 95 43 GLU B C 1
ATOM 2784 O O . GLU B 1 43 ? -2.32 8.891 4.488 1 95 43 GLU B O 1
ATOM 2789 N N . ILE B 1 44 ? -0.715 8.492 3 1 96.44 44 ILE B N 1
ATOM 2790 C CA . ILE B 1 44 ? 0.075 9.641 3.43 1 96.44 44 ILE B CA 1
ATOM 2791 C C . ILE B 1 44 ? 0.361 10.547 2.236 1 96.44 44 ILE B C 1
ATOM 2793 O O . ILE B 1 44 ? 0.482 10.078 1.104 1 96.44 44 ILE B O 1
ATOM 2797 N N . ALA B 1 45 ? 0.473 11.867 2.529 1 96.81 45 ALA B N 1
ATOM 2798 C CA . ALA B 1 45 ? 0.735 12.836 1.466 1 96.81 45 ALA B CA 1
ATOM 2799 C C . ALA B 1 45 ? 2.234 13 1.235 1 96.81 45 ALA B C 1
ATOM 2801 O O . ALA B 1 45 ? 2.994 13.211 2.184 1 96.81 45 ALA B O 1
ATOM 2802 N N . PHE B 1 46 ? 2.65 12.906 -0.007 1 97.25 46 PHE B N 1
ATOM 2803 C CA . PHE B 1 46 ? 4.023 13.18 -0.406 1 97.25 46 PHE B CA 1
ATOM 2804 C C . PHE B 1 46 ? 4.191 14.648 -0.783 1 97.25 46 PHE B C 1
ATOM 2806 O O . PHE B 1 46 ? 3.328 15.227 -1.447 1 97.25 46 PHE B O 1
ATOM 2813 N N . HIS B 1 47 ? 5.34 15.219 -0.405 1 96.38 47 HIS B N 1
ATOM 2814 C CA . HIS B 1 47 ? 5.559 16.625 -0.736 1 96.38 47 HIS B CA 1
ATOM 2815 C C . HIS B 1 47 ? 6.812 16.797 -1.587 1 96.38 47 HIS B C 1
ATOM 2817 O O . HIS B 1 47 ? 6.762 17.406 -2.66 1 96.38 47 HIS B O 1
ATOM 2823 N N . GLU B 1 48 ? 7.883 16.234 -1.084 1 95.25 48 GLU B N 1
ATOM 2824 C CA . GLU B 1 48 ? 9.117 16.453 -1.837 1 95.25 48 GLU B CA 1
ATOM 2825 C C . GLU B 1 48 ? 10.242 15.578 -1.317 1 95.25 48 GLU B C 1
ATOM 2827 O O . GLU B 1 48 ? 10.156 15.031 -0.215 1 95.25 48 GLU B O 1
ATOM 2832 N N . GLN B 1 49 ? 11.258 15.367 -2.166 1 95.62 49 GLN B N 1
ATOM 2833 C CA . GLN B 1 49 ? 12.578 14.984 -1.691 1 95.62 49 GLN B CA 1
ATOM 2834 C C . GLN B 1 49 ? 13.312 16.172 -1.074 1 95.62 49 GLN B C 1
ATOM 2836 O O . GLN B 1 49 ? 13.414 17.234 -1.69 1 95.62 49 GLN B O 1
ATOM 2841 N N . PHE B 1 50 ? 13.742 15.969 0.075 1 94.31 50 PHE B N 1
ATOM 2842 C CA . PHE B 1 50 ? 14.305 17.094 0.813 1 94.31 50 PHE B CA 1
ATOM 2843 C C . PHE B 1 50 ? 15.438 17.734 0.026 1 94.31 50 PHE B C 1
ATOM 2845 O O . PHE B 1 50 ? 16.328 17.047 -0.475 1 94.31 50 PHE B O 1
ATOM 2852 N N . PRO B 1 51 ? 15.461 19.062 -0.059 1 88.44 51 PRO B N 1
ATOM 2853 C CA . PRO B 1 51 ? 16.406 19.75 -0.94 1 88.44 51 PRO B CA 1
ATOM 2854 C C . PRO B 1 51 ? 17.859 19.594 -0.497 1 88.44 51 PRO B C 1
ATOM 2856 O O . PRO B 1 51 ? 18.766 19.5 -1.336 1 88.44 51 PRO B O 1
ATOM 2859 N N . THR B 1 52 ? 18.172 19.578 0.776 1 86.62 52 THR B N 1
ATOM 2860 C CA . THR B 1 52 ? 19.547 19.516 1.271 1 86.62 52 THR B CA 1
ATOM 2861 C C . THR B 1 52 ? 20.031 18.078 1.298 1 86.62 52 THR B C 1
ATOM 2863 O O . THR B 1 52 ? 21.25 17.828 1.353 1 86.62 52 THR B O 1
ATOM 2866 N N . ASP B 1 53 ? 19.172 17.109 1.349 1 91.62 53 ASP B N 1
ATOM 2867 C CA . ASP B 1 53 ? 19.469 15.688 1.293 1 91.62 53 ASP B CA 1
ATOM 2868 C C . ASP B 1 53 ? 18.391 14.938 0.508 1 91.62 53 ASP B C 1
ATOM 2870 O O . ASP B 1 53 ? 17.375 14.516 1.076 1 91.62 53 ASP B O 1
ATOM 2874 N N . ASN B 1 54 ? 18.641 14.633 -0.705 1 94.06 54 ASN B N 1
ATOM 2875 C CA . ASN B 1 54 ? 17.641 14.109 -1.639 1 94.06 54 ASN B CA 1
ATOM 2876 C C . ASN B 1 54 ? 17.234 12.68 -1.294 1 94.06 54 ASN B C 1
ATOM 2878 O O . ASN B 1 54 ? 16.281 12.156 -1.845 1 94.06 54 ASN B O 1
ATOM 2882 N N . LYS B 1 55 ? 17.938 12.07 -0.374 1 95.38 55 LYS B N 1
ATOM 2883 C CA . LYS B 1 55 ? 17.578 10.719 0.057 1 95.38 55 LYS B CA 1
ATOM 2884 C C . LYS B 1 55 ? 16.391 10.742 1.011 1 95.38 55 LYS B C 1
ATOM 2886 O O . LYS B 1 55 ? 15.75 9.711 1.241 1 95.38 55 LYS B O 1
ATOM 2891 N N . ILE B 1 56 ? 16.141 11.875 1.579 1 96.25 56 ILE B N 1
ATOM 2892 C CA . ILE B 1 56 ? 15.062 12.023 2.555 1 96.25 56 ILE B CA 1
ATOM 2893 C C . ILE B 1 56 ? 13.75 12.359 1.839 1 96.25 56 ILE B C 1
ATOM 2895 O O . ILE B 1 56 ? 13.727 13.219 0.955 1 96.25 56 ILE B O 1
ATOM 2899 N N . ILE B 1 57 ? 12.711 11.633 2.143 1 97.62 57 ILE B N 1
ATOM 2900 C CA . ILE B 1 57 ? 11.383 11.875 1.591 1 97.62 57 ILE B CA 1
ATOM 2901 C C . ILE B 1 57 ? 10.508 12.578 2.629 1 97.62 57 ILE B C 1
ATOM 2903 O O . ILE B 1 57 ? 10.383 12.109 3.762 1 97.62 57 ILE B O 1
ATOM 2907 N N . VAL B 1 58 ? 9.898 13.688 2.264 1 97.56 58 VAL B N 1
ATOM 2908 C CA . VAL B 1 58 ? 9.094 14.477 3.189 1 97.56 58 VAL B CA 1
ATOM 2909 C C . VAL B 1 58 ? 7.613 14.211 2.945 1 97.56 58 VAL B C 1
ATOM 2911 O O . VAL B 1 58 ? 7.105 14.43 1.842 1 97.56 58 VAL B O 1
ATOM 2914 N N . LEU B 1 59 ? 6.98 13.719 3.941 1 98.19 59 LEU B N 1
ATOM 2915 C CA . LEU B 1 59 ? 5.555 13.398 3.961 1 98.19 59 LEU B CA 1
ATOM 2916 C C . LEU B 1 59 ? 4.832 14.211 5.031 1 98.19 59 LEU B C 1
ATOM 2918 O O . LEU B 1 59 ? 5.461 14.961 5.777 1 98.19 59 LEU B O 1
ATOM 2922 N N . SER B 1 60 ? 3.504 14.094 5.043 1 97.94 60 SER B N 1
ATOM 2923 C CA . SER B 1 60 ? 2.762 14.781 6.094 1 97.94 60 SER B CA 1
ATOM 2924 C C . SER B 1 60 ? 1.523 13.992 6.504 1 97.94 60 SER B C 1
ATOM 2926 O O . SER B 1 60 ? 1.054 13.133 5.754 1 97.94 60 SER B O 1
ATOM 2928 N N . GLY B 1 61 ? 1.072 14.219 7.656 1 96.12 61 GLY B N 1
ATOM 2929 C CA . GLY B 1 61 ? -0.145 13.68 8.242 1 96.12 61 GLY B CA 1
ATOM 2930 C C . GLY B 1 61 ? -0.68 14.523 9.383 1 96.12 61 GLY B C 1
ATOM 2931 O O . GLY B 1 61 ? 0.012 15.414 9.883 1 96.12 61 GLY B O 1
ATOM 2932 N N . ALA B 1 62 ? -1.864 14.258 9.734 1 94.44 62 ALA B N 1
ATOM 2933 C CA . ALA B 1 62 ? -2.492 15 10.82 1 94.44 62 ALA B CA 1
ATOM 2934 C C . ALA B 1 62 ? -2.057 14.461 12.18 1 94.44 62 ALA B C 1
ATOM 2936 O O . ALA B 1 62 ? -2.158 13.258 12.438 1 94.44 62 ALA B O 1
ATOM 2937 N N . ALA B 1 63 ? -1.612 15.367 13 1 93.25 63 ALA B N 1
ATOM 2938 C CA . ALA B 1 63 ? -1.235 14.984 14.359 1 93.25 63 ALA B CA 1
ATOM 2939 C C . ALA B 1 63 ? -2.439 14.461 15.133 1 93.25 63 ALA B C 1
ATOM 2941 O O . ALA B 1 63 ? -2.287 13.672 16.062 1 93.25 63 ALA B O 1
ATOM 2942 N N . ARG B 1 64 ? -3.598 14.852 14.703 1 89.94 64 ARG B N 1
ATOM 2943 C CA . ARG B 1 64 ? -4.824 14.469 15.398 1 89.94 64 ARG B CA 1
ATOM 2944 C C . ARG B 1 64 ? -5.32 13.109 14.922 1 89.94 64 ARG B C 1
ATOM 2946 O O . ARG B 1 64 ? -6.312 12.586 15.438 1 89.94 64 ARG B O 1
ATOM 2953 N N . ASN B 1 65 ? -4.711 12.562 13.953 1 93.56 65 ASN B N 1
ATOM 2954 C CA . ASN B 1 65 ? -5.012 11.203 13.523 1 93.56 65 ASN B CA 1
ATOM 2955 C C . ASN B 1 65 ? -4.41 10.172 14.469 1 93.56 65 ASN B C 1
ATOM 2957 O O . ASN B 1 65 ? -3.256 9.773 14.32 1 93.56 65 ASN B O 1
ATOM 2961 N N . ALA B 1 66 ? -5.203 9.719 15.375 1 91.25 66 ALA B N 1
ATOM 2962 C CA . ALA B 1 66 ? -4.727 8.844 16.438 1 91.25 66 ALA B CA 1
ATOM 2963 C C . ALA B 1 66 ? -4.207 7.523 15.875 1 91.25 66 ALA B C 1
ATOM 2965 O O . ALA B 1 66 ? -3.201 6.992 16.344 1 91.25 66 ALA B O 1
ATOM 2966 N N . ASP B 1 67 ? -4.895 7.035 14.922 1 92.94 67 ASP B N 1
ATOM 2967 C CA . ASP B 1 67 ? -4.496 5.762 14.328 1 92.94 67 ASP B CA 1
ATOM 2968 C C . ASP B 1 67 ? -3.123 5.871 13.664 1 92.94 67 ASP B C 1
ATOM 2970 O O . ASP B 1 67 ? -2.264 5.012 13.867 1 92.94 67 ASP B O 1
ATOM 2974 N N . LEU B 1 68 ? -2.92 6.871 12.914 1 94.56 68 LEU B N 1
ATOM 2975 C CA . LEU B 1 68 ? -1.647 7.098 12.234 1 94.56 68 LEU B CA 1
ATOM 2976 C C . LEU B 1 68 ? -0.52 7.285 13.242 1 94.56 68 LEU B C 1
ATOM 2978 O O . LEU B 1 68 ? 0.525 6.641 13.141 1 94.56 68 LEU B O 1
ATOM 2982 N N . MET B 1 69 ? -0.788 8.094 14.227 1 93.5 69 MET B N 1
ATOM 2983 C CA . MET B 1 69 ? 0.255 8.422 15.195 1 93.5 69 MET B CA 1
ATOM 2984 C C . MET B 1 69 ? 0.619 7.195 16.031 1 93.5 69 MET B C 1
ATOM 2986 O O . MET B 1 69 ? 1.789 6.984 16.344 1 93.5 69 MET B O 1
ATOM 2990 N N . SER B 1 70 ? -0.364 6.453 16.344 1 92.81 70 SER B N 1
ATOM 2991 C CA . SER B 1 70 ? -0.11 5.223 17.094 1 92.81 70 SER B CA 1
ATOM 2992 C C . SER B 1 70 ? 0.762 4.262 16.297 1 92.81 70 SER B C 1
ATOM 2994 O O . SER B 1 70 ? 1.683 3.65 16.844 1 92.81 70 SER B O 1
ATOM 2996 N N . SER B 1 71 ? 0.484 4.125 15.008 1 93.75 71 SER B N 1
ATOM 2997 C CA . SER B 1 71 ? 1.264 3.25 14.141 1 93.75 71 SER B CA 1
ATOM 2998 C C . SER B 1 71 ? 2.703 3.738 14.008 1 93.75 71 SER B C 1
ATOM 3000 O O . SER B 1 71 ? 3.641 2.939 14.055 1 93.75 71 SER B O 1
ATOM 3002 N N . LEU B 1 72 ? 2.84 5.027 13.859 1 93.62 72 LEU B N 1
ATOM 3003 C CA . LEU B 1 72 ? 4.16 5.602 13.641 1 93.62 72 LEU B CA 1
ATOM 3004 C C . LEU B 1 72 ? 5.023 5.473 14.891 1 93.62 72 LEU B C 1
ATOM 3006 O O . LEU B 1 72 ? 6.242 5.289 14.797 1 93.62 72 LEU B O 1
ATOM 3010 N N . LYS B 1 73 ? 4.426 5.484 16 1 87.5 73 LYS B N 1
ATOM 3011 C CA . LYS B 1 73 ? 5.156 5.379 17.266 1 87.5 73 LYS B CA 1
ATOM 3012 C C . LYS B 1 73 ? 5.422 3.922 17.625 1 87.5 73 LYS B C 1
ATOM 3014 O O . LYS B 1 73 ? 6.328 3.625 18.406 1 87.5 73 LYS B O 1
ATOM 3019 N N . GLY B 1 74 ? 4.664 3.051 17.094 1 82.75 74 GLY B N 1
ATOM 3020 C CA . GLY B 1 74 ? 4.688 1.657 17.516 1 82.75 74 GLY B CA 1
ATOM 3021 C C . GLY B 1 74 ? 5.832 0.873 16.906 1 82.75 74 GLY B C 1
ATOM 3022 O O . GLY B 1 74 ? 6.207 -0.186 17.422 1 82.75 74 GLY B O 1
ATOM 3023 N N . THR B 1 75 ? 6.328 1.297 15.766 1 85.38 75 THR B N 1
ATOM 3024 C CA . THR B 1 75 ? 7.398 0.557 15.102 1 85.38 75 THR B CA 1
ATOM 3025 C C . THR B 1 75 ? 8.445 1.511 14.531 1 85.38 75 THR B C 1
ATOM 3027 O O . THR B 1 75 ? 8.148 2.676 14.266 1 85.38 75 THR B O 1
ATOM 3030 N N . LYS B 1 76 ? 9.609 0.973 14.414 1 87.94 76 LYS B N 1
ATOM 3031 C CA . LYS B 1 76 ? 10.719 1.796 13.953 1 87.94 76 LYS B CA 1
ATOM 3032 C C . LYS B 1 76 ? 10.711 1.928 12.43 1 87.94 76 LYS B C 1
ATOM 3034 O O . LYS B 1 76 ? 10.922 3.018 11.898 1 87.94 76 LYS B O 1
ATOM 3039 N N . ASN B 1 77 ? 10.461 0.8 11.812 1 95.19 77 ASN B N 1
ATOM 3040 C CA . ASN B 1 77 ? 10.523 0.811 10.359 1 95.19 77 ASN B CA 1
ATOM 3041 C C . ASN B 1 77 ? 9.125 0.833 9.742 1 95.19 77 ASN B C 1
ATOM 3043 O O . ASN B 1 77 ? 8.18 0.285 10.312 1 95.19 77 ASN B O 1
ATOM 3047 N N . HIS B 1 78 ? 9.023 1.45 8.68 1 98 78 HIS B N 1
ATOM 3048 C CA . HIS B 1 78 ? 7.82 1.533 7.863 1 98 78 HIS B CA 1
ATOM 3049 C C . HIS B 1 78 ? 8.141 1.296 6.391 1 98 78 HIS B C 1
ATOM 3051 O O . HIS B 1 78 ? 9.305 1.315 5.992 1 98 78 HIS B O 1
ATOM 3057 N N . VAL B 1 79 ? 7.145 0.971 5.602 1 98.56 79 VAL B N 1
ATOM 3058 C CA . VAL B 1 79 ? 7.359 0.675 4.188 1 98.56 79 VAL B CA 1
ATOM 3059 C C . VAL B 1 79 ? 6.41 1.519 3.334 1 98.56 79 VAL B C 1
ATOM 3061 O O . VAL B 1 79 ? 5.195 1.504 3.545 1 98.56 79 VAL B O 1
ATOM 3064 N N . LEU B 1 80 ? 6.953 2.293 2.426 1 98.25 80 LEU B N 1
ATOM 3065 C CA . LEU B 1 80 ? 6.191 3.041 1.433 1 98.25 80 LEU B CA 1
ATOM 3066 C C . LEU B 1 80 ? 6.105 2.268 0.12 1 98.25 80 LEU B C 1
ATOM 3068 O O . LEU B 1 80 ? 7.102 1.702 -0.339 1 98.25 80 LEU B O 1
ATOM 3072 N N . TYR B 1 81 ? 4.969 2.182 -0.418 1 98 81 TYR B N 1
ATOM 3073 C CA . TYR B 1 81 ? 4.77 1.599 -1.74 1 98 81 TYR B CA 1
ATOM 3074 C C . TYR B 1 81 ? 4.254 2.641 -2.725 1 98 81 TYR B C 1
ATOM 3076 O O . TYR B 1 81 ? 3.15 3.166 -2.559 1 98 81 TYR B O 1
ATOM 3084 N N . TRP B 1 82 ? 5.031 2.926 -3.723 1 97.75 82 TRP B N 1
ATOM 3085 C CA . TRP B 1 82 ? 4.707 3.984 -4.672 1 97.75 82 TRP B CA 1
ATOM 3086 C C . TRP B 1 82 ? 4.57 3.426 -6.086 1 97.75 82 TRP B C 1
ATOM 3088 O O . TRP B 1 82 ? 5.57 3.158 -6.754 1 97.75 82 TRP B O 1
ATOM 3098 N N . SER B 1 83 ? 3.309 3.291 -6.504 1 94.62 83 SER B N 1
ATOM 3099 C CA . SER B 1 83 ? 3.029 2.844 -7.867 1 94.62 83 SER B CA 1
ATOM 3100 C C . SER B 1 83 ? 3.018 4.016 -8.844 1 94.62 83 SER B C 1
ATOM 3102 O O . SER B 1 83 ? 2.377 5.039 -8.586 1 94.62 83 SER B O 1
ATOM 3104 N N . MET B 1 84 ? 3.719 3.869 -9.938 1 94.06 84 MET B N 1
ATOM 3105 C CA . MET B 1 84 ? 3.799 4.891 -10.984 1 94.06 84 MET B CA 1
ATOM 3106 C C . MET B 1 84 ? 3.355 4.332 -12.328 1 94.06 84 MET B C 1
ATOM 3108 O O . MET B 1 84 ? 4.18 3.852 -13.109 1 94.06 84 MET B O 1
ATOM 3112 N N . PRO B 1 85 ? 2.072 4.504 -12.68 1 88.62 85 PRO B N 1
ATOM 3113 C CA . PRO B 1 85 ? 1.491 3.807 -13.828 1 88.62 85 PRO B CA 1
ATOM 3114 C C . PRO B 1 85 ? 1.941 4.395 -15.164 1 88.62 85 PRO B C 1
ATOM 3116 O O . PRO B 1 85 ? 2.02 3.674 -16.172 1 88.62 85 PRO B O 1
ATOM 3119 N N . LYS B 1 86 ? 2.189 5.707 -15.273 1 91.12 86 LYS B N 1
ATOM 3120 C CA . LYS B 1 86 ? 2.564 6.32 -16.547 1 91.12 86 LYS B CA 1
ATOM 3121 C C . LYS B 1 86 ? 3.896 5.77 -17.047 1 91.12 86 LYS B C 1
ATOM 3123 O O . LYS B 1 86 ? 4.125 5.691 -18.266 1 91.12 86 LYS B O 1
ATOM 3128 N N . THR B 1 87 ? 4.801 5.488 -16.156 1 93.94 87 THR B N 1
ATOM 3129 C CA . THR B 1 87 ? 6.102 4.949 -16.531 1 93.94 87 THR B CA 1
ATOM 3130 C C . THR B 1 87 ? 6.168 3.449 -16.25 1 93.94 87 THR B C 1
ATOM 3132 O O . THR B 1 87 ? 7.203 2.816 -16.484 1 93.94 87 THR B O 1
ATOM 3135 N N . ASN B 1 88 ? 5.148 2.859 -15.758 1 93.06 88 ASN B N 1
ATOM 3136 C CA . ASN B 1 88 ? 5.035 1.434 -15.461 1 93.06 88 ASN B CA 1
ATOM 3137 C C . ASN B 1 88 ? 6.141 0.968 -14.523 1 93.06 88 ASN B C 1
ATOM 3139 O O . ASN B 1 88 ? 6.836 -0.01 -14.805 1 93.06 88 ASN B O 1
ATOM 3143 N N . GLU B 1 89 ? 6.301 1.637 -13.438 1 96.19 89 GLU B N 1
ATOM 3144 C CA . GLU B 1 89 ? 7.312 1.319 -12.438 1 96.19 89 GLU B CA 1
ATOM 3145 C C . GLU B 1 89 ? 6.754 1.455 -11.023 1 96.19 89 GLU B C 1
ATOM 3147 O O . GLU B 1 89 ? 5.73 2.111 -10.812 1 96.19 89 GLU B O 1
ATOM 3152 N N . ASN B 1 90 ? 7.371 0.757 -10.109 1 96.5 90 ASN B N 1
ATOM 3153 C CA . ASN B 1 90 ? 7.012 0.837 -8.695 1 96.5 90 ASN B CA 1
ATOM 3154 C C . ASN B 1 90 ? 8.242 0.988 -7.812 1 96.5 90 ASN B C 1
ATOM 3156 O O . ASN B 1 90 ? 9.312 0.458 -8.133 1 96.5 90 ASN B O 1
ATOM 3160 N N . TYR B 1 91 ? 8.062 1.736 -6.766 1 98.38 91 TYR B N 1
ATOM 3161 C CA . TYR B 1 91 ? 9.094 1.882 -5.742 1 98.38 91 TYR B CA 1
ATOM 3162 C C . TYR B 1 91 ? 8.602 1.367 -4.395 1 98.38 91 TYR B C 1
ATOM 3164 O O . TYR B 1 91 ? 7.445 1.589 -4.023 1 98.38 91 TYR B O 1
ATOM 3172 N N . THR B 1 92 ? 9.43 0.646 -3.705 1 98.19 92 THR B N 1
ATOM 3173 C CA . THR B 1 92 ? 9.211 0.286 -2.309 1 98.19 92 THR B CA 1
ATOM 3174 C C . THR B 1 92 ? 10.336 0.825 -1.428 1 98.19 92 THR B C 1
ATOM 3176 O O . THR B 1 92 ? 11.508 0.533 -1.663 1 98.19 92 THR B O 1
ATOM 3179 N N . PHE B 1 93 ? 9.969 1.634 -0.471 1 98.56 93 PHE B N 1
ATOM 3180 C CA . PHE B 1 93 ? 10.938 2.227 0.439 1 98.56 93 PHE B CA 1
ATOM 3181 C C . PHE B 1 93 ? 10.773 1.672 1.849 1 98.56 93 PHE B C 1
ATOM 3183 O O . PHE B 1 93 ? 9.688 1.759 2.43 1 98.56 93 PHE B O 1
ATOM 3190 N N . THR B 1 94 ? 11.805 1.107 2.346 1 98.19 94 THR B N 1
ATOM 3191 C CA . THR B 1 94 ? 11.836 0.721 3.752 1 98.19 94 THR B CA 1
ATOM 3192 C C . THR B 1 94 ? 12.734 1.663 4.551 1 98.19 94 THR B C 1
ATOM 3194 O O . THR B 1 94 ? 13.859 1.951 4.145 1 98.19 94 THR B O 1
ATOM 3197 N N . GLY B 1 95 ? 12.156 2.15 5.586 1 97.62 95 GLY B N 1
ATOM 3198 C CA . GLY B 1 95 ? 12.969 3.062 6.375 1 97.62 95 GLY B CA 1
ATOM 3199 C C . GLY B 1 95 ? 12.273 3.539 7.641 1 97.62 95 GLY B C 1
ATOM 3200 O O . GLY B 1 95 ? 11.289 2.939 8.078 1 97.62 95 GLY B O 1
ATOM 3201 N N . ARG B 1 96 ? 12.867 4.566 8.227 1 95.94 96 ARG B N 1
ATOM 3202 C CA . ARG B 1 96 ? 12.359 5.141 9.477 1 95.94 96 ARG B CA 1
ATOM 3203 C C . ARG B 1 96 ? 11.633 6.453 9.211 1 95.94 96 ARG B C 1
ATOM 3205 O O . ARG B 1 96 ? 11.953 7.176 8.266 1 95.94 96 ARG B O 1
ATOM 3212 N N . VAL B 1 97 ? 10.68 6.711 10.102 1 96.44 97 VAL B N 1
ATOM 3213 C CA . VAL B 1 97 ? 9.93 7.961 10.023 1 96.44 97 VAL B CA 1
ATOM 3214 C C . VAL B 1 97 ? 10.188 8.797 11.273 1 96.44 97 VAL B C 1
ATOM 3216 O O . VAL B 1 97 ? 10.094 8.297 12.398 1 96.44 97 VAL B O 1
ATOM 3219 N N . PHE B 1 98 ? 10.57 10.031 11.078 1 95.31 98 PHE B N 1
ATOM 3220 C CA . PHE B 1 98 ? 10.742 10.992 12.164 1 95.31 98 PHE B CA 1
ATOM 3221 C C . PHE B 1 98 ? 9.625 12.031 12.141 1 95.31 98 PHE B C 1
ATOM 3223 O O . PHE B 1 98 ? 9.359 12.648 11.109 1 95.31 98 PHE B O 1
ATOM 3230 N N . LEU B 1 99 ? 9.039 12.242 13.258 1 95.56 99 LEU B N 1
ATOM 3231 C CA . LEU B 1 99 ? 7.91 13.156 13.359 1 95.56 99 LEU B CA 1
ATOM 3232 C C . LEU B 1 99 ? 8.391 14.586 13.617 1 95.56 99 LEU B C 1
ATOM 3234 O O . LEU B 1 99 ? 9.32 14.805 14.398 1 95.56 99 LEU B O 1
ATOM 3238 N N . VAL B 1 100 ? 7.82 15.484 12.891 1 95.69 100 VAL B N 1
ATOM 3239 C CA . VAL B 1 100 ? 8.008 16.922 13.109 1 95.69 100 VAL B CA 1
ATOM 3240 C C . VAL B 1 100 ? 6.668 17.578 13.406 1 95.69 100 VAL B C 1
ATOM 3242 O O . VAL B 1 100 ? 6.047 18.172 12.516 1 95.69 100 VAL B O 1
ATOM 3245 N N . PRO B 1 101 ? 6.234 17.469 14.602 1 94.81 101 PRO B N 1
ATOM 3246 C CA . PRO B 1 101 ? 4.973 18.109 15 1 94.81 101 PRO B CA 1
ATOM 3247 C C . PRO B 1 101 ? 5.129 19.594 15.297 1 94.81 101 PRO B C 1
ATOM 3249 O O . PRO B 1 101 ? 6.25 20.109 15.305 1 94.81 101 PRO B O 1
ATOM 3252 N N . ALA B 1 102 ? 3.977 20.266 15.453 1 93.94 102 ALA B N 1
ATOM 3253 C CA . ALA B 1 102 ? 4.008 21.641 15.961 1 93.94 102 ALA B CA 1
ATOM 3254 C C . ALA B 1 102 ? 4.672 21.688 17.344 1 93.94 102 ALA B C 1
ATOM 3256 O O . ALA B 1 102 ? 4.602 20.734 18.109 1 93.94 102 ALA B O 1
ATOM 3257 N N . PRO B 1 103 ? 5.328 22.766 17.625 1 89.81 103 PRO B N 1
ATOM 3258 C CA . PRO B 1 103 ? 6.016 22.891 18.922 1 89.81 103 PRO B CA 1
ATOM 3259 C C . PRO B 1 103 ? 5.098 22.594 20.109 1 89.81 103 PRO B C 1
ATOM 3261 O O . PRO B 1 103 ? 5.535 22.016 21.094 1 89.81 103 PRO B O 1
ATOM 3264 N N . ASN B 1 104 ? 3.857 22.953 20 1 85.5 104 ASN B N 1
ATOM 3265 C CA . ASN B 1 104 ? 2.924 22.734 21.094 1 85.5 104 ASN B CA 1
ATOM 3266 C C . ASN B 1 104 ? 2.631 21.25 21.281 1 85.5 104 ASN B C 1
ATOM 3268 O O . ASN B 1 104 ? 2.076 20.844 22.312 1 85.5 104 ASN B O 1
ATOM 3272 N N . PHE B 1 105 ? 2.996 20.422 20.281 1 85.81 105 PHE B N 1
ATOM 3273 C CA . PHE B 1 105 ? 2.779 18.984 20.375 1 85.81 105 PHE B CA 1
ATOM 3274 C C . PHE B 1 105 ? 4.082 18.266 20.688 1 85.81 105 PHE B C 1
ATOM 3276 O O . PHE B 1 105 ? 4.129 17.031 20.688 1 85.81 105 PHE B O 1
ATOM 3283 N N . SER B 1 106 ? 5.121 18.922 20.969 1 84.19 106 SER B N 1
ATOM 3284 C CA . SER B 1 106 ? 6.43 18.328 21.203 1 84.19 106 SER B CA 1
ATOM 3285 C C . SER B 1 106 ? 6.402 17.375 22.406 1 84.19 106 SER B C 1
ATOM 3287 O O . SER B 1 106 ? 7.137 16.391 22.438 1 84.19 106 SER B O 1
ATOM 3289 N N . TYR B 1 107 ? 5.605 17.688 23.375 1 84.06 107 TYR B N 1
ATOM 3290 C CA . TYR B 1 107 ? 5.516 16.859 24.562 1 84.06 107 TYR B CA 1
ATOM 3291 C C . TYR B 1 107 ? 4.902 15.5 24.234 1 84.06 107 TYR B C 1
ATOM 3293 O O . TYR B 1 107 ? 5.227 14.5 24.875 1 84.06 107 TYR B O 1
ATOM 3301 N N . ARG B 1 108 ? 4.133 15.461 23.297 1 84.5 108 ARG B N 1
ATOM 3302 C CA . ARG B 1 108 ? 3.412 14.242 22.953 1 84.5 108 ARG B CA 1
ATOM 3303 C C . ARG B 1 108 ? 4.207 13.398 21.969 1 84.5 108 ARG B C 1
ATOM 3305 O O . ARG B 1 108 ? 4.227 12.172 22.062 1 84.5 108 ARG B O 1
ATOM 3312 N N . PHE B 1 109 ? 4.832 14.016 21 1 87.44 109 PHE B N 1
ATOM 3313 C CA . PHE B 1 109 ? 5.402 13.273 19.891 1 87.44 109 PHE B CA 1
ATOM 3314 C C . PHE B 1 109 ? 6.926 13.359 19.906 1 87.44 109 PHE B C 1
ATOM 3316 O O . PHE B 1 109 ? 7.598 12.68 19.125 1 87.44 109 PHE B O 1
ATOM 3323 N N . GLY B 1 110 ? 7.484 14.109 20.781 1 83.69 110 GLY B N 1
ATOM 3324 C CA . GLY B 1 110 ? 8.93 14.258 20.859 1 83.69 110 GLY B CA 1
ATOM 3325 C C . GLY B 1 110 ? 9.469 15.391 20 1 83.69 110 GLY B C 1
ATOM 3326 O O . GLY B 1 110 ? 8.695 16.219 19.5 1 83.69 110 GLY B O 1
ATOM 3327 N N . THR B 1 111 ? 10.828 15.445 19.922 1 84.25 111 THR B N 1
ATOM 3328 C CA . THR B 1 111 ? 11.484 16.531 19.203 1 84.25 111 THR B CA 1
ATOM 3329 C C . THR B 1 111 ? 11.844 16.094 17.781 1 84.25 111 THR B C 1
ATOM 3331 O O . THR B 1 111 ? 12.031 14.898 17.516 1 84.25 111 THR B O 1
ATOM 3334 N N . PRO B 1 112 ? 11.867 17.062 16.875 1 88.88 112 PRO B N 1
ATOM 3335 C CA . PRO B 1 112 ? 12.273 16.766 15.5 1 88.88 112 PRO B CA 1
ATOM 3336 C C . PRO B 1 112 ? 13.688 16.203 15.406 1 88.88 112 PRO B C 1
ATOM 3338 O O . PRO B 1 112 ? 14.469 16.328 16.359 1 88.88 112 PRO B O 1
ATOM 3341 N N . PRO B 1 113 ? 13.938 15.594 14.281 1 89.19 113 PRO B N 1
ATOM 3342 C CA . PRO B 1 113 ? 15.273 15.008 14.141 1 89.19 113 PRO B CA 1
ATOM 3343 C C . PRO B 1 113 ? 16.391 16.062 14.148 1 89.19 113 PRO B C 1
ATOM 3345 O O . PRO B 1 113 ? 16.25 17.109 13.508 1 89.19 113 PRO B O 1
ATOM 3348 N N . LYS B 1 114 ? 17.453 15.75 14.781 1 86.38 114 LYS B N 1
ATOM 3349 C CA . LYS B 1 114 ? 18.547 16.703 14.961 1 86.38 114 LYS B CA 1
ATOM 3350 C C . LYS B 1 114 ? 19.609 16.531 13.891 1 86.38 114 LYS B C 1
ATOM 3352 O O . LYS B 1 114 ? 20.312 17.484 13.539 1 86.38 114 LYS B O 1
ATOM 3357 N N . LYS B 1 115 ? 19.75 15.375 13.359 1 82.44 115 LYS B N 1
ATOM 3358 C CA . LYS B 1 115 ? 20.875 15.078 12.492 1 82.44 115 LYS B CA 1
ATOM 3359 C C . LYS B 1 115 ? 20.438 14.93 11.039 1 82.44 115 LYS B C 1
ATOM 3361 O O . LYS B 1 115 ? 21.266 14.75 10.141 1 82.44 115 LYS B O 1
ATOM 3366 N N . ILE B 1 116 ? 19.188 15.078 10.812 1 82.19 116 ILE B N 1
ATOM 3367 C CA . ILE B 1 116 ? 18.688 14.844 9.461 1 82.19 116 ILE B CA 1
ATOM 3368 C C . ILE B 1 116 ? 18.375 16.172 8.789 1 82.19 116 ILE B C 1
ATOM 3370 O O . ILE B 1 116 ? 17.531 16.938 9.266 1 82.19 116 ILE B O 1
ATOM 3374 N N . GLY B 1 117 ? 19.031 16.453 7.672 1 73.19 117 GLY B N 1
ATOM 3375 C CA . GLY B 1 117 ? 18.672 17.547 6.801 1 73.19 117 GLY B CA 1
ATOM 3376 C C . GLY B 1 117 ? 18.969 18.906 7.406 1 73.19 117 GLY B C 1
ATOM 3377 O O . GLY B 1 117 ? 18.812 19.938 6.746 1 73.19 117 GLY B O 1
ATOM 3378 N N . VAL B 1 118 ? 19.391 18.953 8.656 1 74.94 118 VAL B N 1
ATOM 3379 C CA . VAL B 1 118 ? 19.578 20.234 9.344 1 74.94 118 VAL B CA 1
ATOM 3380 C C . VAL B 1 118 ? 20.812 20.953 8.805 1 74.94 118 VAL B C 1
ATOM 3382 O O . VAL B 1 118 ? 21.891 20.359 8.734 1 74.94 118 VAL B O 1
ATOM 3385 N N . THR B 1 119 ? 20.438 22.031 8.172 1 75.25 119 THR B N 1
ATOM 3386 C CA . THR B 1 119 ? 21.516 22.875 7.645 1 75.25 119 THR B CA 1
ATOM 3387 C C . THR B 1 119 ? 21.672 24.141 8.469 1 75.25 119 THR B C 1
ATOM 3389 O O . THR B 1 119 ? 20.672 24.688 8.953 1 75.25 119 THR B O 1
ATOM 3392 N N . GLY B 1 120 ? 22.844 24.484 8.719 1 74.44 120 GLY B N 1
ATOM 3393 C CA . GLY B 1 120 ? 23.094 25.781 9.344 1 74.44 120 GLY B CA 1
ATOM 3394 C C . GLY B 1 120 ? 23.297 25.672 10.844 1 74.44 120 GLY B C 1
ATOM 3395 O O . GLY B 1 120 ? 23.5 24.578 11.383 1 74.44 120 GLY B O 1
ATOM 3396 N N . ASN B 1 121 ? 23.172 26.875 11.523 1 81.06 121 ASN B N 1
ATOM 3397 C CA . ASN B 1 121 ? 23.5 27 12.938 1 81.06 121 ASN B CA 1
ATOM 3398 C C . ASN B 1 121 ? 22.25 27.109 13.805 1 81.06 121 ASN B C 1
ATOM 3400 O O . ASN B 1 121 ? 22.328 27.125 15.031 1 81.06 121 ASN B O 1
ATOM 3404 N N . ALA B 1 122 ? 21.109 27.125 13.172 1 82.31 122 ALA B N 1
ATOM 3405 C CA . ALA B 1 122 ? 19.875 27.234 13.945 1 82.31 122 ALA B CA 1
ATOM 3406 C C . ALA B 1 122 ? 19.578 25.938 14.68 1 82.31 122 ALA B C 1
ATOM 3408 O O . ALA B 1 122 ? 19.922 24.844 14.203 1 82.31 122 ALA B O 1
ATOM 3409 N N . PRO B 1 123 ? 19.016 26.109 15.859 1 88.38 123 PRO B N 1
ATOM 3410 C CA . PRO B 1 123 ? 18.562 24.891 16.531 1 88.38 123 PRO B CA 1
ATOM 3411 C C . PRO B 1 123 ? 17.641 24.047 15.672 1 88.38 123 PRO B C 1
ATOM 3413 O O . PRO B 1 123 ? 16.844 24.578 14.898 1 88.38 123 PRO B O 1
ATOM 3416 N N . PRO B 1 124 ? 17.766 22.781 15.711 1 88.88 124 PRO B N 1
ATOM 3417 C CA . PRO B 1 124 ? 16.969 21.859 14.883 1 88.88 124 PRO B CA 1
ATOM 3418 C C . PRO B 1 124 ? 15.469 22.141 14.992 1 88.88 124 PRO B C 1
ATOM 3420 O O . PRO B 1 124 ? 14.75 22.016 13.992 1 88.88 124 PRO B O 1
ATOM 3423 N N . GLU B 1 125 ? 15.008 22.5 16.125 1 88.5 125 GLU B N 1
ATOM 3424 C CA . GLU B 1 125 ? 13.586 22.797 16.328 1 88.5 125 GLU B CA 1
ATOM 3425 C C . GLU B 1 125 ? 13.141 23.984 15.477 1 88.5 125 GLU B C 1
ATOM 3427 O O . GLU B 1 125 ? 12.07 23.953 14.867 1 88.5 125 GLU B O 1
ATOM 3432 N N . ASP B 1 126 ? 13.984 24.984 15.469 1 90.62 126 ASP B N 1
ATOM 3433 C CA . ASP B 1 126 ? 13.672 26.172 14.68 1 90.62 126 ASP B CA 1
ATOM 3434 C C . ASP B 1 126 ? 13.734 25.859 13.18 1 90.62 126 ASP B C 1
ATOM 3436 O O . ASP B 1 126 ? 12.914 26.359 12.406 1 90.62 126 ASP B O 1
ATOM 3440 N N . PHE B 1 127 ? 14.727 25.125 12.859 1 92.56 127 PHE B N 1
ATOM 3441 C CA . PHE B 1 127 ? 14.891 24.75 11.453 1 92.56 127 PHE B CA 1
ATOM 3442 C C . PHE B 1 127 ? 13.656 24.016 10.945 1 92.56 127 PHE B C 1
ATOM 3444 O O . PHE B 1 127 ? 13.094 24.391 9.914 1 92.56 127 PHE B O 1
ATOM 3451 N N . TRP B 1 128 ? 13.18 23.031 11.703 1 94.06 128 TRP B N 1
ATOM 3452 C CA . TRP B 1 128 ? 12.078 22.188 11.258 1 94.06 128 TRP B CA 1
ATOM 3453 C C . TRP B 1 128 ? 10.75 22.922 11.328 1 94.06 128 TRP B C 1
ATOM 3455 O O . TRP B 1 128 ? 9.852 22.688 10.516 1 94.06 128 TRP B O 1
ATOM 3465 N N . GLU B 1 129 ? 10.578 23.797 12.289 1 93.75 129 GLU B N 1
ATOM 3466 C CA . GLU B 1 129 ? 9.383 24.641 12.297 1 93.75 129 GLU B CA 1
ATOM 3467 C C . GLU B 1 129 ? 9.336 25.531 11.062 1 93.75 129 GLU B C 1
ATOM 3469 O O . GLU B 1 129 ? 8.266 25.766 10.492 1 93.75 129 GLU B O 1
ATOM 3474 N N . GLY B 1 130 ? 10.508 26.047 10.734 1 93.25 130 GLY B N 1
ATOM 3475 C CA . GLY B 1 130 ? 10.594 26.797 9.492 1 93.25 130 GLY B CA 1
ATOM 3476 C C . GLY B 1 130 ? 10.195 25.984 8.273 1 93.25 130 GLY B C 1
ATOM 3477 O O . GLY B 1 130 ? 9.492 26.469 7.391 1 93.25 130 GLY B O 1
ATOM 3478 N N . GLU B 1 131 ? 10.672 24.734 8.211 1 94.62 131 GLU B N 1
ATOM 3479 C CA . GLU B 1 131 ? 10.328 23.844 7.105 1 94.62 131 GLU B CA 1
ATOM 3480 C C . GLU B 1 131 ? 8.836 23.516 7.105 1 94.62 131 GLU B C 1
ATOM 3482 O O . GLU B 1 131 ? 8.211 23.422 6.047 1 94.62 131 GLU B O 1
ATOM 3487 N N . ARG B 1 132 ? 8.227 23.297 8.297 1 95.69 132 ARG B N 1
ATOM 3488 C CA . ARG B 1 132 ? 6.789 23.062 8.422 1 95.69 132 ARG B CA 1
ATOM 3489 C C . ARG B 1 132 ? 6 24.234 7.848 1 95.69 132 ARG B C 1
ATOM 3491 O O . ARG B 1 132 ? 5.055 24.047 7.078 1 95.69 132 ARG B O 1
ATOM 3498 N N . LEU B 1 133 ? 6.457 25.438 8.18 1 95.69 133 LEU B N 1
ATOM 3499 C CA . LEU B 1 133 ? 5.789 26.641 7.691 1 95.69 133 LEU B CA 1
ATOM 3500 C C . LEU B 1 133 ? 5.949 26.781 6.18 1 95.69 133 LEU B C 1
ATOM 3502 O O . LEU B 1 133 ? 4.992 27.109 5.477 1 95.69 133 LEU B O 1
ATOM 3506 N N . ARG B 1 134 ? 7.129 26.531 5.691 1 95.44 134 ARG B N 1
ATOM 3507 C CA . ARG B 1 134 ? 7.398 26.594 4.262 1 95.44 134 ARG B CA 1
ATOM 3508 C C . ARG B 1 134 ? 6.473 25.672 3.484 1 95.44 134 ARG B C 1
ATOM 3510 O O . ARG B 1 134 ? 5.844 26.078 2.506 1 95.44 134 ARG B O 1
ATOM 3517 N N . LEU B 1 135 ? 6.367 24.453 3.92 1 96.06 135 LEU B N 1
ATOM 3518 C CA . LEU B 1 135 ? 5.543 23.469 3.227 1 96.06 135 LEU B CA 1
ATOM 3519 C C . LEU B 1 135 ? 4.059 23.797 3.385 1 96.06 135 LEU B C 1
ATOM 3521 O O . LEU B 1 135 ? 3.273 23.594 2.459 1 96.06 135 LEU B O 1
ATOM 3525 N N . TRP B 1 136 ? 3.664 24.281 4.574 1 96.5 136 TRP B N 1
ATOM 3526 C CA . TRP B 1 136 ? 2.285 24.688 4.82 1 96.5 136 TRP B CA 1
ATOM 3527 C C . TRP B 1 136 ? 1.824 25.719 3.785 1 96.5 136 TRP B C 1
ATOM 3529 O O . TRP B 1 136 ? 0.708 25.625 3.268 1 96.5 136 TRP B O 1
ATOM 3539 N N . LYS B 1 137 ? 2.689 26.609 3.465 1 95.06 137 LYS B N 1
ATOM 3540 C CA . LYS B 1 137 ? 2.365 27.656 2.5 1 95.06 137 LYS B CA 1
ATOM 3541 C C . LYS B 1 137 ? 2.332 27.109 1.079 1 95.06 137 LYS B C 1
ATOM 3543 O O . LYS B 1 137 ? 1.629 27.641 0.217 1 95.06 137 LYS B O 1
ATOM 3548 N N . LYS B 1 138 ? 3.051 26.062 0.87 1 93.12 138 LYS B N 1
ATOM 3549 C CA . LYS B 1 138 ? 3.215 25.516 -0.477 1 93.12 138 LYS B CA 1
ATOM 3550 C C . LYS B 1 138 ? 2.064 24.578 -0.839 1 93.12 138 LYS B C 1
ATOM 3552 O O . LYS B 1 138 ? 1.681 24.484 -2.006 1 93.12 138 LYS B O 1
ATOM 3557 N N . ILE B 1 139 ? 1.513 23.828 0.114 1 94 139 ILE B N 1
ATOM 3558 C CA . ILE B 1 139 ? 0.522 22.797 -0.179 1 94 139 ILE B CA 1
ATOM 3559 C C . ILE B 1 139 ? -0.786 23.453 -0.621 1 94 139 ILE B C 1
ATOM 3561 O O . ILE B 1 139 ? -1.004 24.641 -0.384 1 94 139 ILE B O 1
ATOM 3565 N N . SER B 1 140 ? -1.617 22.719 -1.331 1 91.94 140 SER B N 1
ATOM 3566 C CA . SER B 1 140 ? -2.869 23.219 -1.896 1 91.94 140 SER B CA 1
ATOM 3567 C C . SER B 1 140 ? -3.865 23.578 -0.799 1 91.94 140 SER B C 1
ATOM 3569 O O . SER B 1 140 ? -3.867 22.969 0.272 1 91.94 140 SER B O 1
ATOM 3571 N N . PRO B 1 141 ? -4.727 24.578 -1.08 1 91.5 141 PRO B N 1
ATOM 3572 C CA . PRO B 1 141 ? -5.758 24.953 -0.108 1 91.5 141 PRO B CA 1
ATOM 3573 C C . PRO B 1 141 ? -6.723 23.797 0.197 1 91.5 141 PRO B C 1
ATOM 3575 O O . PRO B 1 141 ? -7.254 23.719 1.308 1 91.5 141 PRO B O 1
ATOM 3578 N N . THR B 1 142 ? -6.906 22.953 -0.76 1 89.69 142 THR B N 1
ATOM 3579 C CA . THR B 1 142 ? -7.828 21.828 -0.575 1 89.69 142 THR B CA 1
ATOM 3580 C C . THR B 1 142 ? -7.215 20.766 0.335 1 89.69 142 THR B C 1
ATOM 3582 O O . THR B 1 142 ? -7.938 19.984 0.958 1 89.69 142 THR B O 1
ATOM 3585 N N . TYR B 1 143 ? -5.926 20.703 0.358 1 93.62 143 TYR B N 1
ATOM 3586 C CA . TYR B 1 143 ? -5.262 19.812 1.295 1 93.62 143 TYR B CA 1
ATOM 3587 C C . TYR B 1 143 ? -5.145 20.453 2.674 1 93.62 143 TYR B C 1
ATOM 3589 O O . TYR B 1 143 ? -5.32 19.781 3.693 1 93.62 143 TYR B O 1
ATOM 3597 N N . ARG B 1 144 ? -4.91 21.703 2.75 1 94.06 144 ARG B N 1
ATOM 3598 C CA . ARG B 1 144 ? -4.781 22.422 4.016 1 94.06 144 ARG B CA 1
ATOM 3599 C C . ARG B 1 144 ? -6.055 22.297 4.844 1 94.06 144 ARG B C 1
ATOM 3601 O O . ARG B 1 144 ? -5.996 22.109 6.062 1 94.06 144 ARG B O 1
ATOM 3608 N N . VAL B 1 145 ? -7.148 22.406 4.215 1 91 145 VAL B N 1
ATOM 3609 C CA . VAL B 1 145 ? -8.422 22.438 4.922 1 91 145 VAL B CA 1
ATOM 3610 C C . VAL B 1 145 ? -8.656 21.109 5.637 1 91 145 VAL B C 1
ATOM 3612 O O . VAL B 1 145 ? -9.367 21.062 6.641 1 91 145 VAL B O 1
ATOM 3615 N N . CYS B 1 146 ? -8.031 20.047 5.156 1 92.25 146 CYS B N 1
ATOM 3616 C CA . CYS B 1 146 ? -8.219 18.719 5.75 1 92.25 146 CYS B CA 1
ATOM 3617 C C . CYS B 1 146 ? -7.77 18.703 7.203 1 92.25 146 CYS B C 1
ATOM 3619 O O . CYS B 1 146 ? -8.289 17.938 8.016 1 92.25 146 CYS B O 1
ATOM 3621 N N . PHE B 1 147 ? -6.879 19.547 7.547 1 93.88 147 PHE B N 1
ATOM 3622 C CA . PHE B 1 147 ? -6.324 19.562 8.898 1 93.88 147 PHE B CA 1
ATOM 3623 C C . PHE B 1 147 ? -7.246 20.312 9.844 1 93.88 147 PHE B C 1
ATOM 3625 O O . PHE B 1 147 ? -7.07 20.266 11.062 1 93.88 147 PHE B O 1
ATOM 3632 N N . SER B 1 148 ? -8.258 21.031 9.312 1 89.19 148 SER B N 1
ATOM 3633 C CA . SER B 1 148 ? -9.234 21.75 10.133 1 89.19 148 SER B CA 1
ATOM 3634 C C . SER B 1 148 ? -10.43 20.859 10.461 1 89.19 148 SER B C 1
ATOM 3636 O O . SER B 1 148 ? -11.234 21.188 11.328 1 89.19 148 SER B O 1
ATOM 3638 N N . TRP B 1 149 ? -10.539 19.781 9.766 1 88.56 149 TRP B N 1
ATOM 3639 C CA . TRP B 1 149 ? -11.672 18.875 9.945 1 88.56 149 TRP B CA 1
ATOM 3640 C C . TRP B 1 149 ? -11.523 18.062 11.227 1 88.56 149 TRP B C 1
ATOM 3642 O O . TRP B 1 149 ? -10.445 18.031 11.82 1 88.56 149 TRP B O 1
ATOM 3652 N N . PRO B 1 150 ? -12.641 17.484 11.68 1 89.62 150 PRO B N 1
ATOM 3653 C CA . PRO B 1 150 ? -12.539 16.641 12.875 1 89.62 150 PRO B CA 1
ATOM 3654 C C . PRO B 1 150 ? -11.539 15.5 12.703 1 89.62 150 PRO B C 1
ATOM 3656 O O . PRO B 1 150 ? -11.18 15.156 11.578 1 89.62 150 PRO B O 1
ATOM 3659 N N . PRO B 1 151 ? -11.047 14.945 13.844 1 89.12 151 PRO B N 1
ATOM 3660 C CA . PRO B 1 151 ? -10.016 13.906 13.773 1 89.12 151 PRO B CA 1
ATOM 3661 C C . PRO B 1 151 ? -10.422 12.719 12.914 1 89.12 151 PRO B C 1
ATOM 3663 O O . PRO B 1 151 ? -11.539 12.203 13.055 1 89.12 151 PRO B O 1
ATOM 3666 N N . PRO B 1 152 ? -9.5 12.328 12.117 1 90.88 152 PRO B N 1
ATOM 3667 C CA . PRO B 1 152 ? -9.805 11.203 11.227 1 90.88 152 PRO B CA 1
ATOM 3668 C C . PRO B 1 152 ? -10.102 9.914 11.984 1 90.88 152 PRO B C 1
ATOM 3670 O O . PRO B 1 152 ? -9.453 9.625 13 1 90.88 152 PRO B O 1
ATOM 3673 N N . GLY B 1 153 ? -11.07 9.148 11.414 1 90.62 153 GLY B N 1
ATOM 3674 C CA . GLY B 1 153 ? -11.344 7.828 11.953 1 90.62 153 GLY B CA 1
ATOM 3675 C C . GLY B 1 153 ? -12.43 7.836 13.016 1 90.62 153 GLY B C 1
ATOM 3676 O O . GLY B 1 153 ? -12.977 6.785 13.359 1 90.62 153 GLY B O 1
ATOM 3677 N N . GLU B 1 154 ? -12.711 8.977 13.555 1 88.5 154 GLU B N 1
ATOM 3678 C CA . GLU B 1 154 ? -13.805 9.07 14.516 1 88.5 154 GLU B CA 1
ATOM 3679 C C . GLU B 1 154 ? -15.164 9.062 13.812 1 88.5 154 GLU B C 1
ATOM 3681 O O . GLU B 1 154 ? -15.273 9.469 12.656 1 88.5 154 GLU B O 1
ATOM 3686 N N . GLN B 1 155 ? -16.203 8.508 14.469 1 89.44 155 GLN B N 1
ATOM 3687 C CA . GLN B 1 155 ? -17.531 8.438 13.883 1 89.44 155 GLN B CA 1
ATOM 3688 C C . GLN B 1 155 ? -18.062 9.82 13.531 1 89.44 155 GLN B C 1
ATOM 3690 O O . GLN B 1 155 ? -17.938 10.758 14.328 1 89.44 155 GLN B O 1
ATOM 3695 N N . ARG B 1 156 ? -18.5 9.828 12.258 1 82.88 156 ARG B N 1
ATOM 3696 C CA . ARG B 1 156 ? -19.016 11.109 11.805 1 82.88 156 ARG B CA 1
ATOM 3697 C C . ARG B 1 156 ? -20.312 11.461 12.539 1 82.88 156 ARG B C 1
ATOM 3699 O O . ARG B 1 156 ? -21.25 10.664 12.578 1 82.88 156 ARG B O 1
ATOM 3706 N N . LYS B 1 157 ? -20.312 11.953 13.602 1 64.06 157 LYS B N 1
ATOM 3707 C CA . LYS B 1 157 ? -21.5 12.32 14.359 1 64.06 157 LYS B CA 1
ATOM 3708 C C . LYS B 1 157 ? -22.453 13.164 13.523 1 64.06 157 LYS B C 1
ATOM 3710 O O . LYS B 1 157 ? -22.016 14.117 12.859 1 64.06 157 LYS B O 1
ATOM 3715 N N . LEU B 1 158 ? -23.391 12.312 12.609 1 49.16 158 LEU B N 1
ATOM 3716 C CA . LEU B 1 158 ? -24.406 13.094 11.914 1 49.16 158 LEU B CA 1
ATOM 3717 C C . LEU B 1 158 ? -24.734 14.367 12.688 1 49.16 158 LEU B C 1
ATOM 3719 O O . LEU B 1 158 ? -25.234 15.336 12.109 1 49.16 158 LEU B O 1
ATOM 3723 N N . SER B 1 159 ? -25.484 13.93 13.898 1 38.69 159 SER B N 1
ATOM 3724 C CA . SER B 1 159 ? -26.234 15.031 14.484 1 38.69 159 SER B CA 1
ATOM 3725 C C . SER B 1 159 ? -25.391 16.297 14.547 1 38.69 159 SER B C 1
ATOM 3727 O O . SER B 1 159 ? -24.156 16.234 14.523 1 38.69 159 SER B O 1
ATOM 3729 N N . GLU B 1 160 ? -26.156 17.578 14.891 1 36.16 160 GLU B N 1
ATOM 3730 C CA . GLU B 1 160 ? -26.188 19.031 14.992 1 36.16 160 GLU B CA 1
ATOM 3731 C C . GLU B 1 160 ? -24.938 19.562 15.68 1 36.16 160 GLU B C 1
ATOM 3733 O O . GLU B 1 160 ? -24.344 20.531 15.234 1 36.16 160 GLU B O 1
ATOM 3738 N N . THR B 1 161 ? -25.031 19.609 17.188 1 32.75 161 THR B N 1
ATOM 3739 C CA . THR B 1 161 ? -24.328 20.422 18.188 1 32.75 161 THR B CA 1
ATOM 3740 C C . THR B 1 161 ? -22.859 20.016 18.281 1 32.75 161 THR B C 1
ATOM 3742 O O . THR B 1 161 ? -22.547 18.812 18.344 1 32.75 161 THR B O 1
ATOM 3745 N N . SER B 1 162 ? -21.891 20.766 17.969 1 33.84 162 SER B N 1
ATOM 3746 C CA . SER B 1 162 ? -20.484 21 18.312 1 33.84 162 SER B CA 1
ATOM 3747 C C . SER B 1 162 ? -20.094 20.219 19.578 1 33.84 162 SER B C 1
ATOM 3749 O O . SER B 1 162 ? -19.875 20.812 20.625 1 33.84 162 SER B O 1
ATOM 3751 N N . SER B 1 163 ? -20.812 19.172 19.984 1 30.39 163 SER B N 1
ATOM 3752 C CA . SER B 1 163 ? -20.375 18.75 21.312 1 30.39 163 SER B CA 1
ATOM 3753 C C . SER B 1 163 ? -18.922 18.297 21.297 1 30.39 163 SER B C 1
ATOM 3755 O O . SER B 1 163 ? -18.484 17.641 20.344 1 30.39 163 SER B O 1
ATOM 3757 N N . TRP B 1 164 ? -18.062 18.875 22.016 1 28.3 164 TRP B N 1
ATOM 3758 C CA . TRP B 1 164 ? -16.703 18.812 22.531 1 28.3 164 TRP B CA 1
ATOM 3759 C C . TRP B 1 164 ? -16.359 17.406 23.016 1 28.3 164 TRP B C 1
ATOM 3761 O O . TRP B 1 164 ? -17 16.891 23.938 1 28.3 164 TRP B O 1
ATOM 3771 N N . SER B 1 165 ? -16.641 16.406 22.422 1 28.62 165 SER B N 1
ATOM 3772 C CA . SER B 1 165 ? -16.078 15.297 23.203 1 28.62 165 SER B CA 1
ATOM 3773 C C . SER B 1 165 ? -14.672 15.609 23.688 1 28.62 165 SER B C 1
ATOM 3775 O O . SER B 1 165 ? -13.773 15.836 22.875 1 28.62 165 SER B O 1
ATOM 3777 N N . VAL B 1 166 ? -14.578 16.406 24.766 1 27.25 166 VAL B N 1
ATOM 3778 C CA . VAL B 1 166 ? -13.477 16.562 25.703 1 27.25 166 VAL B CA 1
ATOM 3779 C C . VAL B 1 166 ? -12.898 15.203 26.062 1 27.25 166 VAL B C 1
ATOM 3781 O O . VAL B 1 166 ? -13.57 14.375 26.688 1 27.25 166 VAL B O 1
ATOM 3784 N N . TYR B 1 167 ? -12.469 14.359 25.266 1 28.55 167 TYR B N 1
ATOM 3785 C CA . TYR B 1 167 ? -11.594 13.453 25.984 1 28.55 167 TYR B CA 1
ATOM 3786 C C . TYR B 1 167 ? -10.945 14.164 27.172 1 28.55 167 TYR B C 1
ATOM 3788 O O . TYR B 1 167 ? -10.359 15.234 27.031 1 28.55 167 TYR B O 1
ATOM 3796 N N . GLU B 1 168 ? -11.586 14.031 28.344 1 28.73 168 GLU B N 1
ATOM 3797 C CA . GLU B 1 168 ? -11.266 14.305 29.734 1 28.73 168 GLU B CA 1
ATOM 3798 C C . GLU B 1 168 ? -9.852 13.844 30.078 1 28.73 168 GLU B C 1
ATOM 3800 O O . GLU B 1 168 ? -9.516 13.672 31.25 1 28.73 168 GLU B O 1
ATOM 3805 N N . ASP B 1 169 ? -9.094 13.164 29.219 1 28.06 169 ASP B N 1
ATOM 3806 C CA . ASP B 1 169 ? -7.902 12.992 30.047 1 28.06 169 ASP B CA 1
ATOM 3807 C C . ASP B 1 169 ? -7.40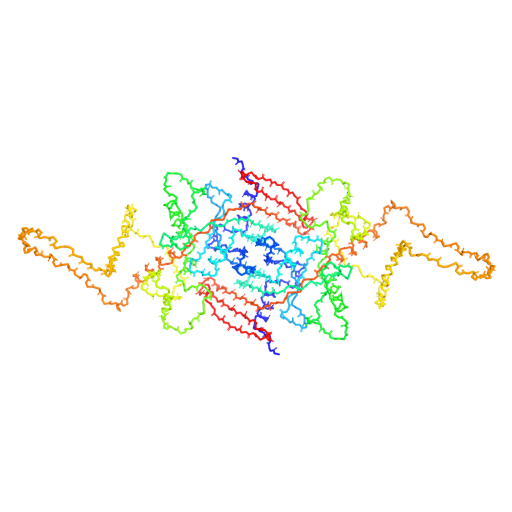2 14.336 30.578 1 28.06 169 ASP B C 1
ATOM 3809 O O . ASP B 1 169 ? -7.352 15.32 29.844 1 28.06 169 ASP B O 1
ATOM 3813 N N . PRO B 1 170 ? -7.512 14.609 31.953 1 28.23 170 PRO B N 1
ATOM 3814 C CA . PRO B 1 170 ? -7.105 15.797 32.688 1 28.23 170 PRO B CA 1
ATOM 3815 C C . PRO B 1 170 ? -5.867 16.469 32.094 1 28.23 170 PRO B C 1
ATOM 3817 O O . PRO B 1 170 ? -5.633 17.656 32.344 1 28.23 170 PRO B O 1
ATOM 3820 N N . VAL B 1 171 ? -4.855 15.656 31.844 1 28.11 171 VAL B N 1
ATOM 3821 C CA . VAL B 1 171 ? -3.605 16.406 31.766 1 28.11 171 VAL B CA 1
ATOM 3822 C C . VAL B 1 171 ? -3.672 17.406 30.609 1 28.11 171 VAL B C 1
ATOM 3824 O O . VAL B 1 171 ? -3.338 18.578 30.766 1 28.11 171 VAL B O 1
ATOM 3827 N N . LEU B 1 172 ? -3.42 16.906 29.281 1 28.81 172 LEU B N 1
ATOM 3828 C CA . LEU B 1 172 ? -3.09 17.938 28.312 1 28.81 172 LEU B CA 1
ATOM 3829 C C . LEU B 1 172 ? -4.355 18.594 27.766 1 28.81 172 LEU B C 1
ATOM 3831 O O . LEU B 1 172 ? -5.109 17.969 27.016 1 28.81 172 LEU B O 1
ATOM 3835 N N . LYS B 1 173 ? -5.133 19.359 28.641 1 31.05 173 LYS B N 1
ATOM 3836 C CA . LYS B 1 173 ? -6.121 20.375 28.281 1 31.05 173 LYS B CA 1
ATOM 3837 C C . LYS B 1 173 ? -5.68 21.172 27.047 1 31.05 173 LYS B C 1
ATOM 3839 O O . LYS B 1 173 ? -4.918 22.125 27.172 1 31.05 173 LYS B O 1
ATOM 3844 N N . VAL B 1 174 ? -5.004 20.75 26.031 1 31.64 174 VAL B N 1
ATOM 3845 C CA . VAL B 1 174 ? -4.984 21.797 25.031 1 31.64 174 VAL B CA 1
ATOM 3846 C C . VAL B 1 174 ? -6.391 22.359 24.844 1 31.64 174 VAL B C 1
ATOM 3848 O O . VAL B 1 174 ? -7.309 21.625 24.453 1 31.64 174 VAL B O 1
ATOM 3851 N N . LEU B 1 175 ? -6.922 23.141 25.781 1 31.58 175 LEU B N 1
ATOM 3852 C CA . LEU B 1 175 ? -8.102 24 25.781 1 31.58 175 LEU B CA 1
ATOM 3853 C C . LEU B 1 175 ? -8.383 24.547 24.391 1 31.58 175 LEU B C 1
ATOM 3855 O O . LEU B 1 175 ? -7.918 25.625 24.047 1 31.58 175 LEU B O 1
ATOM 3859 N N . THR B 1 176 ? -7.879 24.234 23.156 1 35.38 176 THR B N 1
ATOM 3860 C CA . THR B 1 176 ? -8.461 25.203 22.234 1 35.38 176 THR B CA 1
ATOM 3861 C C . THR B 1 176 ? -9.969 25.328 22.453 1 35.38 176 THR B C 1
ATOM 3863 O O . THR B 1 176 ? -10.648 24.312 22.688 1 35.38 176 THR B O 1
ATOM 3866 N N . PRO B 1 177 ? -10.523 26.344 22.984 1 36.44 177 PRO B N 1
ATOM 3867 C CA . PRO B 1 177 ? -11.969 26.578 22.875 1 36.44 177 PRO B CA 1
ATOM 3868 C C . PRO B 1 177 ? -12.609 25.766 21.75 1 36.44 177 PRO B C 1
ATOM 3870 O O . PRO B 1 177 ? -12.039 25.656 20.672 1 36.44 177 PRO B O 1
ATOM 3873 N N . GLY B 1 178 ? -13.172 24.578 21.891 1 43.84 178 GLY B N 1
ATOM 3874 C CA . GLY B 1 178 ? -13.688 23.484 21.078 1 43.84 178 GLY B CA 1
ATOM 3875 C C . GLY B 1 178 ? -14.375 23.953 19.812 1 43.84 178 GLY B C 1
ATOM 3876 O O . GLY B 1 178 ? -15.594 23.844 19.672 1 43.84 178 GLY B O 1
ATOM 3877 N N . HIS B 1 179 ? -14.203 25.172 19.359 1 48.38 179 HIS B N 1
ATOM 3878 C CA . HIS B 1 179 ? -14.836 25.547 18.109 1 48.38 179 HIS B CA 1
ATOM 3879 C C . HIS B 1 179 ? -14.445 24.594 16.984 1 48.38 179 HIS B C 1
ATOM 3881 O O . HIS B 1 179 ? -13.328 24.656 16.469 1 48.38 179 HIS B O 1
ATOM 3887 N N . ASN B 1 180 ? -14.836 23.312 17.047 1 58.03 180 ASN B N 1
ATOM 3888 C CA . ASN B 1 180 ? -14.781 22.406 15.906 1 58.03 180 ASN B CA 1
ATOM 3889 C C . ASN B 1 180 ? -15.625 22.922 14.75 1 58.03 180 ASN B C 1
ATOM 3891 O O . ASN B 1 180 ? -16.844 23.094 14.883 1 58.03 180 ASN B O 1
ATOM 3895 N N . VAL B 1 181 ? -15.016 23.578 13.859 1 67.69 181 VAL B N 1
ATOM 3896 C CA . VAL B 1 181 ? -15.719 24.125 12.711 1 67.69 181 VAL B CA 1
ATOM 3897 C C . VAL B 1 181 ? -16.219 22.984 11.828 1 67.69 181 VAL B C 1
ATOM 3899 O O . VAL B 1 181 ? -16.859 23.234 10.797 1 67.69 181 VAL B O 1
ATOM 3902 N N . GLY B 1 182 ? -16.109 21.781 12.367 1 76.81 182 GLY B N 1
ATOM 3903 C CA . GLY B 1 182 ? -16.562 20.656 11.562 1 76.81 182 GLY B CA 1
ATOM 3904 C C . GLY B 1 182 ? -16.016 20.672 10.148 1 76.81 182 GLY B C 1
ATOM 3905 O O . GLY B 1 182 ? -14.805 20.828 9.945 1 76.81 182 GLY B O 1
ATOM 3906 N N . PHE B 1 183 ? -16.922 20.5 9.203 1 82.19 183 PHE B N 1
ATOM 3907 C CA . PHE B 1 183 ? -16.547 20.484 7.789 1 82.19 183 PHE B CA 1
ATOM 3908 C C . PHE B 1 183 ? -16.969 21.797 7.109 1 82.19 183 PHE B C 1
ATOM 3910 O O . PHE B 1 183 ? -17.281 21.797 5.914 1 82.19 183 PHE B O 1
ATOM 3917 N N . LYS B 1 184 ? -16.969 22.844 7.898 1 79.44 184 LYS B N 1
ATOM 3918 C CA . LYS B 1 184 ? -17.469 24.141 7.418 1 79.44 184 LYS B CA 1
ATOM 3919 C C . LYS B 1 184 ? -16.656 24.609 6.207 1 79.44 184 LYS B C 1
ATOM 3921 O O . LYS B 1 184 ? -17.219 25.188 5.27 1 79.44 184 LYS B O 1
ATOM 3926 N N . TYR B 1 185 ? -15.406 24.375 6.254 1 82.19 185 TYR B N 1
ATOM 3927 C CA . TYR B 1 185 ? -14.539 24.844 5.18 1 82.19 185 TYR B CA 1
ATOM 3928 C C . TYR B 1 185 ? -14.117 23.703 4.27 1 82.19 185 TYR B C 1
ATOM 3930 O O . TYR B 1 185 ? -13.844 22.594 4.738 1 82.19 185 TYR B O 1
ATOM 3938 N N . THR B 1 186 ? -14.148 24.031 2.984 1 83.25 186 THR B N 1
ATOM 3939 C CA . THR B 1 186 ? -13.695 23.047 2.01 1 83.25 186 THR B CA 1
ATOM 3940 C C . THR B 1 186 ? -12.414 23.516 1.325 1 83.25 186 THR B C 1
ATOM 3942 O O . THR B 1 186 ? -11.844 22.797 0.509 1 83.25 186 THR B O 1
ATOM 3945 N N . ARG B 1 187 ? -12.055 24.734 1.707 1 87.62 187 ARG B N 1
ATOM 3946 C CA . ARG B 1 187 ? -10.789 25.312 1.271 1 87.62 187 ARG B CA 1
ATOM 3947 C C . ARG B 1 187 ? -10.195 26.203 2.35 1 87.62 187 ARG B C 1
ATOM 3949 O O . ARG B 1 187 ? -10.93 26.859 3.092 1 87.62 187 ARG B O 1
ATOM 3956 N N . LEU B 1 188 ? -8.898 26.172 2.453 1 90.62 188 LEU B N 1
ATOM 3957 C CA . LEU B 1 188 ? -8.219 26.984 3.453 1 90.62 188 LEU B CA 1
ATOM 3958 C C . LEU B 1 188 ? -6.926 27.578 2.891 1 90.62 188 LEU B C 1
ATOM 3960 O O . LEU B 1 188 ? -5.977 26.844 2.607 1 90.62 188 LEU B O 1
ATOM 3964 N N . ASP B 1 189 ? -6.867 28.891 2.723 1 90.69 189 ASP B N 1
ATOM 3965 C CA . ASP B 1 189 ? -5.656 29.547 2.25 1 90.69 189 ASP B CA 1
ATOM 3966 C C . ASP B 1 189 ? -4.676 29.781 3.398 1 90.69 189 ASP B C 1
ATOM 3968 O O . ASP B 1 189 ? -5.086 29.891 4.559 1 90.69 189 ASP B O 1
ATOM 3972 N N . ALA B 1 190 ? -3.402 29.797 3.053 1 90.5 190 ALA B N 1
ATOM 3973 C CA . ALA B 1 190 ? -2.4 30.125 4.066 1 90.5 190 ALA B CA 1
ATOM 3974 C C . ALA B 1 190 ? -2.488 31.594 4.473 1 90.5 190 ALA B C 1
ATOM 3976 O O . ALA B 1 190 ? -2.473 32.469 3.615 1 90.5 190 ALA B O 1
ATOM 3977 N N . ILE B 1 191 ? -2.719 31.812 5.723 1 83.69 191 ILE B N 1
ATOM 3978 C CA . ILE B 1 191 ? -2.834 33.188 6.227 1 83.69 191 ILE B CA 1
ATOM 3979 C C . ILE B 1 191 ? -1.479 33.656 6.746 1 83.69 191 ILE B C 1
ATOM 3981 O O . ILE B 1 191 ? -0.826 32.969 7.523 1 83.69 191 ILE B O 1
ATOM 3985 N N . GLU B 1 192 ? -0.808 34.625 6.051 1 72.25 192 GLU B N 1
ATOM 3986 C CA . GLU B 1 192 ? 0.451 35.219 6.492 1 72.25 192 GLU B CA 1
ATOM 3987 C C . GLU B 1 192 ? 0.244 36.094 7.719 1 72.25 192 GLU B C 1
ATOM 3989 O O . GLU B 1 192 ? -0.735 36.844 7.789 1 72.25 192 GLU B O 1
ATOM 3994 N N . ASP B 1 193 ? 0.586 35.656 8.898 1 54.62 193 ASP B N 1
ATOM 3995 C CA . ASP B 1 193 ? 0.523 36.594 10.008 1 54.62 193 ASP B CA 1
ATOM 3996 C C . ASP B 1 193 ? 1.293 37.875 9.672 1 54.62 193 ASP B C 1
ATOM 3998 O O . ASP B 1 193 ? 2.496 37.844 9.406 1 54.62 193 ASP B O 1
ATOM 4002 N N . THR B 1 194 ? 0.826 38.781 8.969 1 42.78 194 THR B N 1
ATOM 4003 C CA . THR B 1 194 ? 1.474 40.094 8.906 1 42.78 194 THR B CA 1
ATOM 4004 C C . THR B 1 194 ? 2.137 40.406 10.242 1 42.78 194 THR B C 1
ATOM 4006 O O . THR B 1 194 ? 3.004 41.281 10.312 1 42.78 194 THR B O 1
ATOM 4009 N N . THR B 1 195 ? 1.581 40.188 11.383 1 36.66 195 THR B N 1
ATOM 4010 C CA . THR B 1 195 ? 2.199 40.625 12.633 1 36.66 195 THR B CA 1
ATOM 4011 C C . THR B 1 195 ? 3.398 39.75 12.977 1 36.66 195 THR B C 1
ATOM 4013 O O . THR B 1 195 ? 4.105 40 13.953 1 36.66 195 THR B O 1
ATOM 4016 N N . THR B 1 196 ? 3.537 38.5 12.57 1 34.44 196 THR B N 1
ATOM 4017 C CA . THR B 1 196 ? 4.668 37.75 13.102 1 34.44 196 THR B CA 1
ATOM 4018 C C . THR B 1 196 ? 5.977 38.219 12.477 1 34.44 196 THR B C 1
ATOM 4020 O O . THR B 1 196 ? 6.266 37.906 11.32 1 34.44 196 THR B O 1
ATOM 4023 N N . ASN B 1 197 ? 6.414 39.375 12.508 1 31.58 197 ASN B N 1
ATOM 4024 C CA . ASN B 1 197 ? 7.844 39.594 12.711 1 31.58 197 ASN B CA 1
ATOM 4025 C C . ASN B 1 197 ? 8.477 38.469 13.5 1 31.58 197 ASN B C 1
ATOM 4027 O O . ASN B 1 197 ? 7.961 38.062 14.547 1 31.58 197 ASN B O 1
ATOM 4031 N N . HIS B 1 198 ? 9.102 37.531 12.969 1 32.91 198 HIS B N 1
ATOM 4032 C CA . HIS B 1 198 ? 9.891 36.5 13.664 1 32.91 198 HIS B CA 1
ATOM 4033 C C . HIS B 1 198 ? 10.508 37.062 14.945 1 32.91 198 HIS B C 1
ATOM 4035 O O . HIS B 1 198 ? 11.656 37.5 14.945 1 32.91 198 HIS B O 1
ATOM 4041 N N . THR B 1 199 ? 10.031 38 15.75 1 29.16 199 THR B N 1
ATOM 4042 C CA . THR B 1 199 ? 10.625 38.094 17.078 1 29.16 199 THR B CA 1
ATOM 4043 C C . THR B 1 199 ? 10.703 36.719 17.734 1 29.16 199 THR B C 1
ATOM 4045 O O . THR B 1 199 ? 9.938 35.812 17.406 1 29.16 199 THR B O 1
ATOM 4048 N N . SER B 1 200 ? 11.812 36.469 18.594 1 29.11 200 SER B N 1
ATOM 4049 C CA . SER B 1 200 ? 12.117 35.375 19.5 1 29.11 200 SER B CA 1
ATOM 4050 C C . SER B 1 200 ? 10.867 34.906 20.234 1 29.11 200 SER B C 1
ATOM 4052 O O . SER B 1 200 ? 10.219 35.688 20.938 1 29.11 200 SER B O 1
ATOM 4054 N N . VAL B 1 201 ? 10.062 34.312 19.688 1 28.81 201 VAL B N 1
ATOM 4055 C CA . VAL B 1 201 ? 8.969 33.719 20.453 1 28.81 201 VAL B CA 1
ATOM 4056 C C . VAL B 1 201 ? 9.477 33.25 21.797 1 28.81 201 VAL B C 1
ATOM 4058 O O . VAL B 1 201 ? 10.164 32.219 21.891 1 28.81 201 VAL B O 1
ATOM 4061 N N . ASN B 1 202 ? 10.039 34.125 22.641 1 25.42 202 ASN B N 1
ATOM 4062 C CA . ASN B 1 202 ? 10.07 33.844 24.078 1 25.42 202 ASN B CA 1
ATOM 4063 C C . ASN B 1 202 ? 8.703 33.375 24.578 1 25.42 202 ASN B C 1
ATOM 4065 O O . ASN B 1 202 ? 7.855 34.219 24.906 1 25.42 202 ASN B O 1
ATOM 4069 N N . ARG B 1 203 ? 8.117 32.531 23.922 1 27.67 203 ARG B N 1
ATOM 4070 C CA . ARG B 1 203 ? 6.984 31.922 24.609 1 27.67 203 ARG B CA 1
ATOM 4071 C C . ARG B 1 203 ? 7.371 31.469 26.016 1 27.67 203 ARG B C 1
ATOM 4073 O O . ARG B 1 203 ? 8.18 30.562 26.172 1 27.67 203 ARG B O 1
ATOM 4080 N N . THR B 1 204 ? 7.566 32.344 26.969 1 24.97 204 THR B N 1
ATOM 4081 C CA . THR B 1 204 ? 7.523 32.031 28.391 1 24.97 204 THR B CA 1
ATOM 4082 C C . THR B 1 204 ? 6.277 31.219 28.719 1 24.97 204 THR B C 1
ATOM 4084 O O . THR B 1 204 ? 5.152 31.688 28.562 1 24.97 204 THR B O 1
ATOM 4087 N N . TYR B 1 205 ? 6.359 29.969 28.375 1 23.38 205 TYR B N 1
ATOM 4088 C CA . TYR B 1 205 ? 5.43 29.062 29.047 1 23.38 205 TYR B CA 1
ATOM 4089 C C . TYR B 1 205 ? 5.504 29.219 30.562 1 23.38 205 TYR B C 1
ATOM 4091 O O . TYR B 1 205 ? 6.535 28.922 31.172 1 23.38 205 TYR B O 1
ATOM 4099 N N . SER B 1 206 ? 5.258 30.406 31.141 1 23.27 206 SER B N 1
ATOM 4100 C CA . SER B 1 206 ? 5.145 30.453 32.594 1 23.27 206 SER B CA 1
ATOM 4101 C C . SER B 1 206 ? 4.086 29.469 33.094 1 23.27 206 SER B C 1
ATOM 4103 O O . SER B 1 206 ? 2.902 29.609 32.781 1 23.27 206 SER B O 1
ATOM 4105 N N . ILE B 1 207 ? 4.402 28.203 33 1 21.81 207 ILE B N 1
ATOM 4106 C CA . ILE B 1 207 ? 3.664 27.312 33.906 1 21.81 207 ILE B CA 1
ATOM 4107 C C . ILE B 1 207 ? 3.791 27.812 35.344 1 21.81 207 ILE B C 1
ATOM 4109 O O . ILE B 1 207 ? 4.871 27.75 35.938 1 21.81 207 ILE B O 1
ATOM 4113 N N . THR B 1 208 ? 3.334 29.016 35.656 1 23.23 208 THR B N 1
ATOM 4114 C CA . THR B 1 208 ? 3.215 29.328 37.094 1 23.23 208 THR B CA 1
ATOM 4115 C C . THR B 1 208 ? 2.414 28.266 37.812 1 23.23 208 THR B C 1
ATOM 4117 O O . THR B 1 208 ? 1.197 28.156 37.656 1 23.23 208 THR B O 1
ATOM 4120 N N . GLY B 1 209 ? 2.721 26.969 37.594 1 20.94 209 GLY B N 1
ATOM 4121 C CA . GLY B 1 209 ? 2.209 26.047 38.594 1 20.94 209 GLY B CA 1
ATOM 4122 C C . GLY B 1 209 ? 2.529 26.484 40.031 1 20.94 209 GLY B C 1
ATOM 4123 O O . GLY B 1 209 ? 3.699 26.609 40.406 1 20.94 209 GLY B O 1
ATOM 4124 N N . SER B 1 210 ? 1.815 27.594 40.469 1 22.12 210 SER B N 1
ATOM 4125 C CA . SER B 1 210 ? 1.805 27.734 41.938 1 22.12 210 SER B CA 1
ATOM 4126 C C . SER B 1 210 ? 1.555 26.391 42.594 1 22.12 210 SER B C 1
ATOM 4128 O O . SER B 1 210 ? 0.459 25.844 42.5 1 22.12 210 SER B O 1
ATOM 4130 N N . PHE B 1 211 ? 2.352 25.438 42.25 1 20.8 211 PHE B N 1
ATOM 4131 C CA . PHE B 1 211 ? 2.33 24.281 43.156 1 20.8 211 PHE B CA 1
ATOM 4132 C C . PHE B 1 211 ? 2.297 24.734 44.594 1 20.8 211 PHE B C 1
ATOM 4134 O O . PHE B 1 211 ? 3.221 25.391 45.062 1 20.8 211 PHE B O 1
ATOM 4141 N N . GLY B 1 212 ? 1.026 25.109 45 1 20.06 212 GLY B N 1
ATOM 4142 C CA . GLY B 1 212 ? 0.839 25.203 46.438 1 20.06 212 GLY B CA 1
ATOM 4143 C C . GLY B 1 212 ? 1.558 24.109 47.188 1 20.06 212 GLY B C 1
ATOM 4144 O O . GLY B 1 212 ? 1.406 22.922 46.906 1 20.06 212 GLY B O 1
ATOM 4145 N N . SER B 1 213 ? 2.889 24.281 47.188 1 21.72 213 SER B N 1
ATOM 4146 C CA . SER B 1 213 ? 3.672 23.484 48.125 1 21.72 213 SER B CA 1
ATOM 4147 C C . SER B 1 213 ? 2.873 23.156 49.375 1 21.72 213 SER B C 1
ATOM 4149 O O . SER B 1 213 ? 2.65 24.031 50.219 1 21.72 213 SER B O 1
ATOM 4151 N N . ASN B 1 214 ? 1.567 22.641 49.062 1 20.03 214 ASN B N 1
ATOM 4152 C CA . ASN B 1 214 ? 1.01 22.203 50.312 1 20.03 214 ASN B CA 1
ATOM 4153 C C . ASN B 1 214 ? 1.982 21.297 51.062 1 20.03 214 ASN B C 1
ATOM 4155 O O . ASN B 1 214 ? 2.055 20.094 50.812 1 20.03 214 ASN B O 1
ATOM 4159 N N . THR B 1 215 ? 3.283 21.672 50.938 1 19.98 215 THR B N 1
ATOM 4160 C CA . THR B 1 215 ? 4.145 20.906 51.812 1 19.98 215 THR B CA 1
ATOM 4161 C C . THR B 1 215 ? 3.512 20.797 53.219 1 19.98 215 THR B C 1
ATOM 4163 O O . THR B 1 215 ? 3.529 21.766 54 1 19.98 215 THR B O 1
ATOM 4166 N N . ASN B 1 216 ? 2.256 20.344 53.156 1 19.78 216 ASN B N 1
ATOM 4167 C CA . ASN B 1 216 ? 1.807 20.109 54.531 1 19.78 216 ASN B CA 1
ATOM 4168 C C . ASN B 1 216 ? 2.793 19.25 55.312 1 19.78 216 ASN B C 1
ATOM 4170 O O . ASN B 1 216 ? 2.443 18.688 56.344 1 19.78 216 ASN B O 1
ATOM 4174 N N . VAL B 1 217 ? 4.008 19.094 54.75 1 18.64 217 VAL B N 1
ATOM 4175 C CA . VAL B 1 217 ? 4.613 18.062 55.594 1 18.64 217 VAL B CA 1
ATOM 4176 C C . VAL B 1 217 ? 4.453 18.453 57.062 1 18.64 217 VAL B C 1
ATOM 4178 O O . VAL B 1 217 ? 4.707 19.594 57.469 1 18.64 217 VAL B O 1
ATOM 4181 N N . SER B 1 218 ? 3.729 17.594 57.75 1 18.72 218 SER B N 1
ATOM 4182 C CA . SER B 1 218 ? 3.221 17.547 59.125 1 18.72 218 SER B CA 1
ATOM 4183 C C . SER B 1 218 ? 4.281 18 60.125 1 18.72 218 SER B C 1
ATOM 4185 O O . SER B 1 218 ? 4.027 18.875 60.969 1 18.72 218 SER B O 1
ATOM 4187 N N . GLY B 1 219 ? 5.102 17.047 60.438 1 17.73 219 GLY B N 1
ATOM 4188 C CA . GLY B 1 219 ? 5.117 16.75 61.875 1 17.73 219 GLY B CA 1
ATOM 4189 C C . GLY B 1 219 ? 5.977 17.719 62.656 1 17.73 219 GLY B C 1
ATOM 4190 O O . GLY B 1 219 ? 6.051 17.625 63.906 1 17.73 219 GLY B O 1
ATOM 4191 N N . ALA B 1 220 ? 7.117 18.188 62 1 18.2 220 ALA B N 1
ATOM 4192 C CA . ALA B 1 220 ? 8.188 18.203 63 1 18.2 220 ALA B CA 1
ATOM 4193 C C . ALA B 1 220 ? 7.945 19.281 64.062 1 18.2 220 ALA B C 1
ATOM 4195 O O . ALA B 1 220 ? 7.328 20.312 63.75 1 18.2 220 ALA B O 1
ATOM 4196 N N . SER B 1 221 ? 8.438 18.984 65.25 1 18.17 221 SER B N 1
ATOM 4197 C CA . SER B 1 221 ? 8.156 19.406 66.625 1 18.17 221 SER B CA 1
ATOM 4198 C C . SER B 1 221 ? 8.375 20.906 66.812 1 18.17 221 SER B C 1
ATOM 4200 O O . SER B 1 221 ? 7.469 21.625 67.25 1 18.17 221 SER B O 1
ATOM 4202 N N . ASN B 1 222 ? 9.531 21.203 67.375 1 17.36 222 ASN B N 1
ATOM 4203 C CA . ASN B 1 222 ? 9.516 21.781 68.75 1 17.36 222 ASN B CA 1
ATOM 4204 C C . ASN B 1 222 ? 9.508 23.312 68.688 1 17.36 222 ASN B C 1
ATOM 4206 O O . ASN B 1 222 ? 8.664 23.953 69.312 1 17.36 222 ASN B O 1
ATOM 4210 N N . GLY B 1 223 ? 10.773 23.922 68.562 1 18.98 223 GLY B N 1
ATOM 4211 C CA . GLY B 1 223 ? 11.195 24.906 69.562 1 18.98 223 GLY B CA 1
ATOM 4212 C C . GLY B 1 223 ? 10.711 26.312 69.25 1 18.98 223 GLY B C 1
ATOM 4213 O O . GLY B 1 223 ? 10.344 26.609 68.125 1 18.98 223 GLY B O 1
ATOM 4214 N N . THR B 1 224 ? 10.258 27.047 70.25 1 19.52 224 THR B N 1
ATOM 4215 C CA . THR B 1 224 ? 9.453 28.234 70.5 1 19.52 224 THR B CA 1
ATOM 4216 C C . THR B 1 224 ? 10.156 29.484 70 1 19.52 224 THR B C 1
ATOM 4218 O O . THR B 1 224 ? 9.625 30.594 70.062 1 19.52 224 THR B O 1
ATOM 4221 N N . PRO B 1 225 ? 11.164 29.438 68.938 1 19.38 225 PRO B N 1
ATOM 4222 C CA . PRO B 1 225 ? 11.992 30.594 69.25 1 19.38 225 PRO B CA 1
ATOM 4223 C C . PRO B 1 225 ? 11.211 31.906 69.188 1 19.38 225 PRO B C 1
ATOM 4225 O O . PRO B 1 225 ? 10.219 32 68.438 1 19.38 225 PRO B O 1
ATOM 4228 N N . ASN B 1 226 ? 11.383 32.812 70.062 1 19.02 226 ASN B N 1
ATOM 4229 C CA . ASN B 1 226 ? 10.758 34 70.688 1 19.02 226 ASN B CA 1
ATOM 4230 C C . ASN B 1 226 ? 10.75 35.188 69.688 1 19.02 226 ASN B C 1
ATOM 4232 O O . ASN B 1 226 ? 10.148 36.219 70 1 19.02 226 ASN B O 1
ATOM 4236 N N . SER B 1 227 ? 11.648 35.094 68.625 1 19.64 227 SER B N 1
ATOM 4237 C CA . SER B 1 227 ? 12.156 36.469 68.438 1 19.64 227 SER B CA 1
ATOM 4238 C C . SER B 1 227 ? 11.07 37.406 67.875 1 19.64 227 SER B C 1
ATOM 4240 O O . SER B 1 227 ? 10.148 36.969 67.188 1 19.64 227 SER B O 1
ATOM 4242 N N . SER B 1 228 ? 10.969 38.594 68.438 1 20.61 228 SER B N 1
ATOM 4243 C CA . SER B 1 228 ? 10.047 39.719 68.562 1 20.61 228 SER B CA 1
ATOM 4244 C C . SER B 1 228 ? 9.844 40.375 67.188 1 20.61 228 SER B C 1
ATOM 4246 O O . SER B 1 228 ? 9.203 41.438 67.125 1 20.61 228 SER B O 1
ATOM 4248 N N . PRO B 1 229 ? 9.75 39.625 66.062 1 19.42 229 PRO B N 1
ATOM 4249 C CA . PRO B 1 229 ? 10.062 40.438 64.875 1 19.42 229 PRO B CA 1
ATOM 4250 C C . PRO B 1 229 ? 9.102 41.625 64.688 1 19.42 229 PRO B C 1
ATOM 4252 O O . PRO B 1 229 ? 7.961 41.562 65.188 1 19.42 229 PRO B O 1
ATOM 4255 N N . GLY B 1 230 ? 9.656 42.812 64.625 1 21.72 230 GLY B N 1
ATOM 4256 C CA . GLY B 1 230 ? 9.109 44.156 64.562 1 21.72 230 GLY B CA 1
ATOM 4257 C C . GLY B 1 230 ? 8.07 44.281 63.438 1 21.72 230 GLY B C 1
ATOM 4258 O O . GLY B 1 230 ? 8.062 43.5 62.5 1 21.72 230 GLY B O 1
ATOM 4259 N N . ARG B 1 231 ? 6.875 44.812 63.844 1 20.67 231 ARG B N 1
ATOM 4260 C CA . ARG B 1 231 ? 5.562 45.031 63.219 1 20.67 231 ARG B CA 1
ATOM 4261 C C . ARG B 1 231 ? 5.668 45.875 61.969 1 20.67 231 ARG B C 1
ATOM 4263 O O . ARG B 1 231 ? 5.859 47.094 62.031 1 20.67 231 ARG B O 1
ATOM 4270 N N . LEU B 1 232 ? 6.605 45.5 61 1 20.41 232 LEU B N 1
ATOM 4271 C CA . LEU B 1 232 ? 6.691 46.469 59.906 1 20.41 232 LEU B CA 1
ATOM 4272 C C . LEU B 1 232 ? 5.305 46.844 59.406 1 20.41 232 LEU B C 1
ATOM 4274 O O . LEU B 1 232 ? 4.434 46 59.25 1 20.41 232 LEU B O 1
ATOM 4278 N N . SER B 1 233 ? 4.926 48.062 59.562 1 20.98 233 SER B N 1
ATOM 4279 C CA . SER B 1 233 ? 3.713 48.812 59.25 1 20.98 233 SER B CA 1
ATOM 4280 C C . SER B 1 233 ? 3.312 48.625 57.781 1 20.98 233 SER B C 1
ATOM 4282 O O . SER B 1 233 ? 4.145 48.719 56.906 1 20.98 233 SER B O 1
ATOM 4284 N N . THR B 1 234 ? 2.365 47.719 57.531 1 21.78 234 THR B N 1
ATOM 4285 C CA . THR B 1 234 ? 1.781 47.281 56.281 1 21.78 234 THR B CA 1
ATOM 4286 C C . THR B 1 234 ? 1.2 48.469 55.5 1 21.78 234 THR B C 1
ATOM 4288 O O . THR B 1 234 ? 0.21 49.062 55.906 1 21.78 234 THR B O 1
ATOM 4291 N N . THR B 1 235 ? 2.033 49.438 55.125 1 22.25 235 THR B N 1
ATOM 4292 C CA . THR B 1 235 ? 1.45 50.562 54.406 1 22.25 235 THR B CA 1
ATOM 4293 C C . THR B 1 235 ? 0.469 50.062 53.344 1 22.25 235 THR B C 1
ATOM 4295 O O . THR B 1 235 ? 0.599 48.938 52.844 1 22.25 235 THR B O 1
ATOM 4298 N N . ASP B 1 236 ? -0.64 50.875 53.094 1 24.36 236 ASP B N 1
ATOM 4299 C CA . ASP B 1 236 ? -1.904 50.812 52.344 1 24.36 236 ASP B CA 1
ATOM 4300 C C . ASP B 1 236 ? -1.669 50.531 50.875 1 24.36 236 ASP B C 1
ATOM 4302 O O . ASP B 1 236 ? -1.304 51.469 50.125 1 24.36 236 ASP B O 1
ATOM 4306 N N . GLY B 1 237 ? -0.663 49.781 50.5 1 23.27 237 GLY B N 1
ATOM 4307 C CA . GLY B 1 237 ? -0.286 49.75 49.094 1 23.27 237 GLY B CA 1
ATOM 4308 C C . GLY B 1 237 ? -1.458 49.5 48.156 1 23.27 237 GLY B C 1
ATOM 4309 O O . GLY B 1 237 ? -2.199 48.531 48.344 1 23.27 237 GLY B O 1
ATOM 4310 N N . THR B 1 238 ? -2.146 50.625 47.656 1 26.33 238 THR B N 1
ATOM 4311 C CA . THR B 1 238 ? -3.207 50.625 46.656 1 26.33 238 THR B CA 1
ATOM 4312 C C . THR B 1 238 ? -2.91 49.594 45.562 1 26.33 238 THR B C 1
ATOM 4314 O O . THR B 1 238 ? -1.889 49.688 44.875 1 26.33 238 THR B O 1
ATOM 4317 N N . THR B 1 239 ? -3.188 48.406 45.812 1 26.28 239 THR B N 1
ATOM 4318 C CA . THR B 1 239 ? -3.021 47.312 44.844 1 26.28 239 THR B CA 1
ATOM 4319 C C . THR B 1 239 ? -3.613 47.719 43.5 1 26.28 239 THR B C 1
ATOM 4321 O O . THR B 1 239 ? -4.789 48.062 43.406 1 26.28 239 THR B O 1
ATOM 4324 N N . PRO B 1 240 ? -2.842 48.281 42.656 1 23.89 240 PRO B N 1
ATOM 4325 C CA . PRO B 1 240 ? -3.428 48.656 41.375 1 23.89 240 PRO B CA 1
ATOM 4326 C C . PRO B 1 240 ? -4.434 47.625 40.844 1 23.89 240 PRO B C 1
ATOM 4328 O O . PRO B 1 240 ? -4.324 46.438 41.188 1 23.89 240 PRO B O 1
ATOM 4331 N N . SER B 1 241 ? -5.723 48.094 40.656 1 23.78 241 SER B N 1
ATOM 4332 C CA . SER B 1 241 ? -6.848 47.344 40.094 1 23.78 241 SER B CA 1
ATOM 4333 C C . SER B 1 241 ? -6.418 46.469 38.938 1 23.78 241 SER B C 1
ATOM 4335 O O . SER B 1 241 ? -5.848 46.969 37.969 1 23.78 241 SER B O 1
ATOM 4337 N N . GLN B 1 242 ? -5.852 45.375 39.156 1 25.2 242 GLN B N 1
ATOM 4338 C CA . GLN B 1 242 ? -5.617 44.438 38.062 1 25.2 242 GLN B CA 1
ATOM 4339 C C . GLN B 1 242 ? -6.816 44.375 37.125 1 25.2 242 GLN B C 1
ATOM 4341 O O . GLN B 1 242 ? -7.91 44 37.531 1 25.2 242 GLN B O 1
ATOM 4346 N N . SER B 1 243 ? -7.023 45.375 36.281 1 25.97 243 SER B N 1
ATOM 4347 C CA . SER B 1 243 ? -8.008 45.281 35.188 1 25.97 243 SER B CA 1
ATOM 4348 C C . SER B 1 243 ? -8.18 43.844 34.75 1 25.97 243 SER B C 1
ATOM 4350 O O . SER B 1 243 ? -7.223 43.219 34.281 1 25.97 243 SER B O 1
ATOM 4352 N N . CYS B 1 244 ? -8.984 43.062 35.438 1 25.98 244 CYS B N 1
ATOM 4353 C CA . CYS B 1 244 ? -9.531 41.781 35 1 25.98 244 CYS B CA 1
ATOM 4354 C C . CYS B 1 244 ? -9.891 41.781 33.531 1 25.98 244 CYS B C 1
ATOM 4356 O O . CYS B 1 244 ? -10.719 42.594 33.094 1 25.98 244 CYS B O 1
ATOM 4358 N N . ILE B 1 245 ? -8.984 41.625 32.688 1 29.72 245 ILE B N 1
ATOM 4359 C CA . ILE B 1 245 ? -9.422 41.375 31.312 1 29.72 245 ILE B CA 1
ATOM 4360 C C . ILE B 1 245 ? -10.719 40.562 31.328 1 29.72 245 ILE B C 1
ATOM 4362 O O . ILE B 1 245 ? -10.766 39.469 31.844 1 29.72 245 ILE B O 1
ATOM 4366 N N . THR B 1 246 ? -11.828 41.156 31.656 1 27.88 246 THR B N 1
ATOM 4367 C CA . THR B 1 246 ? -13.133 40.562 31.406 1 27.88 246 THR B CA 1
ATOM 4368 C C . THR B 1 246 ? -13.078 39.562 30.25 1 27.88 246 THR B C 1
ATOM 4370 O O . THR B 1 246 ? -12.656 39.938 29.141 1 27.88 246 THR B O 1
ATOM 4373 N N . ALA B 1 247 ? -12.945 38.281 30.5 1 31.06 247 ALA B N 1
ATOM 4374 C CA . ALA B 1 247 ? -13.281 37.219 29.578 1 31.06 247 ALA B CA 1
ATOM 4375 C C . ALA B 1 247 ? -14.461 37.594 28.688 1 31.06 247 ALA B C 1
ATOM 4377 O O . ALA B 1 247 ? -15.562 37.844 29.188 1 31.06 247 ALA B O 1
ATOM 4378 N N . SER B 1 248 ? -14.242 38.469 27.734 1 34.22 248 SER B N 1
ATOM 4379 C CA . SER B 1 248 ? -15.367 38.688 26.844 1 34.22 248 SER B CA 1
ATOM 4380 C C . SER B 1 248 ? -16.328 37.5 26.844 1 34.22 248 SER B C 1
ATOM 4382 O O . SER B 1 248 ? -15.938 36.375 27.172 1 34.22 248 SER B O 1
ATOM 4384 N N . GLU B 1 249 ? -17.688 37.719 26.891 1 34.66 249 GLU B N 1
ATOM 4385 C CA . GLU B 1 249 ? -18.797 36.75 26.891 1 34.66 249 GLU B CA 1
ATOM 4386 C C . GLU B 1 249 ? -18.453 35.531 26.047 1 34.66 249 GLU B C 1
ATOM 4388 O O . GLU B 1 249 ? -18.031 35.656 24.906 1 34.66 249 GLU B O 1
ATOM 4393 N N . PRO B 1 250 ? -18.203 34.438 26.719 1 41.69 250 PRO B N 1
ATOM 4394 C CA . PRO B 1 250 ? -17.781 33.188 26.094 1 41.69 250 PRO B CA 1
ATOM 4395 C C . PRO B 1 250 ? -18.406 33 24.703 1 41.69 250 PRO B C 1
ATOM 4397 O O . PRO B 1 250 ? -17.844 32.281 23.875 1 41.69 250 PRO B O 1
ATOM 4400 N N . ASN B 1 251 ? -19.766 33.406 24.578 1 42.53 251 ASN B N 1
ATOM 4401 C CA . ASN B 1 251 ? -20.703 33 23.531 1 42.53 251 ASN B CA 1
ATOM 4402 C C . ASN B 1 251 ? -20.641 33.938 22.328 1 42.53 251 ASN B C 1
ATOM 4404 O O . ASN B 1 251 ? -21.609 34.031 21.562 1 42.53 251 ASN B O 1
ATOM 4408 N N . GLN B 1 252 ? -20.062 35.031 22.422 1 49.41 252 GLN B N 1
ATOM 4409 C CA . GLN B 1 252 ? -20.266 35.781 21.188 1 49.41 252 GLN B CA 1
ATOM 4410 C C . GLN B 1 252 ? -19.609 35.062 20 1 49.41 252 GLN B C 1
ATOM 4412 O O . GLN B 1 252 ? -18.438 34.656 20.078 1 49.41 252 GLN B O 1
ATOM 4417 N N . PRO B 1 253 ? -20.484 34.625 19.016 1 57.69 253 PRO B N 1
ATOM 4418 C CA . PRO B 1 253 ? -19.938 34 17.797 1 57.69 253 PRO B CA 1
ATOM 4419 C C . PRO B 1 253 ? -18.719 34.75 17.25 1 57.69 253 PRO B C 1
ATOM 4421 O O . PRO B 1 253 ? -18.688 36 17.281 1 57.69 253 PRO B O 1
ATOM 4424 N N . LEU B 1 254 ? -17.562 34.25 17.344 1 63.69 254 LEU B N 1
ATOM 4425 C CA . LEU B 1 254 ? -16.391 34.812 16.703 1 63.69 254 LEU B CA 1
ATOM 4426 C C . LEU B 1 254 ? -16.75 35.438 15.352 1 63.69 254 LEU B C 1
ATOM 4428 O O . LEU B 1 254 ? -17.641 34.938 14.656 1 63.69 254 LEU B O 1
ATOM 4432 N N . ASN B 1 255 ? -16.359 36.688 15.219 1 76 255 ASN B N 1
ATOM 4433 C CA . ASN B 1 255 ? -16.5 37.188 13.852 1 76 255 ASN B CA 1
ATOM 4434 C C . ASN B 1 255 ? -15.883 36.219 12.844 1 76 255 ASN B C 1
ATOM 4436 O O . ASN B 1 255 ? -15.016 35.438 13.195 1 76 255 ASN B O 1
ATOM 4440 N N . PRO B 1 256 ? -16.5 36.125 11.727 1 77.06 256 PRO B N 1
ATOM 4441 C CA . PRO B 1 256 ? -16.094 35.156 10.703 1 77.06 256 PRO B CA 1
ATOM 4442 C C . PRO B 1 256 ? -14.594 35.188 10.43 1 77.06 256 PRO B C 1
ATOM 4444 O O . PRO B 1 256 ? -13.984 34.125 10.188 1 77.06 256 PRO B O 1
ATOM 4447 N N . GLU B 1 257 ? -13.977 36.344 10.516 1 80.75 257 GLU B N 1
ATOM 4448 C CA . GLU B 1 257 ? -12.547 36.469 10.258 1 80.75 257 GLU B CA 1
ATOM 4449 C C . GLU B 1 257 ? -11.734 35.812 11.367 1 80.75 257 GLU B C 1
ATOM 4451 O O . GLU B 1 257 ? -10.734 35.125 11.102 1 80.75 257 GLU B O 1
ATOM 4456 N N . ASP B 1 258 ? -12.156 36 12.57 1 82.06 258 ASP B N 1
ATOM 4457 C CA . ASP B 1 258 ? -11.469 35.406 13.711 1 82.06 258 ASP B CA 1
ATOM 4458 C C . ASP B 1 258 ? -11.648 33.906 13.727 1 82.06 258 ASP B C 1
ATOM 4460 O O . ASP B 1 258 ? -10.719 33.156 14.078 1 82.06 258 ASP B O 1
ATOM 4464 N N . GLU B 1 259 ? -12.789 33.531 13.336 1 81.56 259 GLU B N 1
ATOM 4465 C CA . GLU B 1 259 ? -13.047 32.094 13.25 1 81.56 259 GLU B CA 1
ATOM 4466 C C . GLU B 1 259 ? -12.133 31.422 12.219 1 81.56 259 GLU B C 1
ATOM 4468 O O . GLU B 1 259 ? -11.586 30.344 12.469 1 81.56 259 GLU B O 1
ATOM 4473 N N . LEU B 1 260 ? -12.078 32.062 11.086 1 84.12 260 LEU B N 1
ATOM 4474 C CA . LEU B 1 260 ? -11.227 31.547 10.023 1 84.12 260 LEU B CA 1
ATOM 4475 C C . LEU B 1 260 ? -9.773 31.484 10.477 1 84.12 260 LEU B C 1
ATOM 4477 O O . LEU B 1 260 ? -9.07 30.516 10.172 1 84.12 260 LEU B O 1
ATOM 4481 N N . ARG B 1 261 ? -9.32 32.438 11.195 1 84.88 261 ARG B N 1
ATOM 4482 C CA . ARG B 1 261 ? -7.953 32.469 11.695 1 84.88 261 ARG B CA 1
ATOM 4483 C C . ARG B 1 261 ? -7.719 31.359 12.711 1 84.88 261 ARG B C 1
ATOM 4485 O O . ARG B 1 261 ? -6.656 30.734 12.719 1 84.88 261 ARG B O 1
ATOM 4492 N N . TRP B 1 262 ? -8.695 31.266 13.531 1 83.44 262 TRP B N 1
ATOM 4493 C CA . TRP B 1 262 ? -8.602 30.188 14.508 1 83.44 262 TRP B CA 1
ATOM 4494 C C . TRP B 1 262 ? -8.539 28.828 13.82 1 83.44 262 TRP B C 1
ATOM 4496 O O . TRP B 1 262 ? -7.707 27.984 14.156 1 83.44 262 TRP B O 1
ATOM 4506 N N . ALA B 1 263 ? -9.406 28.625 12.859 1 83.81 263 ALA B N 1
ATOM 4507 C CA . ALA B 1 263 ? -9.422 27.375 12.102 1 83.81 263 ALA B CA 1
ATOM 4508 C C . ALA B 1 263 ? -8.094 27.141 11.398 1 83.81 263 ALA B C 1
ATOM 4510 O O . ALA B 1 263 ? -7.578 26.016 11.383 1 83.81 263 ALA B O 1
ATOM 4511 N N . HIS B 1 264 ? -7.582 28.156 10.875 1 90.81 264 HIS B N 1
ATOM 4512 C CA . HIS B 1 264 ? -6.301 28.078 10.18 1 90.81 264 HIS B CA 1
ATOM 4513 C C . HIS B 1 264 ? -5.18 27.688 11.141 1 90.81 264 HIS B C 1
ATOM 4515 O O . HIS B 1 264 ? -4.387 26.797 10.844 1 90.81 264 HIS B O 1
ATOM 4521 N N . ASN B 1 265 ? -5.113 28.344 12.273 1 89.5 265 ASN B N 1
ATOM 4522 C CA . ASN B 1 265 ? -4.051 28.078 13.242 1 89.5 265 ASN B CA 1
ATOM 4523 C C . ASN B 1 265 ? -4.141 26.672 13.805 1 89.5 265 ASN B C 1
ATOM 4525 O O . ASN B 1 265 ? -3.123 26 13.992 1 89.5 265 ASN B O 1
ATOM 4529 N N . SER B 1 266 ? -5.34 26.312 14.07 1 88.5 266 SER B N 1
ATOM 4530 C CA . SER B 1 266 ? -5.547 24.953 14.555 1 88.5 266 SER B CA 1
ATOM 4531 C C . SER B 1 266 ? -5.133 23.922 13.508 1 88.5 266 SER B C 1
ATOM 4533 O O . SER B 1 266 ? -4.523 22.906 13.836 1 88.5 266 SER B O 1
ATOM 4535 N N . ALA B 1 267 ? -5.492 24.203 12.297 1 92.69 267 ALA B N 1
ATOM 4536 C CA . ALA B 1 267 ? -5.105 23.328 11.195 1 92.69 267 ALA B CA 1
ATOM 4537 C C . ALA B 1 267 ? -3.59 23.25 11.055 1 92.69 267 ALA B C 1
ATOM 4539 O O . ALA B 1 267 ? -3.029 22.172 10.883 1 92.69 267 ALA B O 1
ATOM 4540 N N . PHE B 1 268 ? -2.99 24.375 11.156 1 94.75 268 PHE B N 1
ATOM 4541 C CA . PHE B 1 268 ? -1.536 24.406 11.062 1 94.75 268 PHE B CA 1
ATOM 4542 C C . PHE B 1 268 ? -0.896 23.641 12.211 1 94.75 268 PHE B C 1
ATOM 4544 O O . PHE B 1 268 ? 0.099 22.938 12.016 1 94.75 268 PHE B O 1
ATOM 4551 N N . ASP B 1 269 ? -1.432 23.719 13.367 1 92.12 269 ASP B N 1
ATOM 4552 C CA . ASP B 1 269 ? -0.916 22.984 14.516 1 92.12 269 ASP B CA 1
ATOM 4553 C C . ASP B 1 269 ? -1.022 21.484 14.289 1 92.12 269 ASP B C 1
ATOM 4555 O O . ASP B 1 269 ? -0.164 20.719 14.742 1 92.12 269 ASP B O 1
ATOM 4559 N N . SER B 1 270 ? -2.059 21.062 13.617 1 93.5 270 SER B N 1
ATOM 4560 C CA . SER B 1 270 ? -2.287 19.641 13.367 1 93.5 270 SER B CA 1
ATOM 4561 C C . SER B 1 270 ? -1.4 19.141 12.234 1 93.5 270 SER B C 1
ATOM 4563 O O . SER B 1 270 ? -1.217 17.922 12.078 1 93.5 270 SER B O 1
ATOM 4565 N N . PHE B 1 271 ? -0.934 20.062 11.461 1 96.69 271 PHE B N 1
ATOM 4566 C CA . PHE B 1 271 ? -0.083 19.703 10.336 1 96.69 271 PHE B CA 1
ATOM 4567 C C . PHE B 1 271 ? 1.27 19.188 10.812 1 96.69 271 PHE B C 1
ATOM 4569 O O . PHE B 1 271 ? 2.072 19.953 11.352 1 96.69 271 PHE B O 1
ATOM 4576 N N . CYS B 1 272 ? 1.526 17.953 10.641 1 97.06 272 CYS B N 1
ATOM 4577 C CA . CYS B 1 272 ? 2.748 17.281 11.086 1 97.06 272 CYS B CA 1
ATOM 4578 C C . CYS B 1 272 ? 3.551 16.766 9.898 1 97.06 272 CYS B C 1
ATOM 4580 O O . CYS B 1 272 ? 3.008 16.094 9.031 1 97.06 272 CYS B O 1
ATOM 4582 N N . LEU B 1 273 ? 4.816 17.078 9.867 1 97.25 273 LEU B N 1
ATOM 4583 C CA . LEU B 1 273 ? 5.68 16.516 8.836 1 97.25 273 LEU B CA 1
ATOM 4584 C C . LEU B 1 273 ? 6.191 15.141 9.25 1 97.25 273 LEU B C 1
ATOM 4586 O O . LEU B 1 273 ? 6.488 14.922 10.43 1 97.25 273 LEU B O 1
ATOM 4590 N N . LEU B 1 274 ? 6.188 14.297 8.367 1 97.31 274 LEU B N 1
ATOM 4591 C CA . LEU B 1 274 ? 6.785 12.977 8.516 1 97.31 274 LEU B CA 1
ATOM 4592 C C . LEU B 1 274 ? 8.039 12.852 7.656 1 97.31 274 LEU B C 1
ATOM 4594 O O . LEU B 1 274 ? 7.949 12.734 6.43 1 97.31 274 LEU B O 1
ATOM 4598 N N . VAL B 1 275 ? 9.164 12.891 8.328 1 96.88 275 VAL B N 1
ATOM 4599 C CA . VAL B 1 275 ? 10.445 12.812 7.637 1 96.88 275 VAL B CA 1
ATOM 4600 C C . VAL B 1 275 ? 10.867 11.352 7.5 1 96.88 275 VAL B C 1
ATOM 4602 O O . VAL B 1 275 ? 11.25 10.719 8.484 1 96.88 275 VAL B O 1
ATOM 4605 N N . PHE B 1 276 ? 10.836 10.875 6.297 1 97.69 276 PHE B N 1
ATOM 4606 C CA . PHE B 1 276 ? 11.109 9.469 6.004 1 97.69 276 PHE B CA 1
ATOM 4607 C C . PHE B 1 276 ? 12.539 9.289 5.504 1 97.69 276 PHE B C 1
ATOM 4609 O O . PHE B 1 276 ? 12.914 9.852 4.473 1 97.69 276 PHE B O 1
ATOM 4616 N N . LYS B 1 277 ? 13.297 8.539 6.219 1 96.5 277 LYS B N 1
ATOM 4617 C CA . LYS B 1 277 ? 14.664 8.211 5.84 1 96.5 277 LYS B CA 1
ATOM 4618 C C . LYS B 1 277 ? 14.773 6.75 5.406 1 96.5 277 LYS B C 1
ATOM 4620 O O . LYS B 1 277 ? 14.852 5.852 6.25 1 96.5 277 LYS B O 1
ATOM 4625 N N . PRO B 1 278 ? 14.898 6.543 4.082 1 97.5 278 PRO B N 1
ATOM 4626 C CA . PRO B 1 278 ? 14.977 5.16 3.6 1 97.5 278 PRO B CA 1
ATOM 4627 C C . PRO B 1 278 ? 16.312 4.5 3.912 1 97.5 278 PRO B C 1
ATOM 4629 O O . PRO B 1 278 ? 17.359 5.16 3.885 1 97.5 278 PRO B O 1
ATOM 4632 N N . THR B 1 279 ? 16.281 3.189 4.203 1 97.12 279 THR B N 1
ATOM 4633 C CA . THR B 1 279 ? 17.469 2.365 4.363 1 97.12 279 THR B CA 1
ATOM 4634 C C . THR B 1 279 ? 17.516 1.269 3.303 1 97.12 279 THR B C 1
ATOM 4636 O O . THR B 1 279 ? 18.562 0.649 3.09 1 97.12 279 THR B O 1
ATOM 4639 N N . ARG B 1 280 ? 16.422 0.994 2.709 1 97.88 280 ARG B N 1
ATOM 4640 C CA . ARG B 1 280 ? 16.312 0.042 1.61 1 97.88 280 ARG B CA 1
ATOM 4641 C C . ARG B 1 280 ? 15.297 0.527 0.577 1 97.88 280 ARG B C 1
ATOM 4643 O O . ARG B 1 280 ? 14.219 1.016 0.933 1 97.88 280 ARG B O 1
ATOM 4650 N N . VAL B 1 281 ? 15.695 0.456 -0.675 1 98.5 281 VAL B N 1
ATOM 4651 C CA . VAL B 1 281 ? 14.82 0.898 -1.757 1 98.5 281 VAL B CA 1
ATOM 4652 C C . VAL B 1 281 ? 14.773 -0.163 -2.854 1 98.5 281 VAL B C 1
ATOM 4654 O O . VAL B 1 281 ? 15.82 -0.665 -3.281 1 98.5 281 VAL B O 1
ATOM 4657 N N . GLU B 1 282 ? 13.617 -0.506 -3.242 1 98.12 282 GLU B N 1
ATOM 4658 C CA . GLU B 1 282 ? 13.406 -1.399 -4.379 1 98.12 282 GLU B CA 1
ATOM 4659 C C . GLU B 1 282 ? 12.727 -0.673 -5.535 1 98.12 282 GLU B C 1
ATOM 4661 O O . GLU B 1 282 ? 11.727 0.019 -5.336 1 98.12 282 GLU B O 1
ATOM 4666 N N . HIS B 1 283 ? 13.336 -0.822 -6.645 1 98.31 283 HIS B N 1
ATOM 4667 C CA . HIS B 1 283 ? 12.836 -0.197 -7.867 1 98.31 283 HIS B CA 1
ATOM 4668 C C . HIS B 1 283 ? 12.523 -1.242 -8.93 1 98.31 283 HIS B C 1
ATOM 4670 O O . HIS B 1 283 ? 13.43 -1.901 -9.445 1 98.31 283 HIS B O 1
ATOM 4676 N N . LEU B 1 284 ? 11.219 -1.426 -9.203 1 97.12 284 LEU B N 1
ATOM 4677 C CA . LEU B 1 284 ? 10.75 -2.395 -10.188 1 97.12 284 LEU B CA 1
ATOM 4678 C C . LEU B 1 284 ? 10.242 -1.692 -11.445 1 97.12 284 LEU B C 1
ATOM 4680 O O . LEU B 1 284 ? 9.359 -0.835 -11.367 1 97.12 284 LEU B O 1
ATOM 4684 N N . VAL B 1 285 ? 10.812 -2.057 -12.57 1 95.56 285 VAL B N 1
ATOM 4685 C CA . VAL B 1 285 ? 10.445 -1.452 -13.844 1 95.56 285 VAL B CA 1
ATOM 4686 C C . VAL B 1 285 ? 9.898 -2.525 -14.789 1 95.56 285 VAL B C 1
ATOM 4688 O O . VAL B 1 285 ? 10.586 -3.506 -15.078 1 95.56 285 VAL B O 1
ATOM 4691 N N . TYR B 1 286 ? 8.656 -2.311 -15.18 1 92.44 286 TYR B N 1
ATOM 4692 C CA . TYR B 1 286 ? 8.047 -3.213 -16.156 1 92.44 286 TYR B CA 1
ATOM 4693 C C . TYR B 1 286 ? 8.344 -2.76 -17.578 1 92.44 286 TYR B C 1
ATOM 4695 O O . TYR B 1 286 ? 8.25 -1.57 -17.891 1 92.44 286 TYR B O 1
ATOM 4703 N N . ALA B 1 287 ? 8.703 -3.711 -18.391 1 89.25 287 ALA B N 1
ATOM 4704 C CA . ALA B 1 287 ? 8.93 -3.389 -19.797 1 89.25 287 ALA B CA 1
ATOM 4705 C C . ALA B 1 287 ? 7.617 -3.082 -20.5 1 89.25 287 ALA B C 1
ATOM 4707 O O . ALA B 1 287 ? 6.598 -3.725 -20.25 1 89.25 287 ALA B O 1
ATOM 4708 N N . PRO B 1 288 ? 7.695 -2.135 -21.422 1 86.56 288 PRO B N 1
ATOM 4709 C CA . PRO B 1 288 ? 6.492 -1.878 -22.219 1 86.56 288 PRO B CA 1
ATOM 4710 C C . PRO B 1 288 ? 6.004 -3.115 -22.969 1 86.56 288 PRO B C 1
ATOM 4712 O O . PRO B 1 288 ? 6.816 -3.887 -23.484 1 86.56 288 PRO B O 1
ATOM 4715 N N . ASN B 1 289 ? 4.746 -3.379 -22.938 1 82.5 289 ASN B N 1
ATOM 4716 C CA . ASN B 1 289 ? 4.09 -4.473 -23.641 1 82.5 289 ASN B CA 1
ATOM 4717 C C . ASN B 1 289 ? 4.676 -5.828 -23.25 1 82.5 289 ASN B C 1
ATOM 4719 O O . ASN B 1 289 ? 4.695 -6.758 -24.047 1 82.5 289 ASN B O 1
ATOM 4723 N N . HIS B 1 290 ? 5.289 -5.84 -22.172 1 83.31 290 HIS B N 1
ATOM 4724 C CA . HIS B 1 290 ? 5.828 -7.082 -21.625 1 83.31 290 HIS B CA 1
ATOM 4725 C C . HIS B 1 290 ? 6.879 -7.68 -22.547 1 83.31 290 HIS B C 1
ATOM 4727 O O . HIS B 1 290 ? 6.965 -8.898 -22.688 1 83.31 290 HIS B O 1
ATOM 4733 N N . ALA B 1 291 ? 7.684 -6.867 -23.203 1 83.12 291 ALA B N 1
ATOM 4734 C CA . ALA B 1 291 ? 8.68 -7.289 -24.172 1 83.12 291 ALA B CA 1
ATOM 4735 C C . ALA B 1 291 ? 9.82 -8.047 -23.516 1 83.12 291 ALA B C 1
ATOM 4737 O O . ALA B 1 291 ? 10.469 -8.883 -24.141 1 83.12 291 ALA B O 1
ATOM 4738 N N . SER B 1 292 ? 10.086 -7.734 -22.297 1 86.62 292 SER B N 1
ATOM 4739 C CA . SER B 1 292 ? 11.133 -8.375 -21.516 1 86.62 292 SER B CA 1
ATOM 4740 C C . SER B 1 292 ? 10.734 -8.492 -20.047 1 86.62 292 SER B C 1
ATOM 4742 O O . SER B 1 292 ? 9.797 -7.832 -19.594 1 86.62 292 SER B O 1
ATOM 4744 N N . PRO B 1 293 ? 11.43 -9.43 -19.359 1 88.88 293 PRO B N 1
ATOM 4745 C CA . PRO B 1 293 ? 11.141 -9.492 -17.922 1 88.88 293 PRO B CA 1
ATOM 4746 C C . PRO B 1 293 ? 11.414 -8.172 -17.203 1 88.88 293 PRO B C 1
ATOM 4748 O O . PRO B 1 293 ? 12.32 -7.434 -17.594 1 88.88 293 PRO B O 1
ATOM 4751 N N . PRO B 1 294 ? 10.602 -7.855 -16.25 1 92 294 PRO B N 1
ATOM 4752 C CA . PRO B 1 294 ? 10.828 -6.617 -15.5 1 92 294 PRO B CA 1
ATOM 4753 C C . PRO B 1 294 ? 12.203 -6.562 -14.852 1 92 294 PRO B C 1
ATOM 4755 O O . PRO B 1 294 ? 12.797 -7.605 -14.562 1 92 294 PRO B O 1
ATOM 4758 N N . VAL B 1 295 ? 12.688 -5.395 -14.719 1 93.88 295 VAL B N 1
ATOM 4759 C CA . VAL B 1 295 ? 13.953 -5.16 -14.031 1 93.88 295 VAL B CA 1
ATOM 4760 C C . VAL B 1 295 ? 13.688 -4.727 -12.594 1 93.88 295 VAL B C 1
ATOM 4762 O O . VAL B 1 295 ? 12.891 -3.818 -12.352 1 93.88 295 VAL B O 1
ATOM 4765 N N . ARG B 1 296 ? 14.32 -5.441 -11.695 1 95.94 296 ARG B N 1
ATOM 4766 C CA . ARG B 1 296 ? 14.164 -5.137 -10.281 1 95.94 296 ARG B CA 1
ATOM 4767 C C . ARG B 1 296 ? 15.508 -4.855 -9.625 1 95.94 296 ARG B C 1
ATOM 4769 O O . ARG B 1 296 ? 16.344 -5.746 -9.516 1 95.94 296 ARG B O 1
ATOM 4776 N N . LEU B 1 297 ? 15.688 -3.625 -9.188 1 97.44 297 LEU B N 1
ATOM 4777 C CA . LEU B 1 297 ? 16.906 -3.189 -8.516 1 97.44 297 LEU B CA 1
ATOM 4778 C C . LEU B 1 297 ? 16.641 -2.975 -7.023 1 97.44 297 LEU B C 1
ATOM 4780 O O . LEU B 1 297 ? 15.648 -2.354 -6.645 1 97.44 297 LEU B O 1
ATOM 4784 N N . VAL B 1 298 ? 17.531 -3.52 -6.219 1 97.62 298 VAL B N 1
ATOM 4785 C CA . VAL B 1 298 ? 17.438 -3.357 -4.773 1 97.62 298 VAL B CA 1
ATOM 4786 C C . VAL B 1 298 ? 18.641 -2.562 -4.258 1 97.62 298 VAL B C 1
ATOM 4788 O O . VAL B 1 298 ? 19.797 -2.941 -4.492 1 97.62 298 VAL B O 1
ATOM 4791 N N . TYR B 1 299 ? 18.359 -1.46 -3.604 1 98.19 299 TYR B N 1
ATOM 4792 C CA . TYR B 1 299 ? 19.359 -0.622 -2.953 1 98.19 299 TYR B CA 1
ATOM 4793 C C . TYR B 1 299 ? 19.297 -0.771 -1.438 1 98.19 299 TYR B C 1
ATOM 4795 O O . TYR B 1 299 ? 18.219 -0.761 -0.853 1 98.19 299 TYR B O 1
ATOM 4803 N N . ALA B 1 300 ? 20.406 -0.929 -0.811 1 97.31 300 ALA B N 1
ATOM 4804 C CA . ALA B 1 300 ? 20.453 -1.065 0.643 1 97.31 300 ALA B CA 1
ATOM 4805 C C . ALA B 1 300 ? 21.578 -0.225 1.242 1 97.31 300 ALA B C 1
ATOM 4807 O O . ALA B 1 300 ? 22.688 -0.22 0.728 1 97.31 300 ALA B O 1
ATOM 4808 N N . ALA B 1 301 ? 21.203 0.482 2.279 1 96.44 301 ALA B N 1
ATOM 4809 C CA . ALA B 1 301 ? 22.172 1.286 3.002 1 96.44 301 ALA B CA 1
ATOM 4810 C C . ALA B 1 301 ? 22.766 0.512 4.184 1 96.44 301 ALA B C 1
ATOM 4812 O O . ALA B 1 301 ? 22.031 -0.168 4.906 1 96.44 301 ALA B O 1
ATOM 4813 N N . ASN B 1 302 ? 24.031 0.588 4.348 1 93.31 302 ASN B N 1
ATOM 4814 C CA . ASN B 1 302 ? 24.641 -0.004 5.535 1 93.31 302 ASN B CA 1
ATOM 4815 C C . ASN B 1 302 ? 24.641 0.97 6.711 1 93.31 302 ASN B C 1
ATOM 4817 O O . ASN B 1 302 ? 24.078 2.062 6.617 1 93.31 302 ASN B O 1
ATOM 4821 N N . LYS B 1 303 ? 25.203 0.583 7.797 1 89.81 303 LYS B N 1
ATOM 4822 C CA . LYS B 1 303 ? 25.172 1.373 9.023 1 89.81 303 LYS B CA 1
ATOM 4823 C C . LYS B 1 303 ? 25.953 2.674 8.859 1 89.81 303 LYS B C 1
ATOM 4825 O O . LYS B 1 303 ? 25.625 3.678 9.5 1 89.81 303 LYS B O 1
ATOM 4830 N N . GLU B 1 304 ? 26.906 2.723 7.977 1 88.19 304 GLU B N 1
ATOM 4831 C CA . GLU B 1 304 ? 27.734 3.895 7.742 1 88.19 304 GLU B CA 1
ATOM 4832 C C . GLU B 1 304 ? 27.078 4.848 6.746 1 88.19 304 GLU B C 1
ATOM 4834 O O . GLU B 1 304 ? 27.547 5.977 6.566 1 88.19 304 GLU B O 1
ATOM 4839 N N . GLY B 1 305 ? 26.031 4.41 6.152 1 87.38 305 GLY B N 1
ATOM 4840 C CA . GLY B 1 305 ? 25.312 5.273 5.223 1 87.38 305 GLY B CA 1
ATOM 4841 C C . GLY B 1 305 ? 25.672 5.016 3.771 1 87.38 305 GLY B C 1
ATOM 4842 O O . GLY B 1 305 ? 25.219 5.723 2.875 1 87.38 305 GLY B O 1
ATOM 4843 N N . ASP B 1 306 ? 26.5 3.971 3.549 1 93.38 306 ASP B N 1
ATOM 4844 C CA . ASP B 1 306 ? 26.859 3.609 2.182 1 93.38 306 ASP B CA 1
ATOM 4845 C C . ASP B 1 306 ? 25.797 2.719 1.546 1 93.38 306 ASP B C 1
ATOM 4847 O O . ASP B 1 306 ? 25.25 1.831 2.203 1 93.38 306 ASP B O 1
ATOM 4851 N N . TRP B 1 307 ? 25.641 3.014 0.265 1 96.25 307 TRP B N 1
ATOM 4852 C CA . TRP B 1 307 ? 24.578 2.285 -0.421 1 96.25 307 TRP B CA 1
ATOM 4853 C C . TRP B 1 307 ? 25.156 1.25 -1.379 1 96.25 307 TRP B C 1
ATOM 4855 O O . TRP B 1 307 ? 26.156 1.509 -2.049 1 96.25 307 TRP B O 1
ATOM 4865 N N . SER B 1 308 ? 24.531 0.118 -1.429 1 96.38 308 SER B N 1
ATOM 4866 C CA . SER B 1 308 ? 24.828 -0.922 -2.412 1 96.38 308 SER B CA 1
ATOM 4867 C C . SER B 1 308 ? 23.625 -1.172 -3.318 1 96.38 308 SER B C 1
ATOM 4869 O O . SER B 1 308 ? 22.5 -0.823 -2.971 1 96.38 308 SER B O 1
ATOM 4871 N N . MET B 1 309 ? 23.922 -1.652 -4.523 1 96.12 309 MET B N 1
ATOM 4872 C CA . MET B 1 309 ? 22.875 -1.934 -5.5 1 96.12 309 MET B CA 1
ATOM 4873 C C . MET B 1 309 ? 23 -3.355 -6.035 1 96.12 309 MET B C 1
ATOM 4875 O O . MET B 1 309 ? 24.078 -3.791 -6.41 1 96.12 309 MET B O 1
ATOM 4879 N N . THR B 1 310 ? 21.922 -4.062 -6.012 1 95.5 310 THR B N 1
ATOM 4880 C CA . THR B 1 310 ? 21.875 -5.422 -6.543 1 95.5 310 THR B CA 1
ATOM 4881 C C . THR B 1 310 ? 20.641 -5.625 -7.422 1 95.5 310 THR B C 1
ATOM 4883 O O . THR B 1 310 ? 19.562 -5.164 -7.082 1 95.5 310 THR B O 1
ATOM 4886 N N . GLU B 1 311 ? 20.859 -6.234 -8.57 1 94.75 311 GLU B N 1
ATOM 4887 C CA . GLU B 1 311 ? 19.734 -6.625 -9.398 1 94.75 311 GLU B CA 1
ATOM 4888 C C . GLU B 1 311 ? 19.188 -7.992 -8.984 1 94.75 311 GLU B C 1
ATOM 4890 O O . GLU B 1 311 ? 19.953 -8.945 -8.828 1 94.75 311 GLU B O 1
ATOM 4895 N N . VAL B 1 312 ? 17.891 -8.055 -8.781 1 94.44 312 VAL B N 1
ATOM 4896 C CA . VAL B 1 312 ? 17.281 -9.305 -8.328 1 94.44 312 VAL B CA 1
ATOM 4897 C C . VAL B 1 312 ? 16.188 -9.727 -9.297 1 94.44 312 VAL B C 1
ATOM 4899 O O . VAL B 1 312 ? 15.734 -8.93 -10.125 1 94.44 312 VAL B O 1
ATOM 4902 N N . ASN B 1 313 ? 15.766 -11.047 -9.195 1 91.75 313 ASN B N 1
ATOM 4903 C CA . ASN B 1 313 ? 14.672 -11.562 -10.023 1 91.75 313 ASN B CA 1
ATOM 4904 C C . ASN B 1 313 ? 13.352 -10.891 -9.68 1 91.75 313 ASN B C 1
ATOM 4906 O O . ASN B 1 313 ? 13.039 -10.688 -8.5 1 91.75 313 ASN B O 1
ATOM 4910 N N . PRO B 1 314 ? 12.609 -10.594 -10.727 1 90.56 314 PRO B N 1
ATOM 4911 C CA . PRO B 1 314 ? 11.328 -9.945 -10.461 1 90.56 314 PRO B CA 1
ATOM 4912 C C . PRO B 1 314 ? 10.289 -10.898 -9.883 1 90.56 314 PRO B C 1
ATOM 4914 O O . PRO B 1 314 ? 10.398 -12.117 -10.055 1 90.56 314 PRO B O 1
#

Nearest PDB structures (foldseek):
  1ci0-assembly1_B  TM=6.824E-01  e=5.506E-06  Saccharomyces cerevisiae
  7ea1-assembly2_C  TM=6.390E-01  e=9.090E-01  Homo sapiens
  7bu9-assembly2_C  TM=3.551E-01  e=1.208E+00  Homo sapiens
  5y5w-assembly3_C  TM=3.691E-01  e=2.017E+00  Homo sapiens
  1ci0-assembly1_B  TM=6.824E-01  e=5.518E-06  Saccharomyces cerevisiae

Sequence (628 aa):
MADPAWVKSLKISISKNYESTSKETVRIPLASVKQDGSPAIHEIAFHEQFPTDNKIIVLSGAARNADLMSSLKGTKNHVLYWSMPKTNENYTFTGRVFLVPAPNFSYRFGTPPKKIGVTGNAPPEDFWEGERLRLWKKISPTYRVCFSWPPPGEQRKLSETSSWSVYEDPVLKVLTPGHNVGFKYTRLDAIEDTTTNHTSVNRTYSITGSFGSNTNVSGASNGTPNSSPGRLSTTDGTTPSQSCITASEPNQPLNPEDELRWAHNSAFDSFCLLVFKPTRVEHLVYAPNHASPPVRLVYAANKEGDWSMTEVNPMADPAWVKSLKISISKNYESTSKETVRIPLASVKQDGSPAIHEIAFHEQFPTDNKIIVLSGAARNADLMSSLKGTKNHVLYWSMPKTNENYTFTGRVFLVPAPNFSYRFGTPPKKIGVTGNAPPEDFWEGERLRLWKKISPTYRVCFSWPPPGEQRKLSETSSWSVYEDPVLKVLTPGHNVGFKYTRLDAIEDTTTNHTSVNRTYSITGSFGSNTNVSGASNGTPNSSPGRLSTTDGTTPSQSCITASEPNQPLNPEDELRWAHNSAFDSFCLLVFKPTRVEHLVYAPNHASPPVRLVYAANKEGDWSMTEVNP

Foldseek 3Di:
DDDPPVLVVVVVLCCQQDPPPDLDWDWWWKWFAALVGHIDIDIWTWDAQQPLHNLKTKIKDFLLQPRVLRRLVRDAKMWIWAARPSQQKIKIFIFGKFKLADPLCCVPRNHGDQPPSDDDDDGPNVVSVVVLLVRLQVHFQQVLLVLLAPHPPDDPPPDPDLPPPPPPPPPPCPVPVSPSVHSVDRGAHDDPPPPPPVDPCPVPPPPPPPPPCVVVPDDDDDDDDDDDDDDPDPPPPPPPPPPPPPPPPSDDPPDPVVSSVSSSVSSSNRMMMMITRGQKMKMWGADPPNPDAIWIKIWGADPVGDIDIDTDHD/DDDPPVLVVVVVLCCQQDPPPDLDWDWWWKWFAALVGHIDIDIWTWDAQQPLHNLKTKIKDFLLQPRVLRRLVRDAKMWIWAARPSQQKIKIFIFGKFKLADPLCCVPRNHGDQPPSDDDDDGPNVVSVVVLLVRLQVHFQQVLLVLLAPHPPDDPPPDDDLPPPPPPPPPPCPVPVSPSVHSVDRGAHDDPPPPPPVDPCPVPPPPVPPVVCVCPVDDDDDDDPDDPPDPPDPPPPPPPPPPPPPPPPSPDPPDPVVSSVSSSVSSSNRMMMMITRGQKMKMWGADPPNPDAIWIKIWGADPVGDIDIDTDHD

Secondary structure (DSSP, 8-state):
-PPPHHHHHHHHHHHHHS-TT--PPEEEEEEEE-TTS-EEEEEEEEEEE-SS-TTPEEEEEETT-HHHHHHHHH-SEEEEEEEETTTTEEEEEEEEEEEE--GGGHHHH-PPPSSSS--SSS-HHHHHHHHHHHHHHHS-HHHHGGGGSSPTTSB---S----------SS----------TT--S-------SS------------------------------------------------------TTS---HHHHHHHHHHHHHHHEEEEEEEEEEEEEEEPPGGG-SPPEEEEEEE-TTS-EEEEEE--/-PPPHHHHHHHHHHHHHS-TT--PPEEEEEEEE-TTS-EEEEEEEEEEE-SS-TTPEEEEEETT-HHHHHHHHH-SEEEEEEEETTTTEEEEEEEEEEEE--GGGHHHH-PPPSSSS--SSS-HHHHHHHHHHHHHHHS-HHHHGGGGSSPTTSB---SSS--------SS----------TT--S-------SS------------------------------------------------------TTS---HHHHHHHHHHHHHHHEEEEEEEEEEEEEEEPPGGG-SPPEEEEEEE-TTS-EEEEEE--

Radius of gyration: 33.83 Å; Cα contacts (8 Å, |Δi|>4): 950; chains: 2; bounding box: 57×129×98 Å